Protein AF-A0A9P8P2U7-F1 (afdb_monomer)

Mean predicted aligned error: 19.71 Å

Organism: NCBI:txid1378263

Foldseek 3Di:
DDDDDDDDDDDDYDYDDDDDDDDDDDDDDDDDDDDDDDDDDDDDDDDDDDDDDDDDDDDDDDPDDDDDDDDVVVVPDPDPPDDDPDDDDDDDDDDDDPPPPDPDDDLQRVLLVVLLVVLLVLLVVLLVPDDPVFFDDPVVLVCVQVVDPVSVVLLVCVVVVHQPDPPNLSSLCNLSVLSRTDQFDFDPDDLVLQQVLCVLLVHDCPLLVRLCVSLCVSVVHSYAQLLLSLLCSQNVHSSSSSSLRSLVVVDDLQLLLQLLLVLLCVVPVVLQVVCCVPPVDSSVVLSDLSRDSVNNSVADSVLSVLVSSCCSRRNPLQCSNQSSCSSVVHHGDSGRDSCSVVSSVVVVVVVDDPDPPVVNVVVVVVVVVVVVVVVVVVVVVVVVVVVVVVVVVVVVVVVVVVVVVVVVVVVVVVVVVVVVVVVVVVVVVVVVVVVVVVVVVVVVVVVVVVVVVVVVVVVVVVVVVVVPD

Structure (mmCIF, N/CA/C/O backbone):
data_AF-A0A9P8P2U7-F1
#
_entry.id   AF-A0A9P8P2U7-F1
#
loop_
_atom_site.group_PDB
_atom_site.id
_atom_site.type_symbol
_atom_site.label_atom_id
_atom_site.label_alt_id
_atom_site.label_comp_id
_atom_site.label_asym_id
_atom_site.label_entity_id
_atom_site.label_seq_id
_atom_site.pdbx_PDB_ins_code
_atom_site.Cartn_x
_atom_site.Cartn_y
_atom_site.Cartn_z
_atom_site.occupancy
_atom_site.B_iso_or_equiv
_atom_site.auth_seq_id
_atom_site.auth_comp_id
_atom_site.auth_asym_id
_atom_site.auth_atom_id
_atom_site.pdbx_PDB_model_num
ATOM 1 N N . MET A 1 1 ? 24.825 -12.321 87.965 1.00 38.94 1 MET A N 1
ATOM 2 C CA . MET A 1 1 ? 24.874 -11.026 87.257 1.00 38.94 1 MET A CA 1
ATOM 3 C C . MET A 1 1 ? 23.427 -10.614 87.037 1.00 38.94 1 MET A C 1
ATOM 5 O O . MET A 1 1 ? 22.780 -11.171 86.167 1.00 38.94 1 MET A O 1
ATOM 9 N N . SER A 1 2 ? 22.811 -10.108 88.105 1.00 35.25 2 SER A N 1
ATOM 10 C CA . SER A 1 2 ? 22.530 -8.676 88.345 1.00 35.25 2 SER A CA 1
ATOM 11 C C . SER A 1 2 ? 21.235 -8.283 87.611 1.00 35.25 2 SER A C 1
ATOM 13 O O . SER A 1 2 ? 21.272 -8.138 86.397 1.00 35.25 2 SER A O 1
ATOM 15 N N . THR A 1 3 ? 20.043 -8.426 88.218 1.00 29.06 3 THR A N 1
ATOM 16 C CA . THR A 1 3 ? 19.365 -7.486 89.164 1.00 29.06 3 THR A CA 1
ATOM 17 C C . THR A 1 3 ? 19.240 -6.096 88.540 1.00 29.06 3 THR A C 1
ATOM 19 O O . THR A 1 3 ? 20.254 -5.549 88.122 1.00 29.06 3 THR A O 1
ATOM 22 N N . THR A 1 4 ? 18.053 -5.528 88.323 1.00 35.38 4 THR A N 1
ATOM 23 C CA . THR A 1 4 ? 17.124 -4.885 89.293 1.00 35.38 4 THR A CA 1
ATOM 24 C C . THR A 1 4 ? 16.101 -4.102 88.435 1.00 35.38 4 THR A C 1
ATOM 26 O O . THR A 1 4 ? 16.460 -3.728 87.323 1.00 35.38 4 THR A O 1
ATOM 29 N N . ASP A 1 5 ? 14.904 -3.661 88.809 1.00 32.28 5 ASP A N 1
ATOM 30 C CA . ASP A 1 5 ? 13.955 -3.866 89.904 1.00 32.28 5 ASP A CA 1
ATOM 31 C C . ASP A 1 5 ? 12.760 -2.917 89.627 1.00 32.28 5 ASP A C 1
ATOM 33 O O . ASP A 1 5 ? 12.909 -1.907 88.939 1.00 32.28 5 ASP A O 1
ATOM 37 N N . ASN A 1 6 ? 11.630 -3.215 90.274 1.00 33.66 6 ASN A N 1
ATOM 38 C CA . ASN A 1 6 ? 10.662 -2.270 90.854 1.00 33.66 6 ASN A CA 1
ATOM 39 C C . ASN A 1 6 ? 9.624 -1.528 89.973 1.00 33.66 6 ASN A C 1
ATOM 41 O O . ASN A 1 6 ? 9.834 -0.436 89.452 1.00 33.66 6 ASN A O 1
ATOM 45 N N . GLN A 1 7 ? 8.404 -2.089 90.003 1.00 32.88 7 GLN A N 1
ATOM 46 C CA . GLN A 1 7 ? 7.134 -1.384 90.307 1.00 32.88 7 GLN A CA 1
ATOM 47 C C . GLN A 1 7 ? 7.195 -0.701 91.717 1.00 32.88 7 GLN A C 1
ATOM 49 O O . GLN A 1 7 ? 8.205 -0.925 92.384 1.00 32.88 7 GLN A O 1
ATOM 54 N N . PRO A 1 8 ? 6.177 0.013 92.287 1.00 46.62 8 PRO A N 1
ATOM 55 C CA . PRO A 1 8 ? 4.744 0.115 91.926 1.00 46.62 8 PRO A CA 1
ATOM 56 C C . PRO A 1 8 ? 4.045 1.486 92.201 1.00 46.62 8 PRO A C 1
ATOM 58 O O . PRO A 1 8 ? 4.673 2.445 92.632 1.00 46.62 8 PRO A O 1
ATOM 61 N N . ALA A 1 9 ? 2.706 1.466 92.047 1.00 30.11 9 ALA A N 1
ATOM 62 C CA . ALA A 1 9 ? 1.683 2.156 92.861 1.00 30.11 9 ALA A CA 1
ATOM 63 C C . ALA A 1 9 ? 1.527 3.685 92.720 1.00 30.11 9 ALA A C 1
ATOM 65 O O . ALA A 1 9 ? 2.479 4.399 92.455 1.00 30.11 9 ALA A O 1
ATOM 66 N N . ASP A 1 10 ? 0.395 4.329 92.997 1.00 31.27 10 ASP A N 1
ATOM 67 C CA . ASP A 1 10 ? -1.049 4.065 93.115 1.00 31.27 10 ASP A CA 1
ATOM 68 C C . ASP A 1 10 ? -1.630 5.438 93.566 1.00 31.27 10 ASP A C 1
ATOM 70 O O . ASP A 1 10 ? -0.882 6.315 94.003 1.00 31.27 10 ASP A O 1
ATOM 74 N N . LEU A 1 11 ? -2.956 5.582 93.554 1.00 30.92 11 LEU A N 1
ATOM 75 C CA . LEU A 1 11 ? -3.751 6.474 94.415 1.00 30.92 11 LEU A CA 1
ATOM 76 C C . LEU A 1 11 ? -3.972 7.968 94.056 1.00 30.92 11 LEU A C 1
ATOM 78 O O . LEU A 1 11 ? -3.136 8.840 94.258 1.00 30.92 11 LEU A O 1
ATOM 82 N N . SER A 1 12 ? -5.275 8.234 93.849 1.00 31.44 12 SER A N 1
ATOM 83 C CA . SER A 1 12 ? -6.123 9.145 94.657 1.00 31.44 12 SER A CA 1
ATOM 84 C C . SER A 1 12 ? -6.434 10.553 94.128 1.00 31.44 12 SER A C 1
ATOM 86 O O . SER A 1 12 ? -5.565 11.407 94.061 1.00 31.44 12 SER A O 1
ATOM 88 N N . ARG A 1 13 ? -7.732 10.798 93.838 1.00 33.06 13 ARG A N 1
ATOM 89 C CA . ARG A 1 13 ? -8.687 11.656 94.612 1.00 33.06 13 ARG A CA 1
ATOM 90 C C . ARG A 1 13 ? -8.674 13.110 94.087 1.00 33.06 13 ARG A C 1
ATOM 92 O O . ARG A 1 13 ? -7.644 13.559 93.627 1.00 33.06 13 ARG A O 1
ATOM 99 N N . GLN A 1 14 ? -9.712 13.948 94.100 1.00 29.67 14 GLN A N 1
ATOM 100 C CA . GLN A 1 14 ? -11.121 13.955 94.522 1.00 29.67 14 GLN A CA 1
ATOM 101 C C . GLN A 1 14 ? -11.702 15.328 94.080 1.00 29.67 14 GLN A C 1
ATOM 103 O O . GLN A 1 14 ? -10.939 16.287 94.072 1.00 29.67 14 GLN A O 1
ATOM 108 N N . ASN A 1 15 ? -13.033 15.408 93.884 1.00 29.61 15 ASN A N 1
ATOM 109 C CA . ASN A 1 15 ? -13.948 16.509 94.293 1.00 29.61 15 ASN A CA 1
ATOM 110 C C . ASN A 1 15 ? -13.783 17.920 93.646 1.00 29.61 15 ASN A C 1
ATOM 112 O O . ASN A 1 15 ? -12.682 18.330 93.327 1.00 29.61 15 ASN A O 1
ATOM 116 N N . THR A 1 16 ? -14.787 18.787 93.433 1.00 31.75 16 THR A N 1
ATOM 117 C CA . THR A 1 16 ? -16.220 18.907 93.803 1.00 31.75 16 THR A CA 1
ATOM 118 C C . THR A 1 16 ? -16.769 20.221 93.205 1.00 31.75 16 THR A C 1
ATOM 120 O O . THR A 1 16 ? -15.994 21.162 93.078 1.00 31.75 16 THR A O 1
ATOM 123 N N . SER A 1 17 ? -18.100 20.282 93.009 1.00 31.80 17 SER A N 1
ATOM 124 C CA . SER A 1 17 ? -19.000 21.432 93.302 1.00 31.80 17 SER A CA 1
ATOM 125 C C . SER A 1 17 ? -18.872 22.730 92.486 1.00 31.80 17 SER A C 1
ATOM 127 O O . SER A 1 17 ? -17.823 23.354 92.454 1.00 31.80 17 SER A O 1
ATOM 129 N N . ASP A 1 18 ? -19.914 23.176 91.770 1.00 33.97 18 ASP A N 1
ATOM 130 C CA . ASP A 1 18 ? -21.042 24.046 92.214 1.00 33.97 18 ASP A CA 1
ATOM 131 C C . ASP A 1 18 ? -20.995 25.277 91.260 1.00 33.97 18 ASP A C 1
ATOM 133 O O . ASP A 1 18 ? -19.912 25.629 90.813 1.00 33.97 18 ASP A O 1
ATOM 137 N N . GLN A 1 19 ? -22.023 26.006 90.815 1.00 34.03 19 GLN A N 1
ATOM 138 C CA . GLN A 1 19 ? -23.395 26.257 91.248 1.00 34.03 19 GLN A CA 1
ATOM 139 C C . GLN A 1 19 ? -24.091 27.143 90.170 1.00 34.03 19 GLN A C 1
ATOM 141 O O . GLN A 1 19 ? -23.419 27.968 89.559 1.00 34.03 19 GLN A O 1
ATOM 146 N N . LEU A 1 20 ? -25.430 27.024 90.066 1.00 35.50 20 LEU A N 1
ATOM 147 C CA . LEU A 1 20 ? -26.451 28.087 89.852 1.00 35.50 20 LEU A CA 1
ATOM 148 C C . LEU A 1 20 ? -26.448 28.929 88.545 1.00 35.50 20 LEU A C 1
ATOM 150 O O . LEU A 1 20 ? -25.408 29.265 88.013 1.00 35.50 20 LEU A O 1
ATOM 154 N N . ALA A 1 21 ? -27.543 29.492 88.021 1.00 29.84 21 ALA A N 1
ATOM 155 C CA . ALA A 1 21 ? -29.002 29.303 88.020 1.00 29.84 21 ALA A CA 1
ATOM 156 C C . ALA A 1 21 ? -29.610 30.542 87.294 1.00 29.84 21 ALA A C 1
ATOM 158 O O . ALA A 1 21 ? -28.960 31.583 87.251 1.00 29.84 21 ALA A O 1
ATOM 159 N N . LEU A 1 22 ? -30.882 30.445 86.861 1.00 31.84 22 LEU A N 1
ATOM 160 C CA . LEU A 1 22 ? -31.808 31.538 86.452 1.00 31.84 22 LEU A CA 1
ATOM 161 C C . LEU A 1 22 ? -31.523 32.210 85.080 1.00 31.84 22 LEU A C 1
ATOM 163 O O . LEU A 1 22 ? -30.376 32.420 84.726 1.00 31.84 22 LEU A O 1
ATOM 167 N N . LEU A 1 23 ? -32.478 32.619 84.233 1.00 32.09 23 LEU A N 1
ATOM 168 C CA . LEU A 1 23 ? -33.938 32.797 84.286 1.00 32.09 23 LEU A CA 1
ATOM 169 C C . LEU A 1 23 ? -34.440 32.981 82.831 1.00 32.09 23 LEU A C 1
ATOM 171 O O . LEU A 1 23 ? -33.803 33.674 82.043 1.00 32.09 23 LEU A O 1
ATOM 175 N N . ASP A 1 24 ? -35.595 32.401 82.515 1.00 36.88 24 ASP A N 1
ATOM 176 C CA . ASP A 1 24 ? -36.443 32.678 81.336 1.00 36.88 24 ASP A CA 1
ATOM 177 C C . ASP A 1 24 ? -37.057 34.106 81.426 1.00 36.88 24 ASP A C 1
ATOM 179 O O . ASP A 1 24 ? -37.163 34.624 82.546 1.00 36.88 24 ASP A O 1
ATOM 183 N N . PRO A 1 25 ? -37.524 34.760 80.328 1.00 45.28 25 PRO A N 1
ATOM 184 C CA . PRO A 1 25 ? -38.918 34.515 79.930 1.00 45.28 25 PRO A CA 1
ATOM 185 C C . PRO A 1 25 ? -39.313 34.664 78.437 1.00 45.28 25 PRO A C 1
ATOM 187 O O . PRO A 1 25 ? -38.658 35.271 77.595 1.00 45.28 25 PRO A O 1
ATOM 190 N N . TYR A 1 26 ? -40.500 34.105 78.199 1.00 33.59 26 TYR A N 1
ATOM 191 C CA . TYR A 1 26 ? -41.365 33.964 77.023 1.00 33.59 26 TYR A CA 1
ATOM 192 C C . TYR A 1 26 ? -41.791 35.228 76.214 1.00 33.59 26 TYR A C 1
ATOM 194 O O . TYR A 1 26 ? -42.267 36.204 76.784 1.00 33.59 26 TYR A O 1
ATOM 202 N N . THR A 1 27 ? -41.906 35.025 74.881 1.00 33.19 27 THR A N 1
ATOM 203 C CA . THR A 1 27 ? -42.985 35.437 73.915 1.00 33.19 27 THR A CA 1
ATOM 204 C C . THR A 1 27 ? -43.222 36.913 73.528 1.00 33.19 27 THR A C 1
ATOM 206 O O . THR A 1 27 ? -42.796 37.813 74.235 1.00 33.19 27 THR A O 1
ATOM 209 N N . PRO A 1 28 ? -44.097 37.191 72.527 1.00 45.28 28 PRO A N 1
ATOM 210 C CA . PRO A 1 28 ? -44.131 36.811 71.100 1.00 45.28 28 PRO A CA 1
ATOM 211 C C . PRO A 1 28 ? -44.169 38.102 70.224 1.00 45.28 28 PRO A C 1
ATOM 213 O O . PRO A 1 28 ? -44.010 39.177 70.780 1.00 45.28 28 PRO A O 1
ATOM 216 N N . VAL A 1 29 ? -44.384 38.025 68.893 1.00 32.41 29 VAL A N 1
ATOM 217 C CA . VAL A 1 29 ? -45.025 39.040 67.988 1.00 32.41 29 VAL A CA 1
ATOM 218 C C . VAL A 1 29 ? -44.510 38.868 66.540 1.00 32.41 29 VAL A C 1
ATOM 220 O O . VAL A 1 29 ? -43.316 38.937 66.277 1.00 32.41 29 VAL A O 1
ATOM 223 N N . SER A 1 30 ? -45.414 38.655 65.575 1.00 39.66 30 SER A N 1
ATOM 224 C CA . SER A 1 30 ? -45.185 38.903 64.129 1.00 39.66 30 SER A CA 1
ATOM 225 C C . SER A 1 30 ? -45.608 40.345 63.814 1.00 39.66 30 SER A C 1
ATOM 227 O O . SER A 1 30 ? -46.595 40.765 64.424 1.00 39.66 30 SER A O 1
ATOM 229 N N . PRO A 1 31 ? -44.960 41.131 62.918 1.00 44.09 31 PRO A N 1
ATOM 230 C CA . PRO A 1 31 ? -45.153 41.084 61.438 1.00 44.09 31 PRO A CA 1
ATOM 231 C C . PRO A 1 31 ? -43.883 41.632 60.679 1.00 44.09 31 PRO A C 1
ATOM 233 O O . PRO A 1 31 ? -42.846 41.663 61.335 1.00 44.09 31 PRO A O 1
ATOM 236 N N . PRO A 1 32 ? -43.828 42.088 59.389 1.00 39.59 32 PRO A N 1
ATOM 237 C CA . PRO A 1 32 ? -44.832 42.260 58.322 1.00 39.59 32 PRO A CA 1
ATOM 238 C C . PRO A 1 32 ? -44.433 41.712 56.917 1.00 39.59 32 PRO A C 1
ATOM 240 O O . PRO A 1 32 ? -43.317 41.265 56.671 1.00 39.59 32 PRO A O 1
ATOM 243 N N . LEU A 1 33 ? -45.368 41.771 55.959 1.00 36.91 33 LEU A N 1
ATOM 244 C CA . LEU A 1 33 ? -45.125 41.520 54.526 1.00 36.91 33 LEU A CA 1
ATOM 245 C C . LEU A 1 33 ? -44.481 42.747 53.835 1.00 36.91 33 LEU A C 1
ATOM 247 O O . LEU A 1 33 ? -44.940 43.861 54.094 1.00 36.91 33 LEU A O 1
ATOM 251 N N . PRO A 1 34 ? -43.525 42.580 52.894 1.00 46.28 34 PRO A N 1
ATOM 252 C CA . PRO A 1 34 ? -43.028 43.673 52.056 1.00 46.28 34 PRO A CA 1
ATOM 253 C C . PRO A 1 34 ? -43.866 43.911 50.771 1.00 46.28 34 PRO A C 1
ATOM 255 O O . PRO A 1 34 ? -44.662 43.056 50.371 1.00 46.28 34 PRO A O 1
ATOM 258 N N . PRO A 1 35 ? -43.702 45.080 50.118 1.00 35.94 35 PRO A N 1
ATOM 259 C CA . PRO A 1 35 ? -44.722 45.749 49.303 1.00 35.94 35 PRO A CA 1
ATOM 260 C C . PRO A 1 35 ? -44.763 45.350 47.816 1.00 35.94 35 PRO A C 1
ATOM 262 O O . PRO A 1 35 ? -43.782 44.908 47.222 1.00 35.94 35 PRO A O 1
ATOM 265 N N . ARG A 1 36 ? -45.921 45.593 47.179 1.00 33.44 36 ARG A N 1
ATOM 266 C CA . ARG A 1 36 ? -46.089 45.606 45.714 1.00 33.44 36 ARG A CA 1
ATOM 267 C C . ARG A 1 36 ? -45.434 46.860 45.125 1.00 33.44 36 ARG A C 1
ATOM 269 O O . ARG A 1 36 ? -45.901 47.958 45.412 1.00 33.44 36 ARG A O 1
ATOM 276 N N . HIS A 1 37 ? -44.486 46.690 44.202 1.00 31.91 37 HIS A N 1
ATOM 277 C CA . HIS A 1 37 ? -44.131 47.732 43.234 1.00 31.91 37 HIS A CA 1
ATOM 278 C C . HIS A 1 37 ? -44.551 47.359 41.810 1.00 31.91 37 HIS A C 1
ATOM 280 O O . HIS A 1 37 ? -44.389 46.231 41.344 1.00 31.91 37 HIS A O 1
ATOM 286 N N . ARG A 1 38 ? -45.160 48.363 41.174 1.00 29.56 38 ARG A N 1
ATOM 287 C CA . ARG A 1 38 ? -45.660 48.446 39.803 1.00 29.56 38 ARG A CA 1
ATOM 288 C C . ARG A 1 38 ? -44.512 48.742 38.827 1.00 29.56 38 ARG A C 1
ATOM 290 O O . ARG A 1 38 ? -43.615 49.512 39.142 1.00 29.56 38 ARG A O 1
ATOM 297 N N . ALA A 1 39 ? -44.664 48.143 37.650 1.00 32.38 39 ALA A N 1
ATOM 298 C CA . ALA A 1 39 ? -44.115 48.399 36.317 1.00 32.38 39 ALA A CA 1
ATOM 299 C C . ALA A 1 39 ? -43.409 49.735 35.995 1.00 32.38 39 ALA A C 1
ATOM 301 O O . ALA A 1 39 ? -43.934 50.804 36.292 1.00 32.38 39 ALA A O 1
ATOM 302 N N . GLN A 1 40 ? -42.350 49.619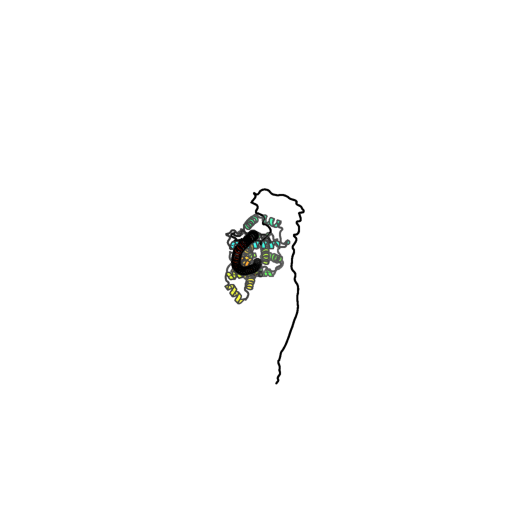 35.182 1.00 27.28 40 GLN A N 1
ATOM 303 C CA . GLN A 1 40 ? -41.936 50.532 34.100 1.00 27.28 40 GLN A CA 1
ATOM 304 C C . GLN A 1 40 ? -41.410 49.638 32.948 1.00 27.28 40 GLN A C 1
ATOM 306 O O . GLN A 1 40 ? -40.604 48.750 33.208 1.00 27.28 40 GLN A O 1
ATOM 311 N N . SER A 1 41 ? -42.148 49.552 31.825 1.00 27.14 41 SER A N 1
ATOM 312 C CA . SER A 1 41 ? -41.870 50.188 30.508 1.00 27.14 41 SER A CA 1
ATOM 313 C C . SER A 1 41 ? -40.663 49.548 29.793 1.00 27.14 41 SER A C 1
ATOM 315 O O . SER A 1 41 ? -39.622 49.394 30.409 1.00 27.14 41 SER A O 1
ATOM 317 N N . THR A 1 42 ? -40.685 49.104 28.534 1.00 28.41 42 THR A N 1
ATOM 318 C CA . THR A 1 42 ? -41.334 49.620 27.314 1.00 28.41 42 THR A CA 1
ATOM 319 C C . THR A 1 42 ? -41.173 48.568 26.199 1.00 28.41 42 THR A C 1
ATOM 321 O O . THR A 1 42 ? -40.135 47.912 26.127 1.00 28.41 42 THR A O 1
ATOM 324 N N . GLU A 1 43 ? -42.181 48.427 25.332 1.00 29.91 43 GLU A N 1
ATOM 325 C CA . GLU A 1 43 ? -42.090 47.755 24.017 1.00 29.91 43 GLU A CA 1
ATOM 326 C C . GLU A 1 43 ? -41.138 48.524 23.057 1.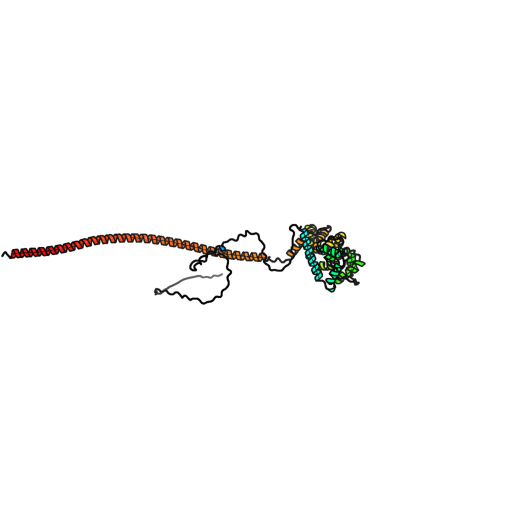00 29.91 43 GLU A C 1
ATOM 328 O O . GLU A 1 43 ? -40.771 49.663 23.362 1.00 29.91 43 GLU A O 1
ATOM 333 N N . PRO A 1 44 ? -40.727 47.944 21.906 1.00 30.70 44 PRO A N 1
ATOM 334 C CA . PRO A 1 44 ? -41.589 47.971 20.713 1.00 30.70 44 PRO A CA 1
ATOM 335 C C . PRO A 1 44 ? -41.763 46.609 20.009 1.00 30.70 44 PRO A C 1
ATOM 337 O O . PRO A 1 44 ? -40.817 45.855 19.794 1.00 30.70 44 PRO A O 1
ATOM 340 N N . GLN A 1 45 ? -43.009 46.359 19.599 1.00 27.41 45 GLN A N 1
ATOM 341 C CA . GLN A 1 45 ? -43.462 45.359 18.617 1.00 27.41 45 GLN A CA 1
ATOM 342 C C . GLN A 1 45 ? -42.873 45.662 17.218 1.00 27.41 45 GLN A C 1
ATOM 344 O O . GLN A 1 45 ? -42.511 46.806 16.957 1.00 27.41 45 GLN A O 1
ATOM 349 N N . LYS A 1 46 ? -42.736 44.744 16.247 1.00 29.34 46 LYS A N 1
ATOM 350 C CA . LYS A 1 46 ? -43.721 43.927 15.476 1.00 29.34 46 LYS A CA 1
ATOM 351 C C . LYS A 1 46 ? -42.895 43.148 14.392 1.00 29.34 46 LYS A C 1
ATOM 353 O O . LYS A 1 46 ? -41.725 43.500 14.247 1.00 29.34 46 LYS A O 1
ATOM 358 N N . PRO A 1 47 ? -43.417 42.221 13.547 1.00 31.19 47 PRO A N 1
ATOM 359 C CA . PRO A 1 47 ? -44.796 41.755 13.390 1.00 31.19 47 PRO A CA 1
ATOM 360 C C . PRO A 1 47 ? -44.990 40.219 13.337 1.00 31.19 47 PRO A C 1
ATOM 362 O O . PRO A 1 47 ? -44.072 39.427 13.148 1.00 31.19 47 PRO A O 1
ATOM 365 N N . THR A 1 48 ? -46.250 39.828 13.507 1.00 32.12 48 THR A N 1
ATOM 366 C CA . THR A 1 48 ? -46.838 38.484 13.418 1.00 32.12 48 THR A CA 1
ATOM 367 C C . THR A 1 48 ? -46.947 37.953 11.980 1.00 32.12 48 THR A C 1
ATOM 369 O O . THR A 1 48 ? -47.214 38.739 11.073 1.00 32.12 48 THR A O 1
ATOM 372 N N . PRO A 1 49 ? -46.899 36.621 11.780 1.00 34.59 49 PRO A N 1
ATOM 373 C CA . PRO A 1 49 ? -47.594 35.938 10.695 1.00 34.59 49 PRO A CA 1
ATOM 374 C C . PRO A 1 49 ? -48.890 35.294 11.224 1.00 34.59 49 PRO A C 1
ATOM 376 O O . PRO A 1 49 ? -48.851 34.388 12.062 1.00 34.59 49 PRO A O 1
ATOM 379 N N . GLU A 1 50 ? -50.034 35.787 10.751 1.00 31.84 50 GLU A N 1
ATOM 380 C CA . GLU A 1 50 ? -51.344 35.146 10.907 1.00 31.84 50 GLU A CA 1
ATOM 381 C C . GLU A 1 50 ? -51.466 33.967 9.928 1.00 31.84 50 GLU A C 1
ATOM 383 O O . GLU A 1 50 ? -51.160 34.121 8.751 1.00 31.84 50 GLU A O 1
ATOM 388 N N . ASP A 1 51 ? -51.830 32.796 10.466 1.00 37.78 51 ASP A N 1
ATOM 389 C CA . ASP A 1 51 ? -52.682 31.738 9.880 1.00 37.78 51 ASP A CA 1
ATOM 390 C C . ASP A 1 51 ? -52.283 30.349 10.397 1.00 37.78 51 ASP A C 1
ATOM 392 O O . ASP A 1 51 ? -51.673 29.537 9.700 1.00 37.78 51 ASP A O 1
ATOM 396 N N . ARG A 1 52 ? -52.663 30.047 11.649 1.00 38.31 52 ARG A N 1
ATOM 397 C CA . ARG A 1 52 ? -52.872 28.667 12.126 1.00 38.31 52 ARG A CA 1
ATOM 398 C C . ARG A 1 52 ? -54.047 28.626 13.116 1.00 38.31 52 ARG A C 1
ATOM 400 O O . ARG A 1 52 ? -54.111 29.485 13.995 1.00 38.31 52 ARG A O 1
ATOM 407 N N . PRO A 1 53 ? -54.966 27.650 13.009 1.00 36.22 53 PRO A N 1
ATOM 408 C CA . PRO A 1 53 ? -56.134 27.553 13.880 1.00 36.22 53 PRO A CA 1
ATOM 409 C C . PRO A 1 53 ? -55.738 27.269 15.338 1.00 36.22 53 PRO A C 1
ATOM 411 O O . PRO A 1 53 ? -54.815 26.502 15.619 1.00 36.22 53 PRO A O 1
ATOM 414 N N . ALA A 1 54 ? -56.445 27.915 16.267 1.00 37.28 54 ALA A N 1
ATOM 415 C CA . ALA A 1 54 ? -56.164 27.912 17.698 1.00 37.28 54 ALA A CA 1
ATOM 416 C C . ALA A 1 54 ? -56.436 26.545 18.356 1.00 37.28 54 ALA A C 1
ATOM 418 O O . ALA A 1 54 ? -57.567 26.063 18.374 1.00 37.28 54 ALA A O 1
ATOM 419 N N . LEU A 1 55 ? -55.406 25.953 18.967 1.00 41.94 55 LEU A N 1
ATOM 420 C CA . LEU A 1 55 ? -55.555 24.875 19.952 1.00 41.94 55 LEU A CA 1
ATOM 421 C C . LEU A 1 55 ? -55.880 25.471 21.339 1.00 41.94 55 LEU A C 1
ATOM 423 O O . LEU A 1 55 ? -55.405 26.566 21.659 1.00 41.94 55 LEU A O 1
ATOM 427 N N . PRO A 1 56 ? -56.673 24.780 22.182 1.00 38.59 56 PRO A N 1
ATOM 428 C CA . PRO A 1 56 ? -57.150 25.321 23.453 1.00 38.59 56 PRO A CA 1
ATOM 429 C C . PRO A 1 56 ? -55.983 25.600 24.410 1.00 38.59 56 PRO A C 1
ATOM 431 O O . PRO A 1 56 ? -55.153 24.730 24.680 1.00 38.59 56 PRO A O 1
ATOM 434 N N . GLN A 1 57 ? -55.921 26.827 24.939 1.00 36.22 57 GLN A N 1
ATOM 435 C CA . GLN A 1 57 ? -54.896 27.233 25.900 1.00 36.22 57 GLN A CA 1
ATOM 436 C C . GLN A 1 57 ? -54.975 26.371 27.168 1.00 36.22 57 GLN A C 1
ATOM 438 O O . GLN A 1 57 ? -55.980 26.376 27.880 1.00 36.22 57 GLN A O 1
ATOM 443 N N . ARG A 1 58 ? -53.887 25.656 27.483 1.00 39.81 58 ARG A N 1
ATOM 444 C CA . ARG A 1 58 ? -53.717 24.997 28.786 1.00 39.81 58 ARG A CA 1
ATOM 445 C C . ARG A 1 58 ? -53.657 26.050 29.907 1.00 39.81 58 ARG A C 1
ATOM 447 O O . ARG A 1 58 ? -53.018 27.090 29.720 1.00 39.81 58 ARG A O 1
ATOM 454 N N . PRO A 1 59 ? -54.243 25.784 31.090 1.00 36.94 59 PRO A N 1
ATOM 455 C CA . PRO A 1 59 ? -54.150 26.693 32.226 1.00 36.94 59 PRO A CA 1
ATOM 456 C C . PRO A 1 59 ? -52.688 26.863 32.648 1.00 36.94 59 PRO A C 1
ATOM 458 O O . PRO A 1 59 ? -51.944 25.884 32.746 1.00 36.94 59 PRO A O 1
ATOM 461 N N . ARG A 1 60 ? -52.265 28.100 32.927 1.00 40.41 60 ARG A N 1
ATOM 462 C CA . ARG A 1 60 ? -50.924 28.364 33.469 1.00 40.41 60 ARG A CA 1
ATOM 463 C C . ARG A 1 60 ? -50.812 27.749 34.875 1.00 40.41 60 ARG A C 1
ATOM 465 O O . ARG A 1 60 ? -51.684 28.014 35.703 1.00 40.41 60 ARG A O 1
ATOM 472 N N . PRO A 1 61 ? -49.755 26.980 35.187 1.00 40.62 61 PRO A N 1
ATOM 473 C CA . PRO A 1 61 ? -49.605 26.378 36.504 1.00 40.62 61 PRO A CA 1
ATOM 474 C C . PRO A 1 61 ? -49.267 27.449 37.552 1.00 40.62 61 PRO A C 1
ATOM 476 O O . PRO A 1 61 ? -48.371 28.278 37.367 1.00 40.62 61 PRO A O 1
ATOM 479 N N . ALA A 1 62 ? -50.005 27.435 38.662 1.00 42.31 62 ALA A N 1
ATOM 480 C CA . ALA A 1 62 ? -49.793 28.316 39.801 1.00 42.31 62 ALA A CA 1
ATOM 481 C C . ALA A 1 62 ? -48.448 28.004 40.488 1.00 42.31 62 ALA A C 1
ATOM 483 O O . ALA A 1 62 ? -48.184 26.877 40.893 1.00 42.31 62 ALA A O 1
ATOM 484 N N . LYS A 1 63 ? -47.597 29.025 40.645 1.00 46.81 63 LYS A N 1
ATOM 485 C CA . LYS A 1 63 ? -46.232 28.960 41.213 1.00 46.81 63 LYS A CA 1
ATOM 486 C C . LYS A 1 63 ? -46.168 28.820 42.747 1.00 46.81 63 LYS A C 1
ATOM 488 O O . LYS A 1 63 ? -45.256 29.359 43.369 1.00 46.81 63 LYS A O 1
ATOM 493 N N . LYS A 1 64 ? -47.113 28.148 43.401 1.00 50.31 64 LYS A N 1
ATOM 494 C CA . LYS A 1 64 ? -47.045 27.958 44.858 1.00 50.31 64 LYS A CA 1
ATOM 495 C C . LYS A 1 64 ? -47.399 26.520 45.214 1.00 50.31 64 LYS A C 1
ATOM 497 O O . LYS A 1 64 ? -48.542 26.125 45.038 1.00 50.31 64 LYS A O 1
ATOM 502 N N . TYR A 1 65 ? -46.398 25.826 45.759 1.00 35.88 65 TYR A N 1
ATOM 503 C CA . TYR A 1 65 ? -46.379 24.465 46.312 1.00 35.88 65 TYR A CA 1
ATOM 504 C C . TYR A 1 65 ? -46.019 23.314 45.357 1.00 35.88 65 TYR A C 1
ATOM 506 O O . TYR A 1 65 ? -46.664 23.090 44.340 1.00 35.88 65 TYR A O 1
ATOM 514 N N . GLY A 1 66 ? -45.016 22.534 45.784 1.00 38.59 66 GLY A N 1
ATOM 515 C CA . GLY A 1 66 ? -44.746 21.169 45.325 1.00 38.59 66 GLY A CA 1
ATOM 516 C C . GLY A 1 66 ? -43.558 21.034 44.374 1.00 38.59 66 GLY A C 1
ATOM 517 O O . GLY A 1 66 ? -43.454 21.767 43.399 1.00 38.59 66 GLY A O 1
ATOM 518 N N . MET A 1 67 ? -42.666 20.090 44.682 1.00 39.78 67 MET A N 1
ATOM 519 C CA . MET A 1 67 ? -41.499 19.675 43.891 1.00 39.78 67 MET A CA 1
ATOM 520 C C . MET A 1 67 ? -41.751 19.688 42.375 1.00 39.78 67 MET A C 1
ATOM 522 O O . MET A 1 67 ? -42.811 19.261 41.911 1.00 39.78 67 MET A O 1
ATOM 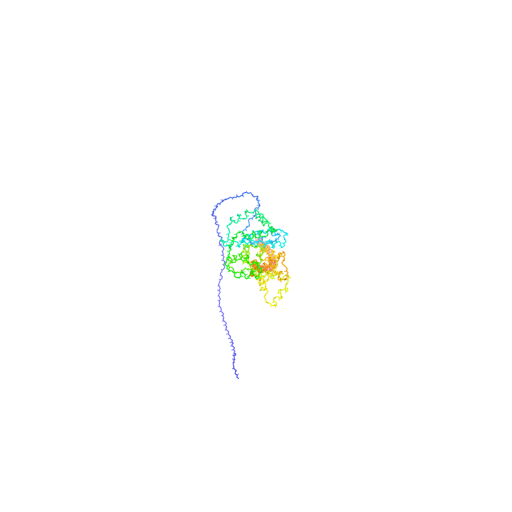526 N N . LYS A 1 68 ? -40.746 20.123 41.600 1.00 45.06 68 LYS A N 1
ATOM 527 C CA . LYS A 1 68 ? -40.745 19.987 40.137 1.00 45.06 68 LYS A CA 1
ATOM 528 C C . LYS A 1 68 ? -40.978 18.512 39.796 1.00 45.06 68 LYS A C 1
ATOM 530 O O . LYS A 1 68 ? -40.133 17.676 40.102 1.00 45.06 68 LYS A O 1
ATOM 535 N N . ARG A 1 69 ? -42.131 18.187 39.209 1.00 45.59 69 ARG A N 1
ATOM 536 C CA . ARG A 1 69 ? -42.360 16.858 38.638 1.00 45.59 69 ARG A CA 1
ATOM 537 C C . ARG A 1 69 ? -41.415 16.708 37.449 1.00 45.59 69 ARG A C 1
ATOM 539 O O . ARG A 1 69 ? -41.403 17.594 36.595 1.00 45.59 69 ARG A O 1
ATOM 546 N N . ALA A 1 70 ? -40.637 15.627 37.430 1.00 45.22 70 ALA A N 1
ATOM 547 C CA . ALA A 1 70 ? -39.928 15.200 36.230 1.00 45.22 70 ALA A CA 1
ATOM 548 C C . ALA A 1 70 ? -40.946 15.094 35.087 1.00 45.22 70 ALA A C 1
ATOM 550 O O . ALA A 1 70 ? -42.081 14.643 35.292 1.00 45.22 70 ALA A O 1
ATOM 551 N N . SER A 1 71 ? -40.575 15.621 33.930 1.00 40.12 71 SER A N 1
ATOM 552 C CA . SER A 1 71 ? -41.432 15.604 32.754 1.00 40.12 71 SER A CA 1
ATOM 553 C C . SER A 1 71 ? -41.490 14.182 32.198 1.00 40.12 71 SER A C 1
ATOM 555 O O . SER A 1 71 ? -40.576 13.392 32.403 1.00 40.12 71 SER A O 1
ATOM 557 N N . VAL A 1 72 ? -42.579 13.823 31.516 1.00 39.75 72 VAL A N 1
ATOM 558 C CA . VAL A 1 72 ? -42.732 12.491 30.891 1.00 39.75 72 VAL A CA 1
ATOM 559 C C . VAL A 1 72 ? -41.624 12.227 29.854 1.00 39.75 72 VAL A C 1
ATOM 561 O O . VAL A 1 72 ? -41.253 11.081 29.630 1.00 39.75 72 VAL A O 1
ATOM 564 N N . GLU A 1 73 ? -41.017 13.292 29.329 1.00 44.34 73 GLU A N 1
ATOM 565 C CA . GLU A 1 73 ? -39.849 13.276 28.440 1.00 44.34 73 GLU A CA 1
ATOM 566 C C . GLU A 1 73 ? -38.585 12.697 29.115 1.00 44.34 73 GLU A C 1
ATOM 568 O O . GLU A 1 73 ? -37.715 12.176 28.426 1.00 44.34 73 GLU A O 1
ATOM 573 N N . ASP A 1 74 ? -38.506 12.682 30.454 1.00 44.81 74 ASP A N 1
ATOM 574 C CA . ASP A 1 74 ? -37.383 12.094 31.205 1.00 44.81 74 ASP A CA 1
ATOM 575 C C . ASP A 1 74 ? -37.442 10.546 31.276 1.00 44.81 74 ASP A C 1
ATOM 577 O O . ASP A 1 74 ? -36.520 9.912 31.795 1.00 44.81 74 ASP A O 1
ATOM 581 N N . PHE A 1 75 ? -38.519 9.925 30.771 1.00 36.81 75 PHE A N 1
ATOM 582 C CA . PHE A 1 75 ? -38.742 8.470 30.780 1.00 36.81 75 PHE A CA 1
ATOM 583 C C . PHE A 1 75 ? -39.047 7.865 29.400 1.00 36.81 75 PHE A C 1
ATOM 585 O O . PHE A 1 75 ? -39.283 6.657 29.308 1.00 36.81 75 PHE A O 1
ATOM 592 N N . GLU A 1 76 ? -39.007 8.647 28.319 1.00 36.53 76 GLU A N 1
ATOM 593 C CA . GLU A 1 76 ? -39.090 8.080 26.973 1.00 36.53 76 GLU A CA 1
ATOM 594 C C . GLU A 1 76 ? -37.754 7.422 26.610 1.00 36.53 76 GLU A C 1
ATOM 596 O O . GLU A 1 76 ? -36.787 8.046 26.179 1.00 36.53 76 GLU A O 1
ATOM 601 N N . VAL A 1 77 ? -37.702 6.105 26.814 1.00 39.66 77 VAL A N 1
ATOM 602 C CA . VAL A 1 77 ? -36.681 5.233 26.239 1.00 39.66 77 VAL A CA 1
ATOM 603 C C . VAL A 1 77 ? -36.751 5.393 24.721 1.00 39.66 77 VAL A C 1
ATOM 605 O O . VAL A 1 77 ? -37.639 4.844 24.071 1.00 39.66 77 VAL A O 1
ATOM 608 N N . HIS A 1 78 ? -35.808 6.136 24.142 1.00 35.03 78 HIS A N 1
ATOM 609 C CA . HIS A 1 78 ? -35.557 6.106 22.706 1.00 35.03 78 HIS A CA 1
ATOM 610 C C . HIS A 1 78 ? -35.102 4.694 22.310 1.00 35.03 78 HIS A C 1
ATOM 612 O O . HIS A 1 78 ? -33.913 4.385 22.291 1.00 35.03 78 HIS A O 1
ATOM 618 N N . THR A 1 79 ? -36.047 3.815 21.985 1.00 39.88 79 THR A N 1
ATOM 619 C CA . THR A 1 79 ? -35.787 2.658 21.125 1.00 39.88 79 THR A CA 1
ATOM 620 C C . THR A 1 79 ? -35.502 3.166 19.712 1.00 39.88 79 THR A C 1
ATOM 622 O O . THR A 1 79 ? -36.396 3.772 19.115 1.00 39.88 79 THR A O 1
ATOM 625 N N . PRO A 1 80 ? -34.320 2.916 19.122 1.00 39.88 80 PRO A N 1
ATOM 626 C CA . PRO A 1 80 ? -34.107 3.194 17.715 1.00 39.88 80 PRO A CA 1
ATOM 627 C C . PRO A 1 80 ? -34.640 2.005 16.905 1.00 39.88 80 PRO A C 1
ATOM 629 O O . PRO A 1 80 ? -33.894 1.098 16.548 1.00 39.88 80 PRO A O 1
ATOM 632 N N . LEU A 1 81 ? -35.942 1.996 16.601 1.00 42.78 81 LEU A N 1
ATOM 633 C CA . LEU A 1 81 ? -36.424 1.307 15.402 1.00 42.78 81 LEU A CA 1
ATOM 634 C C . LEU A 1 81 ? -36.304 2.297 14.241 1.00 42.78 81 LEU A C 1
ATOM 636 O O . LEU A 1 81 ? -37.198 3.094 13.972 1.00 42.78 81 LEU A O 1
ATOM 640 N N . GLY A 1 82 ? -35.142 2.286 13.599 1.00 30.28 82 GLY A N 1
ATOM 641 C CA . GLY A 1 82 ? -34.840 3.143 12.464 1.00 30.28 82 GLY A CA 1
ATOM 642 C C . GLY A 1 82 ? -33.410 2.910 12.014 1.00 30.28 82 GLY A C 1
ATOM 643 O O . GLY A 1 82 ? -32.471 3.420 12.615 1.00 30.28 82 GLY A O 1
ATOM 644 N N . SER A 1 83 ? -33.255 2.096 10.976 1.00 33.25 83 SER A N 1
ATOM 645 C CA . SER A 1 83 ? -32.018 1.912 10.216 1.00 33.25 83 SER A CA 1
ATOM 646 C C . SER A 1 83 ? -31.328 3.257 9.929 1.00 33.25 83 SER A C 1
ATOM 648 O O . SER A 1 83 ? -32.014 4.219 9.572 1.00 33.25 83 SER A O 1
ATOM 650 N N . PRO A 1 84 ? -29.993 3.356 10.066 1.00 34.06 84 PRO A N 1
ATOM 651 C CA . PRO A 1 84 ? -29.307 4.636 10.005 1.00 34.06 84 PRO A CA 1
ATOM 652 C C . PRO A 1 84 ? -29.288 5.163 8.569 1.00 34.06 84 PRO A C 1
ATOM 654 O O . PRO A 1 84 ? -28.504 4.724 7.729 1.00 34.06 84 PRO A O 1
ATOM 657 N N . ILE A 1 85 ? -30.133 6.156 8.297 1.00 34.94 85 ILE A N 1
ATOM 658 C CA . ILE A 1 85 ? -29.888 7.117 7.225 1.00 34.94 85 ILE A CA 1
ATOM 659 C C . ILE A 1 85 ? -28.797 8.050 7.747 1.00 34.94 85 ILE A C 1
ATOM 661 O O . ILE A 1 85 ? -29.021 8.860 8.645 1.00 34.94 85 ILE A O 1
ATOM 665 N N . ALA A 1 86 ? -27.594 7.890 7.201 1.00 30.67 86 ALA A N 1
ATOM 666 C CA . ALA A 1 86 ? -26.441 8.724 7.491 1.00 30.67 86 ALA A CA 1
ATOM 667 C C . ALA A 1 86 ? -26.722 10.183 7.093 1.00 30.67 86 ALA A C 1
ATOM 669 O O . ALA A 1 86 ? -26.620 10.560 5.924 1.00 30.67 86 ALA A O 1
ATOM 670 N N . GLN A 1 87 ? -27.055 11.024 8.072 1.00 32.84 87 GLN A N 1
ATOM 671 C CA . GLN A 1 87 ? -26.952 12.467 7.912 1.00 32.84 87 GLN A CA 1
ATOM 672 C C . GLN A 1 87 ? -25.496 12.884 8.115 1.00 32.84 87 GLN A C 1
ATOM 674 O O . GLN A 1 87 ? -24.917 12.768 9.192 1.00 32.84 87 GLN A O 1
ATOM 679 N N . ARG A 1 88 ? -24.913 13.348 7.009 1.00 38.53 88 ARG A N 1
ATOM 680 C CA . ARG A 1 88 ? -23.613 14.005 6.912 1.00 38.53 88 ARG A CA 1
ATOM 681 C C . ARG A 1 88 ? -23.544 15.186 7.882 1.00 38.53 88 ARG A C 1
ATOM 683 O O . ARG A 1 88 ? -24.253 16.170 7.694 1.00 38.53 88 ARG A O 1
ATOM 690 N N . THR A 1 89 ? -22.612 15.142 8.827 1.00 30.22 89 THR A N 1
ATOM 691 C CA . THR A 1 89 ? -22.061 16.350 9.450 1.00 30.22 89 THR A CA 1
ATOM 692 C C . THR A 1 89 ? -20.611 16.493 9.020 1.00 30.22 89 THR A C 1
ATOM 694 O O . THR A 1 89 ? -19.753 15.671 9.335 1.00 30.22 89 THR A O 1
ATOM 697 N N . SER A 1 90 ? -20.379 17.529 8.223 1.00 37.41 90 SER A N 1
ATOM 698 C CA . SER A 1 90 ? -19.100 17.954 7.680 1.00 37.41 90 SER A CA 1
ATOM 699 C C . SER A 1 90 ? -18.184 18.517 8.762 1.00 37.41 90 SER A C 1
ATOM 701 O O . SER A 1 90 ? -18.570 19.476 9.422 1.00 37.41 90 SER A O 1
ATOM 703 N N . SER A 1 91 ? -16.956 18.005 8.837 1.00 30.95 91 SER A N 1
ATOM 704 C CA . SER A 1 91 ? -15.724 18.810 8.896 1.00 30.95 91 SER A CA 1
ATOM 705 C C . SER A 1 91 ? -14.526 17.888 9.127 1.00 30.95 91 SER A C 1
ATOM 707 O O . SER A 1 91 ? -14.264 17.511 10.262 1.00 30.95 91 SER A O 1
ATOM 709 N N . HIS A 1 92 ? -13.844 17.492 8.048 1.00 31.55 92 HIS A N 1
ATOM 710 C CA . HIS A 1 92 ? -12.381 17.502 7.902 1.00 31.55 92 HIS A CA 1
ATOM 711 C C . HIS A 1 92 ? -11.996 16.890 6.541 1.00 31.55 92 HIS A C 1
ATOM 713 O O . HIS A 1 92 ? -12.128 15.697 6.312 1.00 31.55 92 HIS A O 1
ATOM 719 N N . VAL A 1 93 ? -11.554 17.780 5.648 1.00 31.31 93 VAL A N 1
ATOM 720 C CA . VAL A 1 93 ? -10.627 17.587 4.518 1.00 31.31 93 VAL A CA 1
ATOM 721 C C . VAL A 1 93 ? -10.869 16.390 3.583 1.00 31.31 93 VAL A C 1
ATOM 723 O O . VAL A 1 93 ? -10.402 15.273 3.769 1.00 31.31 93 VAL A O 1
ATOM 726 N N . SER A 1 94 ? -11.529 16.735 2.486 1.00 37.62 94 SER A N 1
ATOM 727 C CA . SER A 1 94 ? -11.633 16.085 1.186 1.00 37.62 94 SER A CA 1
ATOM 728 C C . SER A 1 94 ? -10.395 15.296 0.720 1.00 37.62 94 SER A C 1
ATOM 730 O O . SER A 1 94 ? -9.359 15.872 0.390 1.00 37.62 94 SER A O 1
ATOM 732 N N . ARG A 1 95 ? -10.572 13.990 0.500 1.00 32.75 95 ARG A N 1
ATOM 733 C CA . ARG A 1 95 ? -10.040 13.313 -0.690 1.00 32.75 95 ARG A CA 1
ATOM 734 C C . ARG A 1 95 ? -11.194 12.593 -1.369 1.00 32.75 95 ARG A C 1
ATOM 736 O O . ARG A 1 95 ? -11.626 11.521 -0.969 1.00 32.75 95 ARG A O 1
ATOM 743 N N . SER A 1 96 ? -11.752 13.281 -2.347 1.00 37.00 96 SER A N 1
ATOM 744 C CA . SER A 1 96 ? -12.742 12.777 -3.277 1.00 37.00 96 SER A CA 1
ATOM 745 C C . SER A 1 96 ? -12.070 11.854 -4.292 1.00 37.00 96 SER A C 1
ATOM 747 O O . SER A 1 96 ? -11.378 12.336 -5.184 1.00 37.00 96 SER A O 1
ATOM 749 N N . THR A 1 97 ? -12.342 10.559 -4.185 1.00 36.81 97 THR A N 1
ATOM 750 C CA . THR A 1 97 ? -12.589 9.701 -5.348 1.00 36.81 97 THR A CA 1
ATOM 751 C C . THR A 1 97 ? -13.933 9.043 -5.079 1.00 36.81 97 THR A C 1
ATOM 753 O O . THR A 1 97 ? -14.097 8.262 -4.143 1.00 36.81 97 THR A O 1
ATOM 756 N N . SER A 1 98 ? -14.950 9.478 -5.814 1.00 36.72 98 SER A N 1
ATOM 757 C CA . SER A 1 98 ? -16.264 8.856 -5.809 1.00 36.72 98 SER A CA 1
ATOM 758 C C . SER A 1 98 ? -16.134 7.472 -6.432 1.00 36.72 98 SER A C 1
ATOM 760 O O . SER A 1 98 ? -16.226 7.330 -7.645 1.00 36.72 98 SER A O 1
ATOM 762 N N . LEU A 1 99 ? -15.913 6.471 -5.589 1.00 42.44 99 LEU A N 1
ATOM 763 C CA . LEU A 1 99 ? -16.123 5.069 -5.911 1.00 42.44 99 LEU A CA 1
ATOM 764 C C . LEU A 1 99 ? -17.611 4.881 -6.246 1.00 42.44 99 LEU A C 1
ATOM 766 O O . LEU A 1 99 ? -18.436 4.632 -5.366 1.00 42.44 99 LEU A O 1
ATOM 770 N N . SER A 1 100 ? -17.981 5.033 -7.517 1.00 39.88 100 SER A N 1
ATOM 771 C CA . SER A 1 100 ? -19.216 4.456 -8.047 1.00 39.88 100 SER A CA 1
ATOM 772 C C . SER A 1 100 ? -18.984 2.960 -8.234 1.00 39.88 100 SER A C 1
ATOM 774 O O . SER A 1 100 ? -18.914 2.467 -9.353 1.00 39.88 100 SER A O 1
ATOM 776 N N . VAL A 1 101 ? -18.808 2.249 -7.120 1.00 43.78 101 VAL A N 1
ATOM 777 C CA . VAL A 1 101 ? -18.701 0.791 -7.108 1.00 43.78 101 VAL A CA 1
ATOM 778 C C . VAL A 1 101 ? -20.045 0.259 -7.583 1.00 43.78 101 VAL A C 1
ATOM 780 O O . VAL A 1 101 ? -21.053 0.331 -6.871 1.00 43.78 101 VAL A O 1
ATOM 783 N N . SER A 1 102 ? -20.073 -0.232 -8.820 1.00 44.84 102 SER A N 1
ATOM 784 C CA . SER A 1 102 ? -21.113 -1.147 -9.265 1.00 44.84 102 SER A CA 1
ATOM 785 C C . SER A 1 102 ? -21.126 -2.306 -8.266 1.00 44.84 102 SER A C 1
ATOM 787 O O . SER A 1 102 ? -20.084 -2.840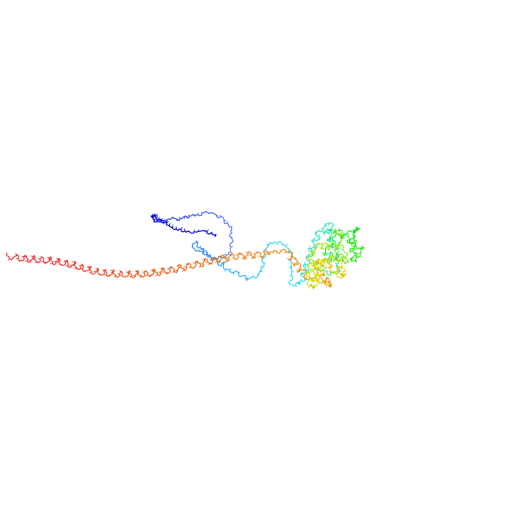 -7.890 1.00 44.84 102 SER A O 1
ATOM 789 N N . LYS A 1 103 ? -22.305 -2.680 -7.766 1.00 53.44 103 LYS A N 1
ATOM 790 C CA . LYS A 1 103 ? -22.468 -3.678 -6.690 1.00 53.44 103 LYS A CA 1
ATOM 791 C C . LYS A 1 103 ? -22.022 -5.108 -7.068 1.00 53.44 103 LYS A C 1
ATOM 793 O O . LYS A 1 103 ? -22.288 -6.033 -6.309 1.00 53.44 103 LYS A O 1
ATOM 798 N N . GLU A 1 104 ? -21.354 -5.283 -8.206 1.00 56.44 104 GLU A N 1
ATOM 799 C CA . GLU A 1 104 ? -20.995 -6.566 -8.818 1.00 56.44 104 GLU A CA 1
ATOM 800 C C . GLU A 1 104 ? -19.509 -6.676 -9.202 1.00 56.44 104 GLU A C 1
ATOM 802 O O . GLU A 1 104 ? -19.102 -7.729 -9.686 1.00 56.44 104 GLU A O 1
ATOM 807 N N . ALA A 1 105 ? -18.686 -5.643 -8.980 1.00 64.44 105 ALA A N 1
ATOM 808 C CA . ALA A 1 105 ? -17.270 -5.696 -9.345 1.00 64.44 105 ALA A CA 1
ATOM 809 C C . ALA A 1 105 ? -16.515 -6.769 -8.541 1.00 64.44 105 ALA A C 1
ATOM 811 O O . ALA A 1 105 ? -16.639 -6.860 -7.312 1.00 64.44 105 ALA A O 1
ATOM 812 N N . SER A 1 106 ? -15.716 -7.584 -9.231 1.00 80.00 106 SER A N 1
ATOM 813 C CA . SER A 1 106 ? -14.896 -8.606 -8.578 1.00 80.00 106 SER A CA 1
ATOM 814 C C . SER A 1 106 ? -13.808 -7.960 -7.703 1.00 80.00 106 SER A C 1
ATOM 816 O O . SER A 1 106 ? -13.335 -6.855 -7.968 1.00 80.00 106 SER A O 1
ATOM 818 N N . LEU A 1 107 ? -13.349 -8.647 -6.647 1.00 75.31 107 LEU A N 1
ATOM 819 C CA . LEU A 1 107 ? -12.249 -8.141 -5.799 1.00 75.31 107 LEU A CA 1
ATOM 820 C C . LEU A 1 107 ? -10.966 -7.857 -6.599 1.00 75.31 107 LEU A C 1
ATOM 822 O O . LEU A 1 107 ? -10.154 -7.021 -6.203 1.00 75.31 107 LEU A O 1
ATOM 826 N N . GLN A 1 108 ? -10.779 -8.567 -7.711 1.00 79.94 108 GLN A N 1
ATOM 827 C CA . GLN A 1 108 ? -9.662 -8.372 -8.622 1.00 79.94 108 GLN A CA 1
ATOM 828 C C . GLN A 1 108 ? -9.801 -7.058 -9.396 1.00 79.94 108 GLN A C 1
ATOM 830 O O . GLN A 1 108 ? -8.839 -6.299 -9.440 1.00 79.94 108 GLN A O 1
ATOM 835 N N . GLU A 1 109 ? -10.989 -6.738 -9.913 1.00 81.88 109 GLU A N 1
ATOM 836 C CA . GLU A 1 109 ? -11.265 -5.449 -10.566 1.00 81.88 109 GLU A CA 1
ATOM 837 C C . GLU A 1 109 ? -11.043 -4.270 -9.621 1.00 81.88 109 GLU A C 1
ATOM 839 O O . GLU A 1 109 ? -10.339 -3.331 -9.977 1.00 81.88 109 GLU A O 1
ATOM 844 N N . ILE A 1 110 ? -11.549 -4.357 -8.387 1.00 80.69 110 ILE A N 1
ATOM 845 C CA . ILE A 1 110 ? -11.376 -3.302 -7.376 1.00 80.69 110 ILE A CA 1
ATOM 846 C C . ILE A 1 110 ? -9.886 -3.068 -7.074 1.00 80.69 110 ILE A C 1
ATOM 848 O O . ILE A 1 110 ? -9.445 -1.931 -6.902 1.00 80.69 110 ILE A O 1
ATOM 852 N N . ASN A 1 111 ? -9.088 -4.139 -7.009 1.00 83.62 111 ASN A N 1
ATOM 853 C CA . ASN A 1 111 ? -7.646 -4.028 -6.800 1.00 83.62 111 ASN A CA 1
ATOM 854 C C . ASN A 1 111 ? -6.960 -3.359 -8.003 1.00 83.62 111 ASN A C 1
ATOM 856 O O . ASN A 1 111 ? -6.181 -2.423 -7.822 1.00 83.62 111 ASN A O 1
ATOM 860 N N . LEU A 1 112 ? -7.282 -3.792 -9.222 1.00 86.12 112 LEU A N 1
ATOM 861 C CA . LEU A 1 112 ? -6.719 -3.203 -10.436 1.00 86.12 112 LEU A CA 1
ATOM 862 C C . LEU A 1 112 ? -7.068 -1.714 -10.558 1.00 86.12 112 LEU A C 1
ATOM 864 O O . LEU A 1 112 ? -6.178 -0.918 -10.843 1.00 86.12 112 LEU A O 1
ATOM 868 N N . GLU A 1 113 ? -8.314 -1.328 -10.277 1.00 87.25 113 GLU A N 1
ATOM 869 C CA . GLU A 1 113 ? -8.758 0.072 -10.272 1.00 87.25 113 GLU A CA 1
ATOM 870 C C . GLU A 1 113 ? -7.983 0.901 -9.238 1.00 87.25 113 GLU A C 1
ATOM 872 O O . GLU A 1 113 ? -7.442 1.958 -9.559 1.00 87.25 113 GLU A O 1
ATOM 877 N N . PHE A 1 114 ? -7.812 0.378 -8.019 1.00 86.75 114 PHE A N 1
ATOM 878 C CA . PHE A 1 114 ? -7.006 1.039 -6.992 1.00 86.75 114 PHE A CA 1
ATOM 879 C C . PHE A 1 114 ? -5.544 1.241 -7.425 1.00 86.75 114 PHE A C 1
ATOM 881 O O . PHE A 1 114 ? -4.959 2.302 -7.182 1.00 86.75 114 PHE A O 1
ATOM 888 N N . LEU A 1 115 ? -4.932 0.231 -8.052 1.00 89.19 115 LEU A N 1
ATOM 889 C CA . LEU A 1 115 ? -3.559 0.325 -8.546 1.00 89.19 115 LEU A CA 1
ATOM 890 C C . LEU A 1 115 ? -3.439 1.331 -9.699 1.00 89.19 115 LEU A C 1
ATOM 892 O O . LEU A 1 115 ? -2.494 2.122 -9.696 1.00 89.19 115 LEU A O 1
ATOM 896 N N . LEU A 1 116 ? -4.403 1.359 -10.627 1.00 91.31 116 LEU A N 1
ATOM 897 C CA . LEU A 1 116 ? -4.470 2.342 -11.718 1.00 91.31 116 LEU A CA 1
ATOM 898 C C . LEU A 1 116 ? -4.580 3.774 -11.181 1.00 91.31 116 LEU A C 1
ATOM 900 O O . LEU A 1 116 ? -3.830 4.660 -11.603 1.00 91.31 116 LEU A O 1
ATOM 904 N N . ASP A 1 117 ? -5.465 4.008 -10.213 1.00 89.56 117 ASP A N 1
ATOM 905 C CA . ASP A 1 117 ? -5.645 5.317 -9.582 1.00 89.56 117 ASP A CA 1
ATOM 906 C C . ASP A 1 117 ? -4.379 5.764 -8.846 1.00 89.56 117 ASP A C 1
ATOM 908 O O . ASP A 1 117 ? -3.895 6.892 -9.015 1.00 89.56 117 ASP A O 1
ATOM 912 N N . SER A 1 118 ? -3.800 4.861 -8.048 1.00 89.38 118 SER A N 1
ATOM 913 C CA . SER A 1 118 ? -2.546 5.095 -7.332 1.00 89.38 118 SER A CA 1
ATOM 914 C C . SER A 1 118 ? -1.420 5.462 -8.300 1.00 89.38 118 SER A C 1
ATOM 916 O O . SER A 1 118 ? -0.719 6.460 -8.094 1.00 89.38 118 SER A O 1
ATOM 918 N N . GLN A 1 119 ? -1.284 4.710 -9.393 1.00 91.81 119 GLN A N 1
ATOM 919 C CA . GLN A 1 119 ? -0.257 4.933 -10.401 1.00 91.81 119 GLN A CA 1
ATOM 920 C C . GLN A 1 119 ? -0.475 6.244 -11.161 1.00 91.81 119 GLN A C 1
ATOM 922 O O . GLN A 1 119 ? 0.467 7.017 -11.330 1.00 91.81 119 GLN A O 1
ATOM 927 N N . THR A 1 120 ? -1.715 6.573 -11.524 1.00 91.50 120 THR A N 1
ATOM 928 C CA . THR A 1 120 ? -2.064 7.854 -12.155 1.00 91.50 120 THR A CA 1
ATOM 929 C C . THR A 1 120 ? -1.653 9.038 -11.281 1.00 91.50 120 THR A C 1
ATOM 931 O O . THR A 1 120 ? -1.126 10.044 -11.768 1.00 91.50 120 THR A O 1
ATOM 934 N N . VAL A 1 121 ? -1.863 8.929 -9.968 1.00 91.88 121 VAL A N 1
ATOM 935 C CA . VAL A 1 121 ? -1.444 9.951 -9.006 1.00 91.88 121 VAL A CA 1
ATOM 936 C C . VAL A 1 121 ? 0.081 10.023 -8.894 1.00 91.88 121 VAL A C 1
ATOM 938 O O . VAL A 1 121 ? 0.618 11.131 -8.826 1.00 91.88 121 VAL A O 1
ATOM 941 N N . ARG A 1 122 ? 0.789 8.885 -8.894 1.00 91.56 122 ARG A N 1
ATOM 942 C CA . ARG A 1 122 ? 2.263 8.849 -8.888 1.00 91.56 122 ARG A CA 1
ATOM 943 C C . ARG A 1 122 ? 2.837 9.505 -10.139 1.00 91.56 122 ARG A C 1
ATOM 945 O O . ARG A 1 122 ? 3.626 10.429 -9.997 1.00 91.56 122 ARG A O 1
ATOM 952 N N . ILE A 1 123 ? 2.361 9.135 -11.329 1.00 93.44 123 ILE A N 1
ATOM 953 C CA . ILE A 1 123 ? 2.790 9.722 -12.609 1.00 93.44 123 ILE A CA 1
ATOM 954 C C . ILE A 1 123 ? 2.611 11.242 -12.595 1.00 93.44 123 ILE A C 1
ATOM 956 O O . ILE A 1 123 ? 3.553 11.971 -12.901 1.00 93.44 123 ILE A O 1
ATOM 960 N N . LYS A 1 124 ? 1.435 11.739 -12.181 1.00 91.94 124 LYS A N 1
ATOM 961 C CA . LYS A 1 124 ? 1.187 13.187 -12.063 1.00 91.94 124 LYS A CA 1
ATOM 962 C C . LYS A 1 124 ? 2.202 13.861 -11.137 1.00 91.94 124 LYS A C 1
ATOM 964 O O . LYS A 1 124 ? 2.846 14.815 -11.550 1.00 91.94 124 LYS A O 1
ATOM 969 N N . ARG A 1 125 ? 2.419 13.322 -9.931 1.00 91.94 125 ARG A N 1
ATOM 970 C CA . ARG A 1 125 ? 3.408 13.865 -8.980 1.00 91.94 125 ARG A CA 1
ATOM 971 C C . ARG A 1 125 ? 4.831 13.832 -9.528 1.00 91.94 125 ARG A C 1
ATOM 973 O O . ARG A 1 125 ? 5.573 14.788 -9.325 1.00 91.94 125 ARG A O 1
ATOM 980 N N . THR A 1 126 ? 5.221 12.747 -10.197 1.00 92.44 126 THR A N 1
ATOM 981 C CA . THR A 1 126 ? 6.532 12.627 -10.839 1.00 92.44 126 THR A CA 1
ATOM 982 C C . THR A 1 126 ? 6.711 13.725 -11.872 1.00 92.44 126 THR A C 1
ATOM 984 O O . THR A 1 126 ? 7.695 14.452 -11.791 1.00 92.44 126 THR A O 1
ATOM 987 N N . LEU A 1 127 ? 5.745 13.904 -12.775 1.00 90.94 127 LEU A N 1
ATOM 988 C CA . LEU A 1 127 ? 5.786 14.965 -13.777 1.00 90.94 127 LEU A CA 1
ATOM 989 C C . LEU A 1 127 ? 5.844 16.340 -13.115 1.00 90.94 127 LEU A C 1
ATOM 991 O O . LEU A 1 127 ? 6.730 17.116 -13.446 1.00 90.94 127 LEU A O 1
ATOM 995 N N . ASP A 1 128 ? 4.999 16.623 -12.127 1.00 89.69 128 ASP A N 1
ATOM 996 C CA . ASP A 1 128 ? 5.000 17.910 -11.425 1.00 89.69 128 ASP A CA 1
ATOM 997 C C . ASP A 1 128 ? 6.364 18.210 -10.782 1.00 89.69 128 ASP A C 1
ATOM 999 O O . ASP A 1 128 ? 6.848 19.336 -10.878 1.00 89.69 128 ASP A O 1
ATOM 1003 N N . SER A 1 129 ? 7.038 17.193 -10.234 1.00 90.56 129 SER A N 1
ATOM 1004 C CA . SER A 1 129 ? 8.355 17.322 -9.592 1.00 90.56 129 SER A CA 1
ATOM 1005 C C . SER A 1 129 ? 9.545 17.514 -10.543 1.00 90.56 129 SER A C 1
ATOM 1007 O O . SER A 1 129 ? 10.641 17.830 -10.078 1.00 90.56 129 SER A O 1
ATOM 1009 N N . LEU A 1 130 ? 9.375 17.311 -11.856 1.00 90.50 130 LEU A N 1
ATOM 1010 C CA . LEU A 1 130 ? 10.480 17.457 -12.808 1.00 90.50 130 LEU A CA 1
ATOM 1011 C C . LEU A 1 130 ? 10.897 18.938 -12.981 1.00 90.50 130 LEU A C 1
ATOM 1013 O O . LEU A 1 130 ? 10.033 19.818 -12.971 1.00 90.50 130 LEU A O 1
ATOM 1017 N N . PRO A 1 131 ? 12.192 19.229 -13.207 1.00 88.81 131 PRO A N 1
ATOM 1018 C CA . PRO A 1 131 ? 12.655 20.559 -13.603 1.00 88.81 131 PRO A CA 1
ATOM 1019 C C . PRO A 1 131 ? 12.044 21.011 -14.935 1.00 88.81 131 PRO A C 1
ATOM 1021 O O . PRO A 1 131 ? 11.906 20.203 -15.857 1.00 88.81 131 PRO A O 1
ATOM 1024 N N . ASP A 1 132 ? 11.767 22.309 -15.076 1.00 86.38 132 ASP A N 1
ATOM 1025 C CA . ASP A 1 132 ? 11.165 22.883 -16.292 1.00 86.38 132 ASP A CA 1
ATOM 1026 C C . ASP A 1 132 ? 12.035 22.681 -17.542 1.00 86.38 132 ASP A C 1
ATOM 1028 O O . ASP A 1 132 ? 11.527 22.519 -18.648 1.00 86.38 132 ASP A O 1
ATOM 1032 N N . GLU A 1 133 ? 13.355 22.585 -17.373 1.00 86.56 133 GLU A N 1
ATOM 1033 C CA . GLU A 1 133 ? 14.310 22.295 -18.450 1.00 86.56 133 GLU A CA 1
ATOM 1034 C C . GLU A 1 133 ? 14.082 20.936 -19.123 1.00 86.56 133 GLU A C 1
ATOM 1036 O O . GLU A 1 133 ? 14.478 20.746 -20.275 1.00 86.56 133 GLU A O 1
ATOM 1041 N N . LEU A 1 134 ? 13.473 19.988 -18.405 1.00 85.88 134 LEU A N 1
ATOM 1042 C CA . LEU A 1 134 ? 13.159 18.645 -18.890 1.00 85.88 134 LEU A CA 1
ATOM 1043 C C . LEU A 1 134 ? 11.714 18.522 -19.378 1.00 85.88 134 LEU A C 1
ATOM 1045 O O . LEU A 1 134 ? 11.376 17.497 -19.968 1.00 85.88 134 LEU A O 1
ATOM 1049 N N . LYS A 1 135 ? 10.881 19.547 -19.171 1.00 88.88 135 LYS A N 1
ATOM 1050 C CA . LYS A 1 135 ? 9.473 19.566 -19.569 1.00 88.88 135 LYS A CA 1
ATOM 1051 C C . LYS A 1 135 ? 9.278 20.309 -20.887 1.00 88.88 135 LYS A C 1
ATOM 1053 O O . LYS A 1 135 ? 9.944 21.302 -21.186 1.00 88.88 135 LYS A O 1
ATOM 1058 N N . LEU A 1 136 ? 8.345 19.829 -21.694 1.00 87.12 136 LEU A N 1
ATOM 1059 C CA . LEU A 1 136 ? 7.718 20.639 -22.732 1.00 87.12 136 LEU A CA 1
ATOM 1060 C C . LEU A 1 136 ? 6.630 21.513 -22.113 1.00 87.12 136 LEU A C 1
ATOM 1062 O O . LEU A 1 136 ? 6.062 21.168 -21.073 1.00 87.12 136 LEU A O 1
ATOM 1066 N N . SER A 1 137 ? 6.334 22.641 -22.757 1.00 85.75 137 SER A N 1
ATOM 1067 C CA . SER A 1 137 ? 5.160 23.421 -22.367 1.00 85.75 137 SER A CA 1
ATOM 1068 C C . SER A 1 137 ? 3.881 22.615 -22.626 1.00 85.75 137 SER A C 1
ATOM 1070 O O . SER A 1 137 ? 3.842 21.732 -23.489 1.00 85.75 137 SER A O 1
ATOM 1072 N N . GLN A 1 138 ? 2.818 22.912 -21.877 1.00 84.50 138 GLN A N 1
ATOM 1073 C CA . GLN A 1 138 ? 1.540 22.212 -22.034 1.00 84.50 138 GLN A CA 1
ATOM 1074 C C . GLN A 1 138 ? 0.989 22.355 -23.463 1.00 84.50 138 GLN A C 1
ATOM 1076 O O . GLN A 1 138 ? 0.440 21.398 -24.009 1.00 84.50 138 GLN A O 1
ATOM 1081 N N . ASP A 1 139 ? 1.193 23.518 -24.083 1.00 86.12 139 ASP A N 1
ATOM 1082 C CA . ASP A 1 139 ? 0.746 23.806 -25.445 1.00 86.12 139 ASP A CA 1
ATOM 1083 C C . ASP A 1 139 ? 1.538 23.000 -26.484 1.00 86.12 139 ASP A C 1
ATOM 1085 O O . ASP A 1 139 ? 0.947 22.409 -27.389 1.00 86.12 139 ASP A O 1
ATOM 1089 N N . GLU A 1 140 ? 2.862 22.885 -26.331 1.00 85.06 140 GLU A N 1
ATOM 1090 C CA . GLU A 1 140 ? 3.708 22.042 -27.192 1.00 85.06 140 GLU A CA 1
ATOM 1091 C C . GLU A 1 140 ? 3.346 20.558 -27.073 1.00 85.06 140 GLU A C 1
ATOM 1093 O O . GLU A 1 140 ? 3.272 19.849 -28.078 1.00 85.06 140 GLU A O 1
ATOM 1098 N N . TYR A 1 141 ? 3.081 20.088 -25.854 1.00 86.56 141 TYR A N 1
ATOM 1099 C CA . TYR A 1 141 ? 2.655 18.716 -25.599 1.00 86.56 141 TYR A CA 1
ATOM 1100 C C . TYR A 1 141 ? 1.311 18.400 -26.267 1.00 86.56 141 TYR A C 1
ATOM 1102 O O . TYR A 1 141 ? 1.193 17.403 -26.984 1.00 86.56 141 TYR A O 1
ATOM 1110 N N . LEU A 1 142 ? 0.307 19.262 -26.077 1.00 86.06 142 LEU A N 1
ATOM 1111 C CA . LEU A 1 142 ? -1.012 19.083 -26.687 1.00 86.06 142 LEU A CA 1
ATOM 1112 C C . LEU A 1 142 ? -0.943 19.173 -28.212 1.00 86.06 142 LEU A C 1
ATOM 1114 O O . LEU A 1 142 ? -1.593 18.386 -28.895 1.00 86.06 142 LEU A O 1
ATOM 1118 N N . THR A 1 143 ? -0.116 20.071 -28.749 1.00 86.81 143 THR A N 1
ATOM 1119 C CA . THR A 1 143 ? 0.114 20.178 -30.196 1.00 86.81 143 THR A CA 1
ATOM 1120 C C . THR A 1 143 ? 0.768 18.909 -30.742 1.00 86.81 143 THR A C 1
ATOM 1122 O O . THR A 1 143 ? 0.335 18.390 -31.766 1.00 86.81 143 THR A O 1
ATOM 1125 N N . SER A 1 144 ? 1.764 18.360 -30.040 1.00 83.62 144 SER A N 1
ATOM 1126 C CA . SER A 1 144 ? 2.440 17.114 -30.419 1.00 83.62 144 SER A CA 1
ATOM 1127 C C . SER A 1 144 ? 1.470 15.930 -30.477 1.00 83.62 144 SER A C 1
ATOM 1129 O O . SER A 1 144 ? 1.447 15.202 -31.470 1.00 83.62 144 SER A O 1
ATOM 1131 N N . ILE A 1 145 ? 0.613 15.773 -29.464 1.00 86.50 145 ILE A N 1
ATOM 1132 C CA . ILE A 1 145 ? -0.362 14.672 -29.411 1.00 86.50 145 ILE A CA 1
ATOM 1133 C C . ILE A 1 145 ? -1.473 14.850 -30.444 1.00 86.50 145 ILE A C 1
ATOM 1135 O O . ILE A 1 145 ? -1.815 13.899 -31.139 1.00 86.50 145 ILE A O 1
ATOM 1139 N N . ASN A 1 146 ? -2.008 16.061 -30.588 1.00 87.19 146 ASN A N 1
ATOM 1140 C CA . ASN A 1 146 ? -3.113 16.326 -31.510 1.00 87.19 146 ASN A CA 1
ATOM 1141 C C . ASN A 1 146 ? -2.662 16.421 -32.978 1.00 87.19 146 ASN A C 1
ATOM 1143 O O . ASN A 1 146 ? -3.500 16.535 -33.865 1.00 87.19 146 ASN A O 1
ATOM 1147 N N . SER A 1 147 ? -1.353 16.386 -33.253 1.00 83.81 147 SER A N 1
ATOM 1148 C CA . SER A 1 147 ? -0.819 16.405 -34.621 1.00 83.81 147 SER A CA 1
ATOM 1149 C C . SER A 1 147 ? -0.941 15.068 -35.360 1.00 83.81 147 SER A C 1
ATOM 1151 O O . SER A 1 147 ? -0.674 15.015 -36.560 1.00 83.81 147 SER A O 1
ATOM 1153 N N . LYS A 1 148 ? -1.307 13.982 -34.664 1.00 86.06 148 LYS A N 1
ATOM 1154 C CA . LYS A 1 148 ? -1.381 12.626 -35.221 1.00 86.06 148 LYS A CA 1
ATOM 1155 C C . LYS A 1 148 ? -2.712 11.968 -34.865 1.00 86.06 148 LYS A C 1
ATOM 1157 O O . LYS A 1 148 ? -2.968 11.717 -33.692 1.00 86.06 148 LYS A O 1
ATOM 1162 N N . ASP A 1 149 ? -3.489 11.582 -35.873 1.00 84.75 149 ASP A N 1
ATOM 1163 C CA . ASP A 1 149 ? -4.803 10.947 -35.678 1.00 84.75 149 ASP A CA 1
ATOM 1164 C C . ASP A 1 149 ? -4.727 9.662 -34.833 1.00 84.75 149 ASP A C 1
ATOM 1166 O O . ASP A 1 149 ? -5.516 9.487 -33.907 1.00 84.75 149 ASP A O 1
ATOM 1170 N N . HIS A 1 150 ? -3.699 8.829 -35.053 1.00 86.94 150 HIS A N 1
ATOM 1171 C CA . HIS A 1 150 ? -3.432 7.616 -34.254 1.00 86.94 150 HIS A CA 1
ATOM 1172 C C . HIS A 1 150 ? -3.293 7.907 -32.753 1.00 86.94 150 HIS A C 1
ATOM 1174 O O . HIS A 1 150 ? -3.757 7.145 -31.915 1.00 86.94 150 HIS A O 1
ATOM 1180 N N . TRP A 1 151 ? -2.685 9.039 -32.387 1.00 88.19 151 TRP A N 1
ATOM 1181 C CA . TRP A 1 151 ? -2.506 9.418 -30.982 1.00 88.19 151 TRP A CA 1
ATOM 1182 C C . TRP A 1 151 ? -3.803 9.906 -30.341 1.00 88.19 151 TRP A C 1
ATOM 1184 O O . TRP A 1 151 ? -3.993 9.725 -29.139 1.00 88.19 151 TRP A O 1
ATOM 1194 N N . ILE A 1 152 ? -4.695 10.512 -31.126 1.00 86.31 152 ILE A N 1
ATOM 1195 C CA . ILE A 1 152 ? -6.014 10.953 -30.665 1.00 86.31 152 ILE A CA 1
ATOM 1196 C C . ILE A 1 152 ? -6.900 9.734 -30.395 1.00 86.31 152 ILE A C 1
ATOM 1198 O O . ILE A 1 152 ? -7.506 9.650 -29.326 1.00 86.31 152 ILE A O 1
ATOM 1202 N N . GLU A 1 153 ? -6.928 8.777 -31.325 1.00 87.56 153 GLU A N 1
ATOM 1203 C CA . GLU A 1 153 ? -7.662 7.518 -31.175 1.00 87.56 153 GLU A CA 1
ATOM 1204 C C . GLU A 1 153 ? -7.162 6.743 -29.953 1.00 87.56 153 GLU A C 1
ATOM 1206 O O . GLU A 1 153 ? -7.932 6.467 -29.033 1.00 87.56 153 GLU A O 1
ATOM 1211 N N . LEU A 1 154 ? -5.853 6.515 -29.864 1.00 88.94 154 LEU A N 1
ATOM 1212 C CA . LEU A 1 154 ? -5.251 5.744 -28.780 1.00 88.94 154 LEU A CA 1
ATOM 1213 C C . LEU A 1 154 ? -5.410 6.433 -27.414 1.00 88.94 154 LEU A C 1
ATOM 1215 O O . LEU A 1 154 ? -5.615 5.781 -26.392 1.00 88.94 154 LEU A O 1
ATOM 1219 N N . ARG A 1 155 ? -5.405 7.771 -27.381 1.00 88.88 155 ARG A N 1
ATOM 1220 C CA . ARG A 1 155 ? -5.753 8.531 -26.176 1.00 88.88 155 ARG A CA 1
ATOM 1221 C C . ARG A 1 155 ? -7.214 8.327 -25.777 1.00 88.88 155 ARG A C 1
ATOM 1223 O O . ARG A 1 155 ? -7.481 8.177 -24.588 1.00 88.88 155 ARG A O 1
ATOM 1230 N N . SER A 1 156 ? -8.140 8.326 -26.734 1.00 86.94 156 SER A N 1
ATOM 1231 C CA . SER A 1 156 ? -9.559 8.083 -26.451 1.00 86.94 156 SER A CA 1
ATOM 1232 C C . SER A 1 156 ? -9.809 6.662 -25.930 1.00 86.94 156 SER A C 1
ATOM 1234 O O . SER A 1 156 ? -10.592 6.488 -24.998 1.00 86.94 156 SER A O 1
ATOM 1236 N N . GLU A 1 157 ? -9.077 5.664 -26.439 1.00 89.31 157 GLU A N 1
ATOM 1237 C CA . GLU A 1 157 ? -9.107 4.286 -25.933 1.00 89.31 157 GLU A CA 1
ATOM 1238 C C . GLU A 1 157 ? -8.601 4.202 -24.488 1.00 89.31 157 GLU A C 1
ATOM 1240 O O . GLU A 1 157 ? -9.258 3.604 -23.637 1.00 89.31 157 GLU A O 1
ATOM 1245 N N . ILE A 1 158 ? -7.478 4.865 -24.189 1.00 88.88 158 ILE A N 1
ATOM 1246 C CA . ILE A 1 158 ? -6.914 4.938 -22.835 1.00 88.88 158 ILE A CA 1
ATOM 1247 C C . ILE A 1 158 ? -7.877 5.639 -21.869 1.00 88.88 158 ILE A C 1
ATOM 1249 O O . ILE A 1 158 ? -8.057 5.177 -20.744 1.00 88.88 158 ILE A O 1
ATOM 1253 N N . GLU A 1 159 ? -8.504 6.743 -22.288 1.00 85.94 159 GLU A N 1
ATOM 1254 C CA . GLU A 1 159 ? -9.506 7.460 -21.486 1.00 85.94 159 GLU A CA 1
ATOM 1255 C C . GLU A 1 159 ? -10.765 6.605 -21.248 1.00 85.94 159 GLU A C 1
ATOM 1257 O O . GLU A 1 159 ? -11.396 6.727 -20.199 1.00 85.94 159 GLU A O 1
ATOM 1262 N N . ALA A 1 160 ? -11.088 5.689 -22.167 1.00 85.31 160 ALA A N 1
ATOM 1263 C CA . ALA A 1 160 ? -12.135 4.682 -22.005 1.00 85.31 160 ALA A CA 1
ATOM 1264 C C . ALA A 1 160 ? -11.696 3.446 -21.186 1.00 85.31 160 ALA A C 1
ATOM 1266 O O . ALA A 1 160 ? -12.503 2.541 -20.975 1.00 85.31 160 ALA A O 1
ATOM 1267 N N . GLY A 1 161 ? -10.442 3.390 -20.719 1.00 83.44 161 GLY A N 1
ATOM 1268 C CA . GLY A 1 161 ? -9.895 2.276 -19.936 1.00 83.44 161 GLY A CA 1
ATOM 1269 C C . GLY A 1 161 ? -9.471 1.058 -20.765 1.00 83.44 161 GLY A C 1
ATOM 1270 O O . GLY A 1 161 ? -9.235 -0.011 -20.203 1.00 83.44 161 GLY A O 1
ATOM 1271 N N . ASN A 1 162 ? -9.367 1.193 -22.090 1.00 86.88 162 ASN A N 1
ATOM 1272 C CA . ASN A 1 162 ? -8.880 0.137 -22.970 1.00 86.88 162 ASN A CA 1
ATOM 1273 C C . ASN A 1 162 ? -7.372 0.290 -23.216 1.00 86.88 162 ASN A C 1
ATOM 1275 O O . ASN A 1 162 ? -6.921 1.235 -23.858 1.00 86.88 162 ASN A O 1
ATOM 1279 N N . TYR A 1 163 ? -6.594 -0.681 -22.734 1.00 86.56 163 TYR A N 1
ATOM 1280 C CA . TYR A 1 163 ? -5.134 -0.723 -22.894 1.00 86.56 163 TYR A CA 1
ATOM 1281 C C . TYR A 1 163 ? -4.661 -1.838 -23.840 1.00 86.56 163 TYR A C 1
ATOM 1283 O O . TYR A 1 163 ? -3.461 -2.089 -23.948 1.00 86.56 163 TYR A O 1
ATOM 1291 N N . SER A 1 164 ? -5.580 -2.544 -24.509 1.00 83.12 164 SER A N 1
ATOM 1292 C CA . SER A 1 164 ? -5.291 -3.736 -25.324 1.00 83.12 164 SER A CA 1
ATOM 1293 C C . SER A 1 164 ? -4.875 -3.426 -26.772 1.00 83.12 164 SER A C 1
ATOM 1295 O O . SER A 1 164 ? -5.067 -4.254 -27.662 1.00 83.12 164 SER A O 1
ATOM 1297 N N . ASN A 1 165 ? -4.297 -2.250 -27.024 1.00 86.44 165 ASN A N 1
ATOM 1298 C CA . ASN A 1 165 ? -3.863 -1.843 -28.360 1.00 86.44 165 ASN A CA 1
ATOM 1299 C C . ASN A 1 165 ? -2.590 -2.612 -28.798 1.00 86.44 165 ASN A C 1
ATOM 1301 O O . ASN A 1 165 ? -1.703 -2.850 -27.968 1.00 86.44 165 ASN A O 1
ATOM 1305 N N . PRO A 1 166 ? -2.459 -3.007 -30.083 1.00 84.00 166 PRO A N 1
ATOM 1306 C CA . PRO A 1 166 ? -1.248 -3.653 -30.596 1.00 84.00 166 PRO A CA 1
ATOM 1307 C C . PRO A 1 166 ? 0.007 -2.770 -30.503 1.00 84.00 166 PRO A C 1
ATOM 1309 O O . PRO A 1 166 ? 1.104 -3.298 -30.309 1.00 84.00 166 PRO A O 1
ATOM 1312 N N . ASP A 1 167 ? -0.128 -1.444 -30.598 1.00 87.31 167 ASP A N 1
ATOM 1313 C CA . ASP A 1 167 ? 0.976 -0.494 -30.433 1.00 87.31 167 ASP A CA 1
ATOM 1314 C C . ASP A 1 167 ? 1.206 -0.167 -28.950 1.00 87.31 167 ASP A C 1
ATOM 1316 O O . ASP A 1 167 ? 0.917 0.922 -28.446 1.00 87.31 167 ASP A O 1
ATOM 1320 N N . LYS A 1 168 ? 1.738 -1.156 -28.224 1.00 87.12 168 LYS A N 1
ATOM 1321 C CA . LYS A 1 168 ? 1.994 -1.049 -26.781 1.00 87.12 168 LYS A CA 1
ATOM 1322 C C . LYS A 1 168 ? 2.929 0.106 -26.424 1.00 87.12 168 LYS A C 1
ATOM 1324 O O . LYS A 1 168 ? 2.786 0.689 -25.354 1.00 87.12 168 LYS A O 1
ATOM 1329 N N . VAL A 1 169 ? 3.877 0.448 -27.298 1.00 89.50 169 VAL A N 1
ATOM 1330 C CA . VAL A 1 169 ? 4.830 1.533 -27.033 1.00 89.50 169 VAL A CA 1
ATOM 1331 C C . VAL A 1 169 ? 4.097 2.871 -27.007 1.00 89.50 169 VAL A C 1
ATOM 1333 O O . VAL A 1 169 ? 4.241 3.593 -26.024 1.00 89.50 169 VAL A O 1
ATOM 1336 N N . ALA A 1 170 ? 3.244 3.165 -27.996 1.00 90.00 170 ALA A N 1
ATOM 1337 C CA . ALA A 1 170 ? 2.432 4.384 -27.988 1.00 90.00 170 ALA A CA 1
ATOM 1338 C C . ALA A 1 170 ? 1.482 4.450 -26.777 1.00 90.00 170 ALA A C 1
ATOM 1340 O O . ALA A 1 170 ? 1.335 5.514 -26.169 1.00 90.00 170 ALA A O 1
ATOM 1341 N N . VAL A 1 171 ? 0.907 3.309 -26.362 1.00 91.75 171 VAL A N 1
ATOM 1342 C CA . VAL A 1 171 ? 0.122 3.220 -25.114 1.00 91.75 171 VAL A CA 1
ATOM 1343 C C . VAL A 1 171 ? 0.965 3.641 -23.916 1.00 91.75 171 VAL A C 1
ATOM 1345 O O . VAL A 1 171 ? 0.543 4.492 -23.135 1.00 91.75 171 VAL A O 1
ATOM 1348 N N . TYR A 1 172 ? 2.172 3.095 -23.770 1.00 93.81 172 TYR A N 1
ATOM 1349 C CA . TYR A 1 172 ? 3.043 3.422 -22.642 1.00 93.81 172 TYR A CA 1
ATOM 1350 C C . TYR A 1 172 ? 3.492 4.882 -22.654 1.00 93.81 172 TYR A C 1
ATOM 1352 O O . TYR A 1 172 ? 3.542 5.514 -21.596 1.00 93.81 172 TYR A O 1
ATOM 1360 N N . GLU A 1 173 ? 3.776 5.440 -23.831 1.00 92.00 173 GLU A N 1
ATOM 1361 C CA . GLU A 1 173 ? 4.121 6.853 -23.982 1.00 92.00 173 GLU A CA 1
ATOM 1362 C C . GLU A 1 173 ? 2.971 7.765 -23.539 1.00 92.00 173 GLU A C 1
ATOM 1364 O O . GLU A 1 173 ? 3.204 8.721 -22.795 1.00 92.00 173 GLU A O 1
ATOM 1369 N N . LEU A 1 174 ? 1.728 7.451 -23.916 1.00 91.31 174 LEU A N 1
ATOM 1370 C CA . LEU A 1 174 ? 0.553 8.219 -23.502 1.00 91.31 174 LEU A CA 1
ATOM 1371 C C . LEU A 1 174 ? 0.216 8.059 -22.018 1.00 91.31 174 LEU A C 1
ATOM 1373 O O . LEU A 1 174 ? -0.042 9.062 -21.349 1.00 91.31 174 LEU A O 1
ATOM 1377 N N . VAL A 1 175 ? 0.264 6.836 -21.480 1.00 92.19 175 VAL A N 1
ATOM 1378 C CA . VAL A 1 175 ? -0.034 6.568 -20.061 1.00 92.19 175 VAL A CA 1
ATOM 1379 C C . VAL A 1 175 ? 0.969 7.271 -19.148 1.00 92.19 175 VAL A C 1
ATOM 1381 O O . VAL A 1 175 ? 0.576 7.980 -18.220 1.00 92.19 175 VAL A O 1
ATOM 1384 N N . LEU A 1 176 ? 2.269 7.134 -19.430 1.00 92.56 176 LEU A N 1
ATOM 1385 C CA . LEU A 1 176 ? 3.322 7.804 -18.659 1.00 92.56 176 LEU A CA 1
ATOM 1386 C C . LEU A 1 176 ? 3.433 9.298 -18.978 1.00 92.56 176 LEU A C 1
ATOM 1388 O O . LEU A 1 176 ? 4.127 10.024 -18.266 1.00 92.56 176 LEU A O 1
ATOM 1392 N N . LYS A 1 177 ? 2.773 9.758 -20.048 1.00 91.06 177 LYS A N 1
ATOM 1393 C CA . LYS A 1 177 ? 2.937 11.091 -20.639 1.00 91.06 177 LYS A CA 1
ATOM 1394 C C . LYS A 1 177 ? 4.402 11.394 -20.960 1.00 91.06 177 LYS A C 1
ATOM 1396 O O . LYS A 1 177 ? 4.873 12.518 -20.781 1.00 91.06 177 LYS A O 1
ATOM 1401 N N . SER A 1 178 ? 5.124 10.394 -21.466 1.00 89.44 178 SER A N 1
ATOM 1402 C CA . SER A 1 178 ? 6.524 10.536 -21.873 1.00 89.44 178 SER A CA 1
ATOM 1403 C C . SER A 1 178 ? 6.762 11.641 -22.913 1.00 89.44 178 SER A C 1
ATOM 1405 O O . SER A 1 178 ? 7.815 12.274 -22.820 1.00 89.44 178 SER A O 1
ATOM 1407 N N . PRO A 1 179 ? 5.814 11.993 -23.816 1.00 89.12 179 PRO A N 1
ATOM 1408 C CA . PRO A 1 179 ? 5.998 13.128 -24.713 1.00 89.12 179 PRO A CA 1
ATOM 1409 C C . PRO A 1 179 ? 6.076 14.479 -23.998 1.00 89.12 179 PRO A C 1
ATOM 1411 O O . PRO A 1 179 ? 6.538 15.431 -24.610 1.00 89.12 179 PRO A O 1
ATOM 1414 N N . MET A 1 180 ? 5.664 14.600 -22.726 1.00 88.25 180 MET A N 1
ATOM 1415 C CA . MET A 1 180 ? 5.906 15.819 -21.936 1.00 88.25 180 MET A CA 1
ATOM 1416 C C . MET A 1 180 ? 7.387 16.002 -21.587 1.00 88.25 180 MET A C 1
ATOM 1418 O O . MET A 1 180 ? 7.790 17.102 -21.214 1.00 88.25 180 MET A O 1
ATOM 1422 N N . VAL A 1 181 ? 8.198 14.944 -21.682 1.00 89.94 181 VAL A N 1
ATOM 1423 C CA . VAL A 1 181 ? 9.627 14.972 -21.372 1.00 89.94 181 VAL A CA 1
ATOM 1424 C C . VAL A 1 181 ? 10.416 15.295 -22.638 1.00 89.94 181 VAL A C 1
ATOM 1426 O O . VAL A 1 181 ? 10.276 14.639 -23.673 1.00 89.94 181 VAL A O 1
ATOM 1429 N N . ARG A 1 182 ? 11.289 16.304 -22.562 1.00 88.50 182 ARG A N 1
ATOM 1430 C CA . ARG A 1 182 ? 12.169 16.675 -23.676 1.00 88.50 182 ARG A CA 1
ATOM 1431 C C . ARG A 1 182 ? 13.074 15.510 -24.062 1.00 88.50 182 ARG A C 1
ATOM 1433 O O . ARG A 1 182 ? 13.594 14.796 -23.206 1.00 88.50 182 ARG A O 1
ATOM 1440 N N . LYS A 1 183 ? 13.312 15.349 -25.367 1.00 87.44 183 LYS A N 1
ATOM 1441 C CA . LYS A 1 183 ? 14.264 14.353 -25.872 1.00 87.44 183 LYS A CA 1
ATOM 1442 C C . LYS A 1 183 ? 15.656 14.637 -25.316 1.00 87.44 183 LYS A C 1
ATOM 1444 O O . LYS A 1 183 ? 16.115 15.779 -25.333 1.00 87.44 183 LYS A O 1
ATOM 1449 N N . PHE A 1 184 ? 16.326 13.594 -24.840 1.00 86.62 184 PHE A N 1
ATOM 1450 C CA . PHE A 1 184 ? 17.684 13.729 -24.340 1.00 86.62 184 PHE A CA 1
ATOM 1451 C C . PHE A 1 184 ? 18.660 13.840 -25.507 1.00 86.62 184 PHE A C 1
ATOM 1453 O O . PHE A 1 184 ? 18.589 13.071 -26.465 1.00 86.62 184 PHE A O 1
ATOM 1460 N N . ALA A 1 185 ? 19.565 14.812 -25.427 1.00 80.06 185 ALA A N 1
ATOM 1461 C CA . ALA A 1 185 ? 20.694 14.873 -26.339 1.00 80.06 185 ALA A CA 1
ATOM 1462 C C . ALA A 1 185 ? 21.626 13.678 -26.068 1.00 80.06 185 ALA A C 1
ATOM 1464 O O . ALA A 1 185 ? 21.787 13.302 -24.901 1.00 80.06 185 ALA A O 1
ATOM 1465 N N . PRO A 1 186 ? 22.250 13.092 -27.103 1.00 75.69 186 PRO A N 1
ATOM 1466 C CA . PRO A 1 186 ? 23.246 12.050 -26.906 1.00 75.69 186 PRO A CA 1
ATOM 1467 C C . PRO A 1 186 ? 24.403 12.602 -26.066 1.00 75.69 186 PRO A C 1
ATOM 1469 O O . PRO A 1 186 ? 24.903 13.702 -26.311 1.00 75.69 186 PRO A O 1
ATOM 1472 N N . VAL A 1 187 ? 24.810 11.843 -25.053 1.00 73.88 187 VAL A N 1
ATOM 1473 C CA . VAL A 1 187 ? 25.901 12.201 -24.144 1.00 73.88 187 VAL A CA 1
ATOM 1474 C C . VAL A 1 187 ? 27.079 11.281 -24.440 1.00 73.88 187 VAL A C 1
ATOM 1476 O O . VAL A 1 187 ? 26.975 10.073 -24.264 1.00 73.88 187 VAL A O 1
ATOM 1479 N N . SER A 1 188 ? 28.208 11.858 -24.857 1.00 59.72 188 SER A N 1
ATOM 1480 C CA . SER A 1 188 ? 29.452 11.114 -25.131 1.00 59.72 188 SER A CA 1
ATOM 1481 C C . SER A 1 188 ? 30.354 10.937 -23.906 1.00 59.72 188 SER A C 1
ATOM 1483 O O . SER A 1 188 ? 31.477 10.455 -24.038 1.00 59.72 188 SER A O 1
ATOM 1485 N N . ALA A 1 189 ? 29.916 11.356 -22.715 1.00 75.12 189 ALA A N 1
ATOM 1486 C CA . ALA A 1 189 ? 30.704 11.163 -21.503 1.00 75.12 189 ALA A CA 1
ATOM 1487 C C . ALA A 1 189 ? 30.829 9.657 -21.189 1.00 75.12 189 ALA A C 1
ATOM 1489 O O . ALA A 1 189 ? 29.819 8.948 -21.229 1.00 75.12 189 ALA A O 1
ATOM 1490 N N . PRO A 1 190 ? 32.039 9.151 -20.885 1.00 79.38 190 PRO A N 1
ATOM 1491 C CA . PRO A 1 190 ? 32.233 7.752 -20.531 1.00 79.38 190 PRO A CA 1
ATOM 1492 C C . PRO A 1 190 ? 31.625 7.452 -19.152 1.00 79.38 190 PRO A C 1
ATOM 1494 O O . PRO A 1 190 ? 31.949 8.104 -18.162 1.00 79.38 190 PRO A O 1
ATOM 1497 N N . ASN A 1 191 ? 30.769 6.437 -19.093 1.00 87.25 191 ASN A N 1
ATOM 1498 C CA . ASN A 1 191 ? 30.171 5.865 -17.898 1.00 87.25 191 ASN A CA 1
ATOM 1499 C C . ASN A 1 191 ? 30.548 4.373 -17.852 1.00 87.25 191 ASN A C 1
ATOM 1501 O O . ASN A 1 191 ? 29.816 3.528 -18.376 1.00 87.25 191 ASN A O 1
ATOM 1505 N N . PRO A 1 192 ? 31.705 4.037 -17.255 1.00 87.81 192 PRO A N 1
ATOM 1506 C CA . PRO A 1 192 ? 32.215 2.670 -17.252 1.00 87.81 192 PRO A CA 1
ATOM 1507 C C . PRO A 1 192 ? 31.338 1.711 -16.438 1.00 87.81 192 PRO A C 1
ATOM 1509 O O . PRO A 1 192 ? 31.362 0.510 -16.697 1.00 87.81 192 PRO A O 1
ATOM 1512 N N . GLU A 1 193 ? 30.570 2.208 -15.463 1.00 90.12 193 GLU A N 1
ATOM 1513 C CA . GLU A 1 193 ? 29.670 1.372 -14.664 1.00 90.12 193 GLU A CA 1
ATOM 1514 C C . GLU A 1 193 ? 28.447 0.935 -15.470 1.00 90.12 193 GLU A C 1
ATOM 1516 O O . GLU A 1 193 ? 28.107 -0.247 -15.472 1.00 90.12 193 GLU A O 1
ATOM 1521 N N . LEU A 1 194 ? 27.841 1.858 -16.224 1.00 90.12 194 LEU A N 1
ATOM 1522 C CA . LEU A 1 194 ? 26.749 1.525 -17.136 1.00 90.12 194 LEU A CA 1
ATOM 1523 C C . LEU A 1 194 ? 27.212 0.553 -18.225 1.00 90.12 194 LEU A C 1
ATOM 1525 O O . LEU A 1 194 ? 26.499 -0.401 -18.519 1.00 90.12 194 LEU A O 1
ATOM 1529 N N . SER A 1 195 ? 28.406 0.750 -18.795 1.00 88.44 195 SER A N 1
ATOM 1530 C CA . SER A 1 195 ? 28.965 -0.198 -19.766 1.00 88.44 195 SER A CA 1
ATOM 1531 C C . SER A 1 195 ? 29.067 -1.601 -19.170 1.00 88.44 195 SER A C 1
ATOM 1533 O O . SER A 1 195 ? 28.515 -2.527 -19.752 1.00 88.44 195 SER A O 1
ATOM 1535 N N . LYS A 1 196 ? 29.662 -1.744 -17.974 1.00 91.12 196 LYS A N 1
ATOM 1536 C CA . LYS A 1 196 ? 29.765 -3.030 -17.257 1.00 91.12 196 LYS A CA 1
ATOM 1537 C C . LYS A 1 196 ? 28.402 -3.682 -17.015 1.00 91.12 196 LYS A C 1
ATOM 1539 O O . LYS A 1 196 ? 28.256 -4.882 -17.229 1.00 91.12 196 LYS A O 1
ATOM 1544 N N . GLN A 1 197 ? 27.411 -2.892 -16.605 1.00 91.62 197 GLN A N 1
ATOM 1545 C CA . GLN A 1 197 ? 26.046 -3.363 -16.372 1.00 91.62 197 GLN A CA 1
ATOM 1546 C C . GLN A 1 197 ? 25.354 -3.834 -17.666 1.00 91.62 197 GLN A C 1
ATOM 1548 O O . GLN A 1 197 ? 24.591 -4.799 -17.661 1.00 91.62 197 GLN A O 1
ATOM 1553 N N . LEU A 1 198 ? 25.604 -3.171 -18.798 1.00 90.50 198 LEU A N 1
ATOM 1554 C CA . LEU A 1 198 ? 25.057 -3.601 -20.087 1.00 90.50 198 LEU A CA 1
ATOM 1555 C C . LEU A 1 198 ? 25.674 -4.925 -20.550 1.00 90.50 198 LEU A C 1
ATOM 1557 O O . LEU A 1 198 ? 24.948 -5.764 -21.087 1.00 90.50 198 LEU A O 1
ATOM 1561 N N . GLU A 1 199 ? 26.974 -5.143 -20.315 1.00 88.94 199 GLU A N 1
ATOM 1562 C CA . GLU A 1 199 ? 27.604 -6.439 -20.614 1.00 88.94 199 GLU A CA 1
ATOM 1563 C C . GLU A 1 199 ? 27.074 -7.539 -19.695 1.00 88.94 199 GLU A C 1
ATOM 1565 O O . GLU A 1 199 ? 26.710 -8.606 -20.185 1.00 88.94 199 GLU A O 1
ATOM 1570 N N . SER A 1 200 ? 26.958 -7.286 -18.387 1.00 88.44 200 SER A N 1
ATOM 1571 C CA . SER A 1 200 ? 26.464 -8.292 -17.439 1.00 88.44 200 SER A CA 1
ATOM 1572 C C . SER A 1 200 ? 25.009 -8.695 -17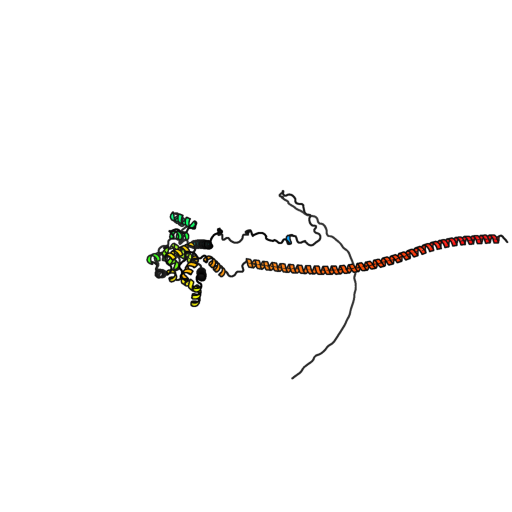.701 1.00 88.44 200 SER A C 1
ATOM 1574 O O . SER A 1 200 ? 24.641 -9.854 -17.504 1.00 88.44 200 SER A O 1
ATOM 1576 N N . LEU A 1 201 ? 24.184 -7.771 -18.204 1.00 87.00 201 LEU A N 1
ATOM 1577 C CA . LEU A 1 201 ? 22.788 -8.023 -18.569 1.00 87.00 201 LEU A CA 1
ATOM 1578 C C . LEU A 1 201 ? 22.593 -8.540 -20.007 1.00 87.00 201 LEU A C 1
ATOM 1580 O O . LEU A 1 201 ? 21.443 -8.761 -20.411 1.00 87.00 201 LEU A O 1
ATOM 1584 N N . ASN A 1 202 ? 23.681 -8.772 -20.755 1.00 85.25 202 ASN A N 1
ATOM 1585 C CA . ASN A 1 202 ? 23.692 -9.205 -22.159 1.00 85.25 202 ASN A CA 1
ATOM 1586 C C . ASN A 1 202 ? 22.887 -8.281 -23.098 1.00 85.25 202 ASN A C 1
ATOM 1588 O O . ASN A 1 202 ? 22.141 -8.749 -23.961 1.00 85.25 202 ASN A O 1
ATOM 1592 N N . VAL A 1 203 ? 23.010 -6.962 -22.930 1.00 84.88 203 VAL A N 1
ATOM 1593 C CA . VAL A 1 203 ? 22.326 -5.957 -23.761 1.00 84.88 203 VAL A CA 1
ATOM 1594 C C . VAL A 1 203 ? 23.264 -5.440 -24.857 1.00 84.88 203 VAL A C 1
ATOM 1596 O O . VAL A 1 203 ? 24.455 -5.250 -24.625 1.00 84.88 203 VAL A O 1
ATOM 1599 N N . GLN A 1 204 ? 22.734 -5.188 -26.063 1.00 81.75 204 GLN A N 1
ATOM 1600 C CA . GLN A 1 204 ? 23.504 -4.605 -27.173 1.00 81.75 204 GLN A CA 1
ATOM 1601 C C . GLN A 1 204 ? 24.072 -3.233 -26.780 1.00 81.75 204 GLN A C 1
ATOM 1603 O O . GLN A 1 204 ? 23.328 -2.261 -26.658 1.00 81.75 204 GLN A O 1
ATOM 1608 N N . GLN A 1 205 ? 25.389 -3.165 -26.577 1.00 74.31 205 GLN A N 1
ATOM 1609 C CA . GLN A 1 205 ? 26.041 -2.025 -25.933 1.00 74.31 205 GLN A CA 1
ATOM 1610 C C . GLN A 1 205 ? 25.990 -0.740 -26.761 1.00 74.31 205 GLN A C 1
ATOM 1612 O O . GLN A 1 205 ? 25.705 0.311 -26.203 1.00 74.31 205 GLN A O 1
ATOM 1617 N N . GLU A 1 206 ? 26.241 -0.800 -28.071 1.00 75.50 206 GLU A N 1
ATOM 1618 C CA . GLU A 1 206 ? 26.454 0.409 -28.885 1.00 75.50 206 GLU A CA 1
ATOM 1619 C C . GLU A 1 206 ? 25.231 1.337 -28.909 1.00 75.50 206 GLU A C 1
ATOM 1621 O O . GLU A 1 206 ? 25.348 2.534 -28.642 1.00 75.50 206 GLU A O 1
ATOM 1626 N N . THR A 1 207 ? 24.040 0.790 -29.162 1.00 82.62 207 THR A N 1
ATOM 1627 C CA . THR A 1 207 ? 22.801 1.578 -29.204 1.00 82.62 207 THR A CA 1
ATOM 1628 C C . THR A 1 207 ? 22.286 1.880 -27.800 1.00 82.62 207 THR A C 1
ATOM 1630 O O . THR A 1 207 ? 22.000 3.037 -27.489 1.00 82.62 207 THR A O 1
ATOM 1633 N N . ALA A 1 208 ? 22.240 0.873 -26.918 1.00 85.94 208 ALA A N 1
ATOM 1634 C CA . ALA A 1 208 ? 21.687 1.028 -25.574 1.00 85.94 208 ALA A CA 1
ATOM 1635 C C . ALA A 1 208 ? 22.488 2.017 -24.722 1.00 85.94 208 ALA A C 1
ATOM 1637 O O . ALA A 1 208 ? 21.905 2.812 -23.991 1.00 85.94 208 ALA A O 1
ATOM 1638 N N . TYR A 1 209 ? 23.818 2.016 -24.839 1.00 87.81 209 TYR A N 1
ATOM 1639 C CA . TYR A 1 209 ? 24.664 2.952 -24.108 1.00 87.81 209 TYR A CA 1
ATOM 1640 C C . TYR A 1 209 ? 24.382 4.399 -24.522 1.00 87.81 209 TYR A C 1
ATOM 1642 O O . TYR A 1 209 ? 24.196 5.258 -23.663 1.00 87.81 209 TYR A O 1
ATOM 1650 N N . SER A 1 210 ? 24.296 4.665 -25.830 1.00 87.50 210 SER A N 1
ATOM 1651 C CA . SER A 1 210 ? 24.062 6.018 -26.351 1.00 87.50 210 SER A CA 1
ATOM 1652 C C . SER A 1 210 ? 22.726 6.621 -25.894 1.00 87.50 210 SER A C 1
ATOM 1654 O O . SER A 1 210 ? 22.628 7.834 -25.704 1.00 87.50 210 SER A O 1
ATOM 1656 N N . GLU A 1 211 ? 21.720 5.773 -25.661 1.00 89.50 211 GLU A N 1
ATOM 1657 C CA . GLU A 1 211 ? 20.376 6.176 -25.243 1.00 89.50 211 GLU A CA 1
ATOM 1658 C C . GLU A 1 211 ? 20.205 6.213 -23.717 1.00 89.50 211 GLU A C 1
ATOM 1660 O O . GLU A 1 211 ? 19.503 7.087 -23.203 1.00 89.50 211 GLU A O 1
ATOM 1665 N N . LEU A 1 212 ? 20.865 5.316 -22.973 1.00 91.62 212 LEU A N 1
ATOM 1666 C CA . LEU A 1 212 ? 20.762 5.232 -21.511 1.00 91.62 212 LEU A CA 1
ATOM 1667 C C . LEU A 1 212 ? 21.771 6.120 -20.770 1.00 91.62 212 LEU A C 1
ATOM 1669 O O . LEU A 1 212 ? 21.469 6.586 -19.671 1.00 91.62 212 LEU A O 1
ATOM 1673 N N . ALA A 1 213 ? 22.937 6.421 -21.347 1.00 90.44 213 ALA A N 1
ATOM 1674 C CA . ALA A 1 213 ? 23.908 7.325 -20.723 1.00 90.44 213 ALA A CA 1
ATOM 1675 C C . ALA A 1 213 ? 23.331 8.733 -20.444 1.00 90.44 213 ALA A C 1
ATOM 1677 O O . ALA A 1 213 ? 23.532 9.244 -19.336 1.00 90.44 213 ALA A O 1
ATOM 1678 N N . PRO A 1 214 ? 22.544 9.351 -21.353 1.00 90.25 214 PRO A N 1
ATOM 1679 C CA . PRO A 1 214 ? 21.821 10.587 -21.056 1.00 90.25 214 PRO A CA 1
ATOM 1680 C C . PRO A 1 214 ? 20.809 10.445 -19.913 1.00 90.25 214 PRO A C 1
ATOM 1682 O O . PRO A 1 214 ? 20.679 11.364 -19.106 1.00 90.25 214 PRO A O 1
ATOM 1685 N N . VAL A 1 215 ? 20.116 9.302 -19.817 1.00 90.88 215 VAL A N 1
ATOM 1686 C CA . VAL A 1 215 ? 19.146 9.019 -18.743 1.00 90.88 215 VAL A CA 1
ATOM 1687 C C . VAL A 1 215 ? 19.853 9.008 -17.389 1.00 90.88 215 VAL A C 1
ATOM 1689 O O . VAL A 1 215 ? 19.455 9.746 -16.489 1.00 90.88 215 VAL A O 1
ATOM 1692 N N . CYS A 1 216 ? 20.950 8.256 -17.269 1.00 90.69 216 CYS A N 1
ATOM 1693 C CA . CYS A 1 216 ? 21.799 8.236 -16.076 1.00 90.69 216 CYS A CA 1
ATOM 1694 C C . CYS A 1 216 ? 22.311 9.638 -15.715 1.00 90.69 216 CYS A C 1
ATOM 1696 O O . CYS A 1 216 ? 22.218 10.059 -14.562 1.00 90.69 216 CYS A O 1
ATOM 1698 N N . GLY A 1 217 ? 22.765 10.403 -16.714 1.00 88.38 217 GLY A N 1
ATOM 1699 C CA . GLY A 1 217 ? 23.225 11.779 -16.529 1.00 88.38 217 GLY A CA 1
ATOM 1700 C C . GLY A 1 217 ? 22.140 12.717 -15.989 1.00 88.38 217 GLY A C 1
ATOM 1701 O O . GLY A 1 217 ? 22.409 13.505 -15.086 1.00 88.38 217 GLY A O 1
ATOM 1702 N N . LYS A 1 218 ? 20.900 12.618 -16.488 1.00 90.00 218 LYS A N 1
ATOM 1703 C CA . LYS A 1 218 ? 19.765 13.428 -16.002 1.00 90.00 218 LYS A CA 1
ATOM 1704 C C . LYS A 1 218 ? 19.240 12.990 -14.637 1.00 90.00 218 LYS A C 1
ATOM 1706 O O . LYS A 1 218 ? 18.679 13.812 -13.918 1.00 90.00 218 LYS A O 1
ATOM 1711 N N . LEU A 1 219 ? 19.423 11.724 -14.278 1.00 89.44 219 LEU A N 1
ATOM 1712 C CA . LEU A 1 219 ? 19.102 11.192 -12.953 1.00 89.44 219 LEU A CA 1
ATOM 1713 C C . LEU A 1 219 ? 20.227 11.414 -11.929 1.00 89.44 219 LEU A C 1
ATOM 1715 O O . LEU A 1 219 ? 19.987 11.228 -10.742 1.00 89.44 219 LEU A O 1
ATOM 1719 N N . ALA A 1 220 ? 21.419 11.829 -12.374 1.00 89.50 220 ALA A N 1
ATOM 1720 C CA . ALA A 1 220 ? 22.635 11.919 -11.564 1.00 89.50 220 ALA A CA 1
ATOM 1721 C C . ALA A 1 220 ? 23.027 10.581 -10.900 1.00 89.50 220 ALA A C 1
ATOM 1723 O O . ALA A 1 220 ? 23.503 10.551 -9.765 1.00 89.50 220 ALA A O 1
ATOM 1724 N N . VAL A 1 221 ? 22.847 9.470 -11.623 1.00 90.19 221 VAL A N 1
ATOM 1725 C CA . VAL A 1 221 ? 23.211 8.111 -11.185 1.00 90.19 221 VAL A CA 1
ATOM 1726 C C . VAL A 1 221 ? 24.235 7.492 -12.131 1.00 90.19 221 VAL A C 1
ATOM 1728 O O . VAL A 1 221 ? 24.298 7.843 -13.307 1.00 90.19 221 VAL A O 1
ATOM 1731 N N . GLN A 1 222 ? 25.045 6.563 -11.623 1.00 88.94 222 GLN A N 1
ATOM 1732 C CA . GLN A 1 222 ? 26.047 5.857 -12.431 1.00 88.94 222 GLN A CA 1
ATOM 1733 C C . GLN A 1 222 ? 25.464 4.596 -13.088 1.00 88.94 222 GLN A C 1
ATOM 1735 O O . GLN A 1 222 ? 25.781 4.296 -14.237 1.00 88.94 222 GLN A O 1
ATOM 1740 N N . THR A 1 223 ? 24.535 3.923 -12.408 1.00 91.19 223 THR A N 1
ATOM 1741 C CA . THR A 1 223 ? 23.839 2.716 -12.875 1.00 91.19 223 THR A CA 1
ATOM 1742 C C . THR A 1 223 ? 22.328 2.853 -12.710 1.00 91.19 223 THR A C 1
ATOM 1744 O O . THR A 1 223 ? 21.841 3.692 -11.947 1.00 91.19 223 THR A O 1
ATOM 1747 N N . LEU A 1 224 ? 21.575 2.028 -13.439 1.00 92.19 224 LEU A N 1
ATOM 1748 C CA . LEU A 1 224 ? 20.125 1.915 -13.288 1.00 92.19 224 LEU A CA 1
ATOM 1749 C C . LEU A 1 224 ? 19.778 0.620 -12.542 1.00 92.19 224 LEU A C 1
ATOM 1751 O O . LEU A 1 224 ? 20.546 -0.342 -12.584 1.00 92.19 224 LEU A O 1
ATOM 1755 N N . PRO A 1 225 ? 18.608 0.538 -11.887 1.00 92.62 225 PRO A N 1
ATOM 1756 C CA . PRO A 1 225 ? 18.081 -0.735 -11.414 1.00 92.62 225 PRO A CA 1
ATOM 1757 C C . PRO A 1 225 ? 18.091 -1.784 -12.546 1.00 92.62 225 PRO A C 1
ATOM 1759 O O . PRO A 1 225 ? 17.588 -1.482 -13.635 1.00 92.62 225 PRO A O 1
ATOM 1762 N N . PRO A 1 226 ? 18.603 -3.012 -12.321 1.00 93.00 226 PRO A N 1
ATOM 1763 C CA . PRO A 1 226 ? 18.738 -4.023 -13.375 1.00 93.00 226 PRO A CA 1
ATOM 1764 C C . PRO A 1 226 ? 17.433 -4.326 -14.121 1.00 93.00 226 PRO A C 1
ATOM 1766 O O . PRO A 1 226 ? 17.436 -4.504 -15.339 1.00 93.00 226 PRO A O 1
ATOM 1769 N N . LEU A 1 227 ? 16.300 -4.302 -13.409 1.00 93.75 227 LEU A N 1
ATOM 1770 C CA . LEU A 1 227 ? 14.968 -4.419 -14.001 1.00 93.75 227 LEU A CA 1
ATOM 1771 C C . LEU A 1 227 ? 14.730 -3.364 -15.091 1.00 93.75 227 LEU A C 1
ATOM 1773 O O . LEU A 1 227 ? 14.263 -3.706 -16.169 1.00 93.75 227 LEU A O 1
ATOM 1777 N N . LEU A 1 228 ? 15.067 -2.095 -14.850 1.00 94.25 228 LEU A N 1
ATOM 1778 C CA . LEU A 1 228 ? 14.808 -1.013 -15.807 1.00 94.25 228 LEU A CA 1
ATOM 1779 C C . LEU A 1 228 ? 15.646 -1.151 -17.075 1.00 94.25 228 LEU A C 1
ATOM 1781 O O . LEU A 1 228 ? 15.143 -0.904 -18.169 1.00 94.25 228 LEU A O 1
ATOM 1785 N N . VAL A 1 229 ? 16.894 -1.604 -16.938 1.00 93.38 229 VAL A N 1
ATOM 1786 C CA . VAL A 1 229 ? 17.759 -1.906 -18.086 1.00 93.38 229 VAL A CA 1
ATOM 1787 C C . VAL A 1 229 ? 17.167 -3.050 -18.914 1.00 93.38 229 VAL 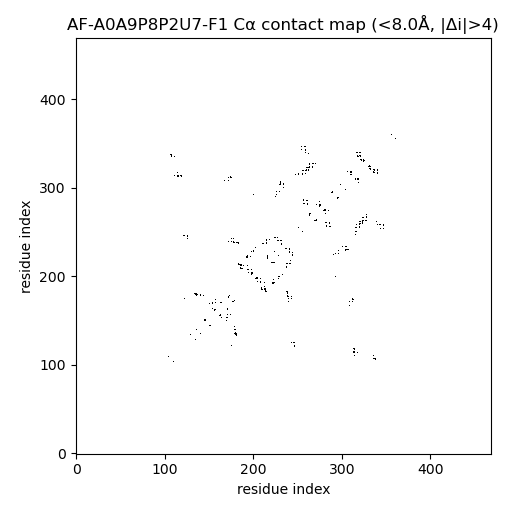A C 1
ATOM 1789 O O . VAL A 1 229 ? 17.139 -2.983 -20.141 1.00 93.38 229 VAL A O 1
ATOM 1792 N N . ARG A 1 230 ? 16.620 -4.079 -18.254 1.00 93.06 230 ARG A N 1
ATOM 1793 C CA . ARG A 1 230 ? 15.942 -5.197 -18.927 1.00 93.06 230 ARG A CA 1
ATOM 1794 C C . ARG A 1 230 ? 14.647 -4.761 -19.608 1.00 93.06 230 ARG A C 1
ATOM 1796 O O . ARG A 1 230 ? 14.436 -5.125 -20.761 1.00 93.06 230 ARG A O 1
ATOM 1803 N N . LEU A 1 231 ? 13.820 -3.942 -18.960 1.00 93.31 231 LEU A N 1
ATOM 1804 C CA . LEU A 1 231 ? 12.593 -3.401 -19.557 1.00 93.31 231 LEU A CA 1
ATOM 1805 C C . LEU A 1 231 ? 12.893 -2.519 -20.781 1.00 93.31 231 LEU A C 1
ATOM 1807 O O . LEU A 1 231 ? 12.185 -2.610 -21.784 1.00 93.31 231 LEU A O 1
ATOM 1811 N N . TYR A 1 232 ? 13.982 -1.742 -20.750 1.00 93.12 232 TYR A N 1
ATOM 1812 C CA . TYR A 1 232 ? 14.422 -0.935 -21.892 1.00 93.12 232 TYR A CA 1
ATOM 1813 C C . TYR A 1 232 ? 14.668 -1.769 -23.157 1.00 93.12 232 TYR A C 1
ATOM 1815 O O . TYR A 1 232 ? 14.356 -1.310 -24.255 1.00 93.12 232 TYR A O 1
ATOM 1823 N N . THR A 1 233 ? 15.128 -3.018 -23.029 1.00 90.56 233 THR A N 1
ATOM 1824 C CA . THR A 1 233 ? 15.333 -3.893 -24.198 1.00 90.56 233 THR A CA 1
ATOM 1825 C C . THR A 1 233 ? 14.047 -4.169 -24.988 1.00 90.56 233 THR A C 1
ATOM 1827 O O . THR A 1 233 ? 14.130 -4.456 -26.185 1.00 90.56 233 THR A O 1
ATOM 1830 N N . VAL A 1 234 ? 12.878 -4.028 -24.345 1.00 89.50 234 VAL A N 1
ATOM 1831 C CA . VAL A 1 234 ? 11.549 -4.227 -24.943 1.00 89.50 234 VAL A CA 1
ATOM 1832 C C . VAL A 1 234 ? 11.036 -2.945 -25.601 1.00 89.50 234 VAL A C 1
ATOM 1834 O O . VAL A 1 234 ? 10.642 -2.976 -26.761 1.00 89.50 234 VAL A O 1
ATOM 1837 N N . HIS A 1 235 ? 11.054 -1.811 -24.892 1.00 88.81 235 HIS A N 1
ATOM 1838 C CA . HIS A 1 235 ? 10.403 -0.582 -25.372 1.00 88.81 235 HIS A CA 1
ATOM 1839 C C . HIS A 1 235 ? 11.333 0.416 -26.075 1.00 88.81 235 HIS A C 1
ATOM 1841 O O . HIS A 1 235 ? 10.838 1.302 -26.765 1.00 88.81 235 HIS A O 1
ATOM 1847 N N . ARG A 1 236 ? 12.657 0.320 -25.872 1.00 89.75 236 ARG A N 1
ATOM 1848 C CA . ARG A 1 236 ? 13.699 1.140 -26.526 1.00 89.75 236 ARG A CA 1
ATOM 1849 C C . ARG A 1 236 ? 13.408 2.650 -26.567 1.00 89.75 236 ARG A C 1
ATOM 1851 O O . ARG A 1 236 ? 13.622 3.311 -27.576 1.00 89.75 236 ARG A O 1
ATOM 1858 N N . SER A 1 237 ? 12.883 3.197 -25.471 1.00 91.00 237 SER A N 1
ATOM 1859 C CA . SER A 1 237 ? 12.511 4.617 -25.363 1.00 91.00 237 SER A CA 1
ATOM 1860 C C . SER A 1 237 ? 13.145 5.229 -24.113 1.00 91.00 237 SER A C 1
ATOM 1862 O O . SER A 1 237 ? 12.714 4.914 -23.000 1.00 91.00 237 SER A O 1
ATOM 1864 N N . PRO A 1 238 ? 14.159 6.101 -24.241 1.00 91.81 238 PRO A N 1
ATOM 1865 C CA . PRO A 1 238 ? 14.876 6.626 -23.083 1.00 91.81 238 PRO A CA 1
ATOM 1866 C C . PRO A 1 238 ? 13.988 7.500 -22.181 1.00 91.81 238 PRO A C 1
ATOM 1868 O O . PRO A 1 238 ? 14.197 7.537 -20.970 1.00 91.81 238 PRO A O 1
ATOM 1871 N N . GLN A 1 239 ? 12.954 8.152 -22.726 1.00 92.44 239 GLN A N 1
ATOM 1872 C CA . GLN A 1 239 ? 11.974 8.923 -21.951 1.00 92.44 239 GLN A CA 1
ATOM 1873 C C . GLN A 1 239 ? 11.133 8.018 -21.047 1.00 92.44 239 GLN A C 1
ATOM 1875 O O . GLN A 1 239 ? 10.922 8.349 -19.880 1.00 92.44 239 GLN A O 1
ATOM 1880 N N . ILE A 1 240 ? 10.684 6.866 -21.563 1.00 94.12 240 ILE A N 1
ATOM 1881 C CA . ILE A 1 240 ? 9.978 5.862 -20.757 1.00 94.12 240 ILE A CA 1
ATOM 1882 C C . ILE A 1 240 ? 10.906 5.358 -19.648 1.00 94.12 240 ILE A C 1
ATOM 1884 O O . ILE A 1 240 ? 10.510 5.370 -18.486 1.00 94.12 240 ILE A O 1
ATOM 1888 N N . THR A 1 241 ? 12.155 4.991 -19.964 1.00 95.12 241 THR A N 1
ATOM 1889 C CA . THR A 1 241 ? 13.111 4.509 -18.948 1.00 95.12 241 THR A CA 1
ATOM 1890 C C . THR A 1 241 ? 13.370 5.559 -17.871 1.00 95.12 241 THR A C 1
ATOM 1892 O O . THR A 1 241 ? 13.394 5.225 -16.689 1.00 95.12 241 THR A O 1
ATOM 1895 N N . PHE A 1 242 ? 13.514 6.830 -18.251 1.00 95.00 242 PHE A N 1
ATOM 1896 C CA . PHE A 1 242 ? 13.692 7.935 -17.311 1.00 95.00 242 PHE A CA 1
ATOM 1897 C C . PHE A 1 242 ? 12.501 8.089 -16.355 1.00 95.00 242 PHE A C 1
ATOM 1899 O O . PHE A 1 242 ? 12.692 8.194 -15.143 1.00 95.00 242 PHE A O 1
ATOM 1906 N N . LEU A 1 243 ? 11.270 8.064 -16.876 1.00 95.31 243 LEU A N 1
ATOM 1907 C CA . LEU A 1 243 ? 10.068 8.163 -16.044 1.00 95.31 243 LEU A CA 1
ATOM 1908 C C . LEU A 1 243 ? 9.895 6.942 -15.142 1.00 95.31 243 LEU A C 1
ATOM 1910 O O . LEU A 1 243 ? 9.593 7.100 -13.960 1.00 95.31 243 LEU A O 1
ATOM 1914 N N . LEU A 1 244 ? 10.147 5.737 -15.658 1.00 96.00 244 LEU A N 1
ATOM 1915 C CA . LEU A 1 244 ? 10.130 4.515 -14.856 1.00 96.00 244 LEU A CA 1
ATOM 1916 C C . LEU A 1 244 ? 11.185 4.550 -13.746 1.00 96.00 244 LEU A C 1
ATOM 1918 O O . LEU A 1 244 ? 10.891 4.135 -12.629 1.00 96.00 244 LEU A O 1
ATOM 1922 N N . ALA A 1 245 ? 12.373 5.101 -14.003 1.00 94.94 245 ALA A N 1
ATOM 1923 C CA . ALA A 1 245 ? 13.399 5.291 -12.981 1.00 94.94 245 ALA A CA 1
ATOM 1924 C C . ALA A 1 245 ? 12.956 6.274 -11.892 1.00 94.94 245 ALA A C 1
ATOM 1926 O O . ALA A 1 245 ? 13.100 5.976 -10.707 1.00 94.94 245 ALA A O 1
ATOM 1927 N N . LYS A 1 246 ? 12.325 7.394 -12.264 1.00 94.31 246 LYS A N 1
ATOM 1928 C CA . LYS A 1 246 ? 11.748 8.328 -11.286 1.00 94.31 246 LYS A CA 1
ATOM 1929 C C . LYS A 1 246 ? 10.601 7.728 -10.477 1.00 94.31 246 LYS A C 1
ATOM 1931 O O . LYS A 1 246 ? 10.497 7.990 -9.283 1.00 94.31 246 LYS A O 1
ATOM 1936 N N . LEU A 1 247 ? 9.755 6.908 -11.093 1.00 94.31 247 LEU A N 1
ATOM 1937 C CA . LEU A 1 247 ? 8.700 6.179 -10.385 1.00 94.31 247 LEU A CA 1
ATOM 1938 C C . LEU A 1 247 ? 9.284 5.108 -9.450 1.00 94.31 247 LEU A C 1
ATOM 1940 O O . LEU A 1 247 ? 8.775 4.906 -8.346 1.00 94.31 247 LEU A O 1
ATOM 1944 N N . TYR A 1 248 ? 10.379 4.462 -9.854 1.00 93.12 248 TYR A N 1
ATOM 1945 C CA . TYR A 1 248 ? 11.095 3.496 -9.027 1.00 93.12 248 TYR A CA 1
ATOM 1946 C C . TYR A 1 248 ? 11.729 4.164 -7.797 1.00 93.12 248 TYR A C 1
ATOM 1948 O O . TYR A 1 248 ? 11.563 3.658 -6.693 1.00 93.12 248 TYR A O 1
ATOM 1956 N N . GLU A 1 249 ? 12.358 5.338 -7.946 1.00 90.44 249 GLU A N 1
ATOM 1957 C CA . GLU A 1 249 ? 12.889 6.139 -6.822 1.00 90.44 249 GLU A CA 1
ATOM 1958 C C . GLU A 1 249 ? 11.812 6.473 -5.773 1.00 90.44 249 GLU A C 1
ATOM 1960 O O . GLU A 1 249 ? 12.096 6.530 -4.578 1.00 90.44 249 GLU A O 1
ATOM 1965 N N . GLN A 1 250 ? 10.566 6.684 -6.208 1.00 88.94 250 GLN A N 1
ATOM 1966 C CA . GLN A 1 250 ? 9.431 6.972 -5.324 1.00 88.94 250 GLN A CA 1
ATOM 1967 C C . GLN A 1 250 ? 8.811 5.716 -4.695 1.00 88.94 250 GLN A C 1
ATOM 1969 O O . GLN A 1 250 ? 7.954 5.826 -3.814 1.00 88.94 250 GLN A O 1
ATOM 1974 N N . THR A 1 251 ? 9.201 4.525 -5.150 1.00 88.12 251 THR A N 1
ATOM 1975 C CA . THR A 1 251 ? 8.650 3.265 -4.654 1.00 88.12 251 THR A CA 1
ATOM 1976 C C . THR A 1 251 ? 9.270 2.928 -3.302 1.00 88.12 251 THR A C 1
ATOM 1978 O O . THR A 1 251 ? 10.488 2.920 -3.127 1.00 88.12 251 THR A O 1
ATOM 1981 N N . ASN A 1 252 ? 8.427 2.621 -2.315 1.00 88.81 252 ASN A N 1
ATOM 1982 C CA . ASN A 1 252 ? 8.904 2.217 -1.001 1.00 88.81 252 ASN A CA 1
ATOM 1983 C C . ASN A 1 252 ? 9.422 0.773 -1.060 1.00 88.81 252 ASN A C 1
ATOM 1985 O O . ASN A 1 252 ? 8.650 -0.178 -0.953 1.00 88.81 252 ASN A O 1
ATOM 1989 N N . LEU A 1 253 ? 10.741 0.605 -1.195 1.00 87.44 253 LEU A N 1
ATOM 1990 C CA . LEU A 1 253 ? 11.363 -0.719 -1.297 1.00 87.44 253 LEU A CA 1
ATOM 1991 C C . LEU A 1 253 ? 11.037 -1.621 -0.096 1.00 87.44 253 LEU A C 1
ATOM 1993 O O . LEU A 1 253 ? 10.842 -2.818 -0.274 1.00 87.44 253 LEU A O 1
ATOM 1997 N N . ARG A 1 254 ? 10.914 -1.062 1.117 1.00 89.69 254 ARG A N 1
ATOM 1998 C CA . ARG A 1 254 ? 10.532 -1.848 2.305 1.00 89.69 254 ARG A CA 1
ATOM 1999 C C . ARG A 1 254 ? 9.128 -2.420 2.163 1.00 89.69 254 ARG A C 1
ATOM 2001 O O . ARG A 1 254 ? 8.904 -3.573 2.516 1.00 89.69 254 ARG A O 1
ATOM 2008 N N . GLN A 1 255 ? 8.208 -1.618 1.631 1.00 91.12 255 GLN A N 1
ATOM 2009 C CA . GLN A 1 255 ? 6.848 -2.053 1.342 1.00 91.12 255 GLN A CA 1
ATOM 2010 C C . GLN A 1 255 ? 6.848 -3.124 0.253 1.00 91.12 255 GLN A C 1
ATOM 2012 O O . GLN A 1 255 ? 6.253 -4.172 0.456 1.00 91.12 255 GLN A O 1
ATOM 2017 N N . LEU A 1 256 ? 7.563 -2.915 -0.856 1.00 91.12 256 LEU A N 1
ATOM 2018 C CA . LEU A 1 256 ? 7.647 -3.902 -1.936 1.00 91.12 256 LEU A CA 1
ATOM 2019 C C . LEU A 1 256 ? 8.196 -5.247 -1.438 1.00 91.12 256 LEU A C 1
ATOM 2021 O O . LEU A 1 256 ? 7.600 -6.288 -1.700 1.00 91.12 256 LEU A O 1
ATOM 2025 N N . VAL A 1 257 ? 9.287 -5.231 -0.667 1.00 92.38 257 VAL A N 1
ATOM 2026 C CA . VAL A 1 257 ? 9.864 -6.445 -0.070 1.00 92.38 257 VAL A CA 1
ATOM 2027 C C . VAL A 1 257 ? 8.871 -7.114 0.882 1.00 92.38 257 VAL A C 1
ATOM 2029 O O . VAL A 1 257 ? 8.701 -8.328 0.822 1.00 92.38 257 VAL A O 1
ATOM 2032 N N . PHE A 1 258 ? 8.166 -6.344 1.717 1.00 92.88 258 PHE A N 1
ATOM 2033 C CA . PHE A 1 258 ? 7.114 -6.878 2.585 1.00 92.88 258 PHE A CA 1
ATOM 2034 C C . PHE A 1 258 ? 5.989 -7.552 1.787 1.00 92.88 258 PHE A C 1
ATOM 2036 O O . PHE A 1 258 ? 5.594 -8.671 2.112 1.00 92.88 258 PHE A O 1
ATOM 2043 N N . LEU A 1 259 ? 5.503 -6.907 0.721 1.00 93.38 259 LEU A N 1
ATOM 2044 C CA . LEU A 1 259 ? 4.469 -7.460 -0.154 1.00 93.38 259 LEU A CA 1
ATOM 2045 C C . LEU A 1 259 ? 4.922 -8.786 -0.770 1.00 93.38 259 LEU A C 1
ATOM 2047 O O . LEU A 1 259 ? 4.180 -9.764 -0.727 1.00 93.38 259 LEU A O 1
ATOM 2051 N N . VAL A 1 260 ? 6.149 -8.836 -1.298 1.00 93.38 260 VAL A N 1
ATOM 2052 C CA . VAL A 1 260 ? 6.731 -10.060 -1.866 1.00 93.38 260 VAL A CA 1
ATOM 2053 C C . VAL A 1 260 ? 6.800 -11.158 -0.808 1.00 93.38 260 VAL A C 1
ATOM 2055 O O . VAL A 1 260 ? 6.341 -12.265 -1.068 1.00 93.38 260 VAL A O 1
ATOM 2058 N N . LEU A 1 261 ? 7.300 -10.862 0.395 1.00 93.00 261 LEU A N 1
ATOM 2059 C CA . LEU A 1 261 ? 7.392 -11.837 1.486 1.00 93.00 261 LEU A CA 1
ATOM 2060 C C . LEU A 1 261 ? 6.028 -12.430 1.848 1.00 93.00 261 LEU A C 1
ATOM 2062 O O . LEU A 1 261 ? 5.902 -13.652 1.904 1.00 93.00 261 LEU A O 1
ATOM 2066 N N . ARG A 1 262 ? 5.003 -11.589 2.046 1.00 92.69 262 ARG A N 1
ATOM 2067 C CA . ARG A 1 262 ? 3.647 -12.065 2.366 1.00 92.69 262 ARG A CA 1
ATOM 2068 C C . ARG A 1 262 ? 3.055 -12.888 1.228 1.00 92.69 262 ARG A C 1
ATOM 2070 O O . ARG A 1 262 ? 2.380 -13.880 1.478 1.00 92.69 262 ARG A O 1
ATOM 2077 N N . ILE A 1 263 ? 3.326 -12.532 -0.027 1.00 92.56 263 ILE A N 1
ATOM 2078 C CA . ILE A 1 263 ? 2.849 -13.328 -1.159 1.00 92.56 263 ILE A CA 1
ATOM 2079 C C . ILE A 1 263 ? 3.583 -14.675 -1.228 1.00 92.56 263 ILE A C 1
ATOM 2081 O O . ILE A 1 263 ? 2.907 -15.696 -1.350 1.00 92.56 263 ILE A O 1
ATOM 2085 N N . VAL A 1 264 ? 4.914 -14.712 -1.077 1.00 92.19 264 VAL A N 1
ATOM 2086 C CA . VAL A 1 264 ? 5.682 -15.971 -1.032 1.00 92.19 264 VAL A CA 1
ATOM 2087 C C . VAL A 1 264 ? 5.189 -16.862 0.104 1.00 92.19 264 VAL A C 1
ATOM 2089 O O . VAL A 1 264 ? 4.958 -18.04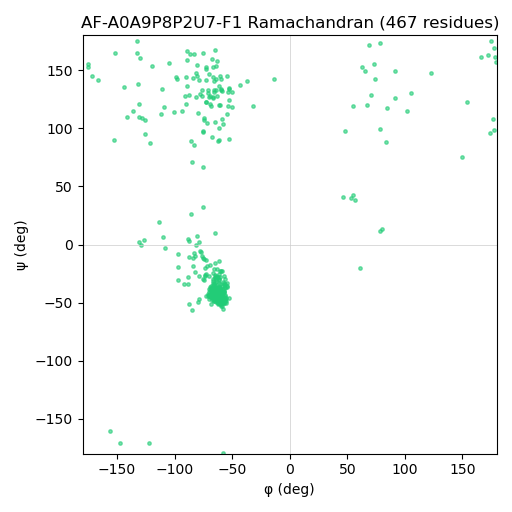3 -0.125 1.00 92.19 264 VAL A O 1
ATOM 2092 N N . GLU A 1 265 ? 4.950 -16.310 1.297 1.00 90.44 265 GLU A N 1
ATOM 2093 C CA . GLU A 1 265 ? 4.393 -17.049 2.439 1.00 90.44 265 GLU A CA 1
ATOM 2094 C C . GLU A 1 265 ? 3.080 -17.750 2.073 1.00 90.44 265 GLU A C 1
ATOM 2096 O O . GLU A 1 265 ? 2.825 -18.875 2.498 1.00 90.44 265 GLU A O 1
ATOM 2101 N N . THR A 1 266 ? 2.263 -17.115 1.232 1.00 89.94 266 THR A N 1
ATOM 2102 C CA . THR A 1 266 ? 1.008 -17.714 0.785 1.00 89.94 266 THR A CA 1
ATOM 2103 C C . THR A 1 266 ? 1.116 -18.703 -0.370 1.00 89.94 266 THR A C 1
ATOM 2105 O O . THR A 1 266 ? 0.206 -19.515 -0.526 1.00 89.94 266 THR A O 1
ATOM 2108 N N . ILE A 1 267 ? 2.167 -18.617 -1.188 1.00 88.69 267 ILE A N 1
ATOM 2109 C CA . ILE A 1 267 ? 2.411 -19.540 -2.303 1.00 88.69 267 ILE A CA 1
ATOM 2110 C C . ILE A 1 267 ? 3.145 -20.778 -1.785 1.00 88.69 267 ILE A C 1
ATOM 2112 O O . ILE A 1 267 ? 2.664 -21.896 -1.943 1.00 88.69 267 ILE A O 1
ATOM 2116 N N . ASP A 1 268 ? 4.301 -20.569 -1.155 1.00 88.25 268 ASP A N 1
ATOM 2117 C CA . ASP A 1 268 ? 5.141 -21.611 -0.579 1.00 88.25 268 ASP A CA 1
ATOM 2118 C C . ASP A 1 268 ? 5.969 -21.064 0.598 1.00 88.25 268 ASP A C 1
ATOM 2120 O O . ASP A 1 268 ? 7.121 -20.634 0.461 1.00 88.25 268 ASP A O 1
ATOM 2124 N N . ALA A 1 269 ? 5.395 -21.142 1.801 1.00 88.81 269 ALA A N 1
ATOM 2125 C CA . ALA A 1 269 ? 6.076 -20.769 3.038 1.00 88.81 269 ALA A CA 1
ATOM 2126 C C . ALA A 1 269 ? 7.365 -21.577 3.299 1.00 88.81 269 ALA A C 1
ATOM 2128 O O . ALA A 1 269 ? 8.243 -21.111 4.032 1.00 88.81 269 ALA A O 1
ATOM 2129 N N . SER A 1 270 ? 7.516 -22.774 2.714 1.00 88.88 270 SER A N 1
ATOM 2130 C CA . SER A 1 270 ? 8.686 -23.626 2.956 1.00 88.88 270 SER A CA 1
ATOM 2131 C C . SER A 1 270 ? 9.977 -23.009 2.414 1.00 88.88 270 SER A C 1
ATOM 2133 O O . SER A 1 270 ? 11.040 -23.209 3.008 1.00 88.88 270 SER A O 1
ATOM 2135 N N . VAL A 1 271 ? 9.881 -22.206 1.347 1.00 85.75 271 VAL A N 1
ATOM 2136 C CA . VAL A 1 271 ? 11.003 -21.442 0.786 1.00 85.75 271 VAL A CA 1
ATOM 2137 C C . VAL A 1 271 ? 11.550 -20.479 1.836 1.00 85.75 271 VAL A C 1
ATOM 2139 O O . VAL A 1 271 ? 12.740 -20.520 2.142 1.00 85.75 271 VAL A O 1
ATOM 2142 N N . LEU A 1 272 ? 10.682 -19.675 2.457 1.00 86.25 272 LEU A N 1
ATOM 2143 C CA . LEU A 1 272 ? 11.085 -18.688 3.465 1.00 86.25 272 LEU A CA 1
ATOM 2144 C C . LEU A 1 272 ? 11.664 -19.356 4.716 1.00 86.25 272 LEU A C 1
ATOM 2146 O O . LEU A 1 272 ? 12.675 -18.898 5.242 1.00 86.25 272 LEU A O 1
ATOM 2150 N N . VAL A 1 273 ? 11.068 -20.465 5.169 1.00 87.00 273 VAL A N 1
ATOM 2151 C CA . VAL A 1 273 ? 11.555 -21.214 6.340 1.00 87.00 273 VAL A CA 1
ATOM 2152 C C . VAL A 1 273 ? 12.936 -21.821 6.085 1.00 87.00 273 VAL A C 1
ATOM 2154 O O . VAL A 1 273 ? 13.786 -21.786 6.974 1.00 87.00 273 VAL A O 1
ATOM 2157 N N . ARG A 1 274 ? 13.182 -22.370 4.887 1.00 86.75 274 ARG A N 1
ATOM 2158 C CA . ARG A 1 274 ? 14.494 -22.922 4.515 1.00 86.75 274 ARG A CA 1
ATOM 2159 C C . ARG A 1 274 ? 15.558 -21.827 4.498 1.00 86.75 274 ARG A C 1
ATOM 2161 O O . ARG A 1 274 ? 16.590 -21.983 5.140 1.00 86.75 274 ARG A O 1
ATOM 2168 N N . TRP A 1 275 ? 15.258 -20.700 3.855 1.00 84.06 275 TRP A N 1
ATOM 2169 C CA . TRP A 1 275 ? 16.155 -19.545 3.804 1.00 84.06 275 TRP A CA 1
ATOM 2170 C C . TRP A 1 275 ? 16.461 -18.974 5.185 1.00 84.06 275 TRP A C 1
ATOM 2172 O O . TRP A 1 275 ? 17.621 -18.718 5.502 1.00 84.06 275 TRP A O 1
ATOM 2182 N N . TRP A 1 276 ? 15.440 -18.824 6.030 1.00 87.62 276 TRP A N 1
ATOM 2183 C CA . TRP A 1 276 ? 15.612 -18.323 7.389 1.00 87.62 276 TRP A CA 1
ATOM 2184 C C . TRP A 1 276 ? 16.546 -19.207 8.224 1.00 87.62 276 TRP A C 1
ATOM 2186 O O . TRP A 1 276 ? 17.397 -18.685 8.938 1.00 87.62 276 TRP A O 1
ATOM 2196 N N . ARG A 1 277 ? 16.439 -20.537 8.098 1.00 87.25 277 ARG A N 1
ATOM 2197 C CA . ARG A 1 277 ? 17.310 -21.483 8.818 1.00 87.25 277 ARG A CA 1
ATOM 2198 C C . ARG A 1 277 ? 18.783 -21.373 8.434 1.00 87.25 277 ARG A C 1
ATOM 2200 O O . ARG A 1 277 ? 19.632 -21.720 9.245 1.00 87.25 277 ARG A O 1
ATOM 2207 N N . GLU A 1 278 ? 19.073 -20.945 7.211 1.00 83.62 278 GLU A N 1
ATOM 2208 C CA . GLU A 1 278 ? 20.438 -20.876 6.684 1.00 83.62 278 GLU A CA 1
ATOM 2209 C C . GLU A 1 278 ? 21.060 -19.474 6.806 1.00 83.62 278 GLU A C 1
ATOM 2211 O O . GLU A 1 278 ? 22.273 -19.365 6.949 1.00 83.62 278 GLU A O 1
ATOM 2216 N N . HIS A 1 279 ? 20.251 -18.408 6.745 1.00 80.19 279 HIS A N 1
ATOM 2217 C CA . HIS A 1 279 ? 20.738 -17.029 6.576 1.00 80.19 279 HIS A CA 1
ATOM 2218 C C . HIS A 1 279 ? 20.143 -16.015 7.570 1.00 80.19 279 HIS A C 1
ATOM 2220 O O . HIS A 1 279 ? 20.433 -14.827 7.456 1.00 80.19 279 HIS A O 1
ATOM 2226 N N . GLU A 1 280 ? 19.296 -16.453 8.511 1.00 78.62 280 GLU A N 1
ATOM 2227 C CA . GLU A 1 280 ? 18.667 -15.674 9.600 1.00 78.62 280 GLU A CA 1
ATOM 2228 C C . GLU A 1 280 ? 17.750 -14.496 9.188 1.00 78.62 280 GLU A C 1
ATOM 2230 O O . GLU A 1 280 ? 16.875 -14.110 9.966 1.00 78.62 280 GLU A O 1
ATOM 2235 N N . SER A 1 281 ? 17.858 -13.958 7.964 1.00 84.81 281 SER A N 1
ATOM 2236 C CA . SER A 1 281 ? 17.070 -12.820 7.466 1.00 84.81 281 SER A CA 1
ATOM 2237 C C . SER A 1 281 ? 16.453 -13.078 6.090 1.00 84.81 281 SER A C 1
ATOM 2239 O O . SER A 1 281 ? 17.116 -13.074 5.053 1.00 84.81 281 SER A O 1
ATOM 2241 N N . VAL A 1 282 ? 15.129 -13.236 6.070 1.00 85.69 282 VAL A N 1
ATOM 2242 C CA . VAL A 1 282 ? 14.357 -13.443 4.832 1.00 85.69 282 VAL A CA 1
ATOM 2243 C C . VAL A 1 282 ? 14.129 -12.127 4.076 1.00 85.69 282 VAL A C 1
ATOM 2245 O O . VAL A 1 282 ? 14.019 -12.111 2.852 1.00 85.69 282 VAL A O 1
ATOM 2248 N N . TYR A 1 283 ? 14.116 -11.004 4.799 1.00 87.50 283 TYR A N 1
ATOM 2249 C CA . TYR A 1 283 ? 14.028 -9.670 4.206 1.00 87.50 283 TYR A CA 1
ATOM 2250 C C . TYR A 1 283 ? 15.238 -9.372 3.316 1.00 87.50 283 TYR A C 1
ATOM 2252 O O . TYR A 1 283 ? 15.078 -8.928 2.179 1.00 87.50 283 TYR A O 1
ATOM 2260 N N . GLU A 1 284 ? 16.447 -9.644 3.814 1.00 86.06 284 GLU A N 1
ATOM 2261 C CA . GLU A 1 284 ? 17.676 -9.407 3.053 1.00 86.06 284 GLU A CA 1
ATOM 2262 C C . GLU A 1 284 ? 17.755 -10.273 1.802 1.00 86.06 284 GLU A C 1
ATOM 2264 O O . GLU A 1 284 ? 18.232 -9.800 0.773 1.00 86.06 284 GLU A O 1
ATOM 2269 N N . TYR A 1 285 ? 17.254 -11.508 1.871 1.00 86.38 285 TYR A N 1
ATOM 2270 C CA . TYR A 1 285 ? 17.174 -12.391 0.714 1.00 86.38 285 TYR A CA 1
ATOM 2271 C C . TYR A 1 285 ? 16.352 -11.759 -0.418 1.00 86.38 285 TYR A C 1
ATOM 2273 O O . TYR A 1 285 ? 16.866 -11.560 -1.518 1.00 86.38 285 TYR A O 1
ATOM 2281 N N . VAL A 1 286 ? 15.108 -11.356 -0.139 1.00 87.69 286 VAL A N 1
ATOM 2282 C CA . VAL A 1 286 ? 14.228 -10.759 -1.157 1.00 87.69 286 VAL A CA 1
ATOM 2283 C C . VAL A 1 286 ? 14.780 -9.428 -1.667 1.00 87.69 286 VAL A C 1
ATOM 2285 O O . VAL A 1 286 ? 14.791 -9.191 -2.874 1.00 87.69 286 VAL A O 1
ATOM 2288 N N . ALA A 1 287 ? 15.282 -8.569 -0.776 1.00 88.62 287 ALA A N 1
ATOM 2289 C CA . ALA A 1 287 ? 15.879 -7.295 -1.172 1.00 88.62 287 ALA A CA 1
ATOM 2290 C C . ALA A 1 287 ? 17.093 -7.490 -2.101 1.00 88.62 287 ALA A C 1
ATOM 2292 O O . ALA A 1 287 ? 17.257 -6.747 -3.071 1.00 88.62 287 ALA A O 1
ATOM 2293 N N . ARG A 1 288 ? 17.919 -8.510 -1.833 1.00 88.38 288 ARG A N 1
ATOM 2294 C CA . ARG A 1 288 ? 19.084 -8.857 -2.652 1.00 88.38 288 ARG A CA 1
ATOM 2295 C C . ARG A 1 288 ? 18.682 -9.404 -4.016 1.00 88.38 288 ARG A C 1
ATOM 2297 O O . ARG A 1 288 ? 19.265 -8.985 -5.009 1.00 88.38 288 ARG A O 1
ATOM 2304 N N . GLU A 1 289 ? 17.695 -10.294 -4.082 1.00 88.50 289 GLU A N 1
ATOM 2305 C CA . GLU A 1 289 ? 17.214 -10.855 -5.352 1.00 88.50 289 GLU A CA 1
ATOM 2306 C C . GLU A 1 289 ? 16.584 -9.776 -6.244 1.00 88.50 289 GLU A C 1
ATOM 2308 O O . GLU A 1 289 ? 16.932 -9.677 -7.417 1.00 88.50 289 GLU A O 1
ATOM 2313 N N . VAL A 1 290 ? 15.755 -8.882 -5.689 1.00 87.25 290 VAL A N 1
ATOM 2314 C CA . VAL A 1 290 ? 15.176 -7.752 -6.446 1.00 87.25 290 VAL A CA 1
ATOM 2315 C C . VAL A 1 290 ? 16.265 -6.821 -7.001 1.00 87.25 290 VAL A C 1
ATOM 2317 O O . VAL A 1 290 ? 16.115 -6.284 -8.099 1.00 87.25 290 VAL A O 1
ATOM 2320 N N . GLY A 1 291 ? 17.374 -6.647 -6.278 1.00 86.06 291 GLY A N 1
ATOM 2321 C CA . GLY A 1 291 ? 18.535 -5.877 -6.735 1.00 86.06 291 GLY A CA 1
ATOM 2322 C C . GLY A 1 291 ? 19.511 -6.645 -7.637 1.00 86.06 291 GLY A C 1
ATOM 2323 O O . GLY A 1 291 ? 20.447 -6.041 -8.154 1.00 86.06 291 GLY A O 1
ATOM 2324 N N . SER A 1 292 ? 19.328 -7.953 -7.826 1.00 89.81 292 SER A N 1
ATOM 2325 C CA . SER A 1 292 ? 20.298 -8.824 -8.492 1.00 89.81 292 SER A CA 1
ATOM 2326 C C . SER A 1 292 ? 20.108 -8.847 -10.006 1.00 89.81 292 SER A C 1
ATOM 2328 O O . SER A 1 292 ? 19.038 -9.166 -10.521 1.00 89.81 292 SER A O 1
ATOM 2330 N N . GLU A 1 293 ? 21.185 -8.606 -10.749 1.00 89.88 293 GLU A N 1
ATOM 2331 C CA . GLU A 1 293 ? 21.207 -8.763 -12.209 1.00 89.88 293 GLU A CA 1
ATOM 2332 C C . GLU A 1 293 ? 20.896 -10.208 -12.623 1.00 89.88 293 GLU A C 1
ATOM 2334 O O . GLU A 1 293 ? 20.107 -10.449 -13.537 1.00 89.88 293 GLU A O 1
ATOM 2339 N N . GLN A 1 294 ? 21.442 -11.179 -11.884 1.00 90.31 294 GLN A N 1
ATOM 2340 C CA . GLN A 1 294 ? 21.251 -12.610 -12.135 1.00 90.31 294 GLN A CA 1
ATOM 2341 C C . GLN A 1 294 ? 19.797 -13.055 -11.969 1.00 90.31 294 GLN A C 1
ATOM 2343 O O . GLN A 1 294 ? 19.368 -14.002 -12.628 1.00 90.31 294 GLN A O 1
ATOM 2348 N N . PHE A 1 295 ? 19.032 -12.386 -11.105 1.00 91.31 295 PHE A N 1
ATOM 2349 C CA . PHE A 1 295 ? 17.611 -12.666 -10.933 1.00 91.31 295 PHE A CA 1
ATOM 2350 C C . PHE A 1 295 ? 16.827 -12.261 -12.189 1.00 91.31 295 PHE A C 1
ATOM 2352 O O . PHE A 1 295 ? 16.131 -13.084 -12.786 1.00 91.31 295 PHE A O 1
ATOM 2359 N N . TRP A 1 296 ? 17.016 -11.025 -12.660 1.00 92.06 296 TRP A N 1
ATOM 2360 C CA . TRP A 1 296 ? 16.289 -10.487 -13.816 1.00 92.06 296 TRP A CA 1
ATOM 2361 C C . TRP A 1 296 ? 16.738 -11.063 -15.167 1.00 92.06 296 TRP A C 1
ATOM 2363 O O . TRP A 1 296 ? 15.969 -11.039 -16.130 1.00 92.06 296 TRP A O 1
ATOM 2373 N N . LEU A 1 297 ? 17.941 -11.643 -15.247 1.00 89.75 297 LEU A N 1
ATOM 2374 C CA . LEU A 1 297 ? 18.395 -12.408 -16.416 1.00 89.75 297 LEU A CA 1
ATOM 2375 C C . LEU A 1 297 ? 17.532 -13.649 -16.696 1.00 89.75 297 LEU A C 1
ATOM 2377 O O . LEU A 1 297 ? 17.420 -14.054 -17.853 1.00 89.75 297 LEU A O 1
ATOM 2381 N N . ARG A 1 298 ? 16.906 -14.238 -15.665 1.00 89.50 298 ARG A N 1
ATOM 2382 C CA . ARG A 1 298 ? 16.070 -15.450 -15.789 1.00 89.50 298 ARG A CA 1
ATOM 2383 C C . ARG A 1 298 ? 14.736 -15.189 -16.493 1.00 89.50 298 ARG A C 1
ATOM 2385 O O . ARG A 1 298 ? 14.101 -16.132 -16.962 1.00 89.50 298 ARG A O 1
ATOM 2392 N N . VAL A 1 299 ? 14.321 -13.925 -16.567 1.00 91.25 299 VAL A N 1
ATOM 2393 C CA . VAL A 1 299 ? 13.051 -13.503 -17.162 1.00 91.25 299 VAL A CA 1
ATOM 2394 C C . VAL A 1 299 ? 13.185 -13.424 -18.684 1.00 91.25 299 VAL A C 1
ATOM 2396 O O . VAL A 1 299 ? 14.089 -12.766 -19.210 1.00 91.25 299 VAL A O 1
ATOM 2399 N N . THR A 1 300 ? 12.281 -14.099 -19.394 1.00 90.44 300 THR A N 1
ATOM 2400 C CA . THR A 1 300 ? 12.241 -14.141 -20.864 1.00 90.44 300 THR A CA 1
ATOM 2401 C C . THR A 1 300 ? 11.695 -12.842 -21.465 1.00 90.44 300 THR A C 1
ATOM 2403 O O . THR A 1 300 ? 11.063 -12.044 -20.780 1.00 90.44 300 THR A O 1
ATOM 2406 N N . ALA A 1 301 ? 11.889 -12.629 -22.772 1.00 88.06 301 ALA A N 1
ATOM 2407 C CA . ALA A 1 301 ? 11.384 -11.434 -23.458 1.00 88.06 301 ALA A CA 1
ATOM 2408 C C . ALA A 1 301 ? 9.850 -11.285 -23.379 1.00 88.06 301 ALA A C 1
ATOM 2410 O O . ALA A 1 301 ? 9.354 -10.180 -23.182 1.00 88.06 301 ALA A O 1
ATOM 2411 N N . ALA A 1 302 ? 9.102 -12.391 -23.476 1.00 88.94 302 ALA A N 1
ATOM 2412 C CA . ALA A 1 302 ? 7.643 -12.376 -23.351 1.00 88.94 302 ALA A CA 1
ATOM 2413 C C . ALA A 1 302 ? 7.193 -11.995 -21.930 1.00 88.94 302 ALA A C 1
ATOM 2415 O O . ALA A 1 302 ? 6.260 -11.219 -21.755 1.00 88.94 302 ALA A O 1
ATOM 2416 N N . GLU A 1 303 ? 7.888 -12.499 -20.908 1.00 91.75 303 GLU A N 1
ATOM 2417 C CA . GLU A 1 303 ? 7.619 -12.141 -19.514 1.00 91.75 303 GLU A CA 1
ATOM 2418 C C . GLU A 1 303 ? 8.004 -10.683 -19.223 1.00 91.75 303 GLU A C 1
ATOM 2420 O O . GLU A 1 303 ? 7.278 -9.997 -18.511 1.00 91.75 303 GLU A O 1
ATOM 2425 N N . LEU A 1 304 ? 9.093 -10.173 -19.813 1.00 91.69 304 LEU A N 1
ATOM 2426 C CA . LEU A 1 304 ? 9.474 -8.761 -19.703 1.00 91.69 304 LEU A CA 1
ATOM 2427 C C . LEU A 1 304 ? 8.414 -7.825 -20.292 1.00 91.69 304 LEU A C 1
ATOM 2429 O O . LEU A 1 304 ? 8.184 -6.763 -19.722 1.00 91.69 304 LEU A O 1
ATOM 2433 N N . ASP A 1 305 ? 7.749 -8.207 -21.383 1.00 90.50 305 ASP A N 1
ATOM 2434 C CA . ASP A 1 305 ? 6.643 -7.427 -21.951 1.00 90.50 305 ASP A CA 1
ATOM 2435 C C . ASP A 1 305 ? 5.428 -7.380 -21.004 1.00 90.50 305 ASP A C 1
ATOM 2437 O O . ASP A 1 305 ? 4.837 -6.319 -20.800 1.00 90.50 305 ASP A O 1
ATOM 2441 N N . VAL A 1 306 ? 5.109 -8.496 -20.334 1.00 91.12 306 VAL A N 1
ATOM 2442 C CA . VAL A 1 306 ? 4.063 -8.537 -19.292 1.00 91.12 306 VAL A CA 1
ATOM 2443 C C . VAL A 1 306 ? 4.437 -7.652 -18.102 1.00 91.12 306 VAL A C 1
ATOM 2445 O O . VAL A 1 306 ? 3.614 -6.858 -17.644 1.00 91.12 306 VAL A O 1
ATOM 2448 N N . LEU A 1 307 ? 5.679 -7.747 -17.618 1.00 93.12 307 LEU A N 1
ATOM 2449 C CA . LEU A 1 307 ? 6.170 -6.918 -16.515 1.00 93.12 307 LEU A CA 1
ATOM 2450 C C . LEU A 1 307 ? 6.161 -5.433 -16.888 1.00 93.12 307 LEU A C 1
ATOM 2452 O O . LEU A 1 307 ? 5.735 -4.612 -16.080 1.00 93.12 307 LEU A O 1
ATOM 2456 N N . LEU A 1 308 ? 6.583 -5.083 -18.107 1.00 93.50 308 LEU A N 1
ATOM 2457 C CA . LEU A 1 308 ? 6.560 -3.709 -18.602 1.00 93.50 308 LEU A CA 1
ATOM 2458 C C . LEU A 1 308 ? 5.137 -3.156 -18.592 1.00 93.50 308 LEU A C 1
ATOM 2460 O O . LEU A 1 308 ? 4.895 -2.107 -17.998 1.00 93.50 308 LEU A O 1
ATOM 2464 N N . HIS A 1 309 ? 4.202 -3.885 -19.205 1.00 92.06 309 HIS A N 1
ATOM 2465 C CA . HIS A 1 309 ? 2.794 -3.506 -19.242 1.00 92.06 309 HIS A CA 1
ATOM 2466 C C . HIS A 1 309 ? 2.263 -3.237 -17.834 1.00 92.06 309 HIS A C 1
ATOM 2468 O O . HIS A 1 309 ? 1.636 -2.214 -17.559 1.00 92.06 309 HIS A O 1
ATOM 2474 N N . ARG A 1 310 ? 2.592 -4.137 -16.908 1.00 90.81 310 ARG A N 1
ATOM 2475 C CA . ARG A 1 310 ? 2.121 -4.077 -15.534 1.00 90.81 310 ARG A CA 1
ATOM 2476 C C . ARG A 1 310 ? 2.705 -2.901 -14.756 1.00 90.81 310 ARG A C 1
ATOM 2478 O O . ARG A 1 310 ? 1.962 -2.192 -14.087 1.00 90.81 310 ARG A O 1
ATOM 2485 N N . VAL A 1 311 ? 4.009 -2.658 -14.873 1.00 93.50 311 VAL A N 1
ATOM 2486 C CA . VAL A 1 311 ? 4.675 -1.519 -14.224 1.00 93.50 311 VAL A CA 1
ATOM 2487 C C . VAL A 1 311 ? 4.126 -0.198 -14.744 1.00 93.50 311 VAL A C 1
ATOM 2489 O O . VAL A 1 311 ? 3.913 0.725 -13.958 1.00 93.50 311 VAL A O 1
ATOM 2492 N N . VAL A 1 312 ? 3.892 -0.098 -16.054 1.00 94.00 312 VAL A N 1
ATOM 2493 C CA . VAL A 1 312 ? 3.385 1.131 -16.668 1.00 94.00 312 VAL A CA 1
ATOM 2494 C C . VAL A 1 312 ? 1.968 1.436 -16.182 1.00 94.00 312 VAL A C 1
ATOM 2496 O O . VAL A 1 312 ? 1.722 2.559 -15.739 1.00 94.00 312 VAL A O 1
ATOM 2499 N N . LEU A 1 313 ? 1.068 0.448 -16.209 1.00 91.62 313 LEU A N 1
ATOM 2500 C CA . LEU A 1 313 ? -0.338 0.642 -15.845 1.00 91.62 313 LEU A CA 1
ATOM 2501 C C . LEU A 1 313 ? -0.577 0.667 -14.329 1.00 91.62 313 LEU A C 1
ATOM 2503 O O . LEU A 1 313 ? -1.216 1.580 -13.819 1.00 91.62 313 LEU A O 1
ATOM 2507 N N . TYR A 1 314 ? -0.054 -0.317 -13.599 1.00 91.31 314 TYR A N 1
ATOM 2508 C CA . TYR A 1 314 ? -0.398 -0.577 -12.195 1.00 91.31 314 TYR A CA 1
ATOM 2509 C C . TYR A 1 314 ? 0.723 -0.211 -11.205 1.00 91.31 314 TYR A C 1
ATOM 2511 O O . TYR A 1 314 ? 0.546 -0.327 -9.992 1.00 91.31 314 TYR A O 1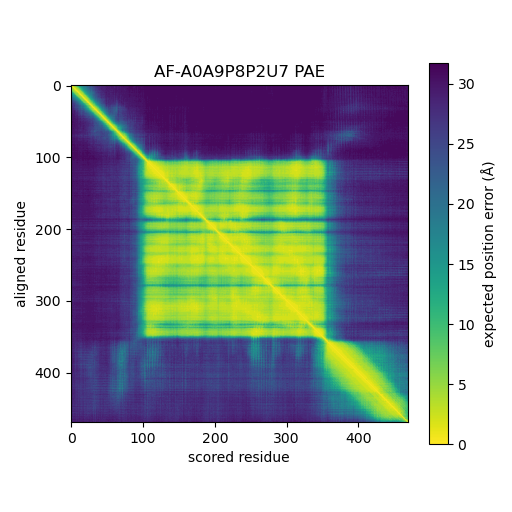
ATOM 2519 N N . GLY A 1 315 ? 1.886 0.231 -11.698 1.00 92.31 315 GLY A N 1
ATOM 2520 C CA . GLY A 1 315 ? 3.031 0.629 -10.876 1.00 92.31 315 GLY A CA 1
ATOM 2521 C C . GLY A 1 315 ? 3.854 -0.541 -10.332 1.00 92.31 315 GLY A C 1
ATOM 2522 O O . GLY A 1 315 ? 3.492 -1.704 -10.470 1.00 92.31 315 GLY A O 1
ATOM 2523 N N . PHE A 1 316 ? 4.987 -0.250 -9.686 1.00 92.81 316 PHE A N 1
ATOM 2524 C CA . PHE A 1 316 ? 5.936 -1.280 -9.226 1.00 92.81 316 PHE A CA 1
ATOM 2525 C C . PHE A 1 316 ? 5.389 -2.220 -8.143 1.00 92.81 316 PHE A C 1
ATOM 2527 O O . PHE A 1 316 ? 5.819 -3.368 -8.072 1.00 92.81 316 PHE A O 1
ATOM 2534 N N . ASP A 1 317 ? 4.420 -1.782 -7.337 1.00 91.00 317 ASP A N 1
ATOM 2535 C CA . ASP A 1 317 ? 3.836 -2.614 -6.271 1.00 91.00 317 ASP A CA 1
ATOM 2536 C C . ASP A 1 317 ? 3.097 -3.840 -6.834 1.00 91.00 317 ASP A C 1
ATOM 2538 O O . ASP A 1 317 ? 3.038 -4.894 -6.200 1.00 91.00 317 ASP A O 1
ATOM 2542 N N . SER A 1 318 ? 2.593 -3.731 -8.065 1.00 91.12 318 SER A N 1
ATOM 2543 C CA . SER A 1 318 ? 1.941 -4.829 -8.783 1.00 91.12 318 SER A CA 1
ATOM 2544 C C . SER A 1 318 ? 2.893 -5.987 -9.126 1.00 91.12 318 SER A C 1
ATOM 2546 O O . SER A 1 318 ? 2.435 -7.117 -9.308 1.00 91.12 318 SER A O 1
ATOM 2548 N N . LEU A 1 319 ? 4.211 -5.739 -9.157 1.00 92.31 319 LEU A N 1
ATOM 2549 C CA . LEU A 1 319 ? 5.222 -6.763 -9.428 1.00 92.31 319 LEU A CA 1
ATOM 2550 C C . LEU A 1 319 ? 5.420 -7.731 -8.264 1.00 92.31 319 LEU A C 1
ATOM 2552 O O . LEU A 1 319 ? 6.058 -8.767 -8.444 1.00 92.31 319 LEU A O 1
ATOM 2556 N N . ALA A 1 320 ? 4.898 -7.421 -7.073 1.00 92.50 320 ALA A N 1
ATOM 2557 C CA . ALA A 1 320 ? 5.143 -8.231 -5.886 1.00 92.50 320 ALA A CA 1
ATOM 2558 C C . ALA A 1 320 ? 4.739 -9.703 -6.090 1.00 92.50 320 ALA A C 1
ATOM 2560 O O . ALA A 1 320 ? 5.440 -10.607 -5.638 1.00 92.50 320 ALA A O 1
ATOM 2561 N N . GLY A 1 321 ? 3.647 -9.946 -6.824 1.00 90.31 321 GLY A N 1
ATOM 2562 C CA . GLY A 1 321 ? 3.211 -11.296 -7.182 1.00 90.31 321 GLY A CA 1
ATOM 2563 C C . GLY A 1 321 ? 4.158 -12.012 -8.145 1.00 90.31 321 GLY A C 1
ATOM 2564 O O . GLY A 1 321 ? 4.446 -13.189 -7.953 1.00 90.31 321 GLY A O 1
ATOM 2565 N N . ASP A 1 322 ? 4.685 -11.309 -9.147 1.00 91.94 322 ASP A N 1
ATOM 2566 C CA . ASP A 1 322 ? 5.591 -11.903 -10.137 1.00 91.94 322 ASP A CA 1
ATOM 2567 C C . ASP A 1 322 ? 6.947 -12.225 -9.534 1.00 91.94 322 ASP A C 1
ATOM 2569 O O . ASP A 1 322 ? 7.484 -13.306 -9.757 1.00 91.94 322 ASP A O 1
ATOM 2573 N N . VAL A 1 323 ? 7.478 -11.309 -8.723 1.00 92.31 323 VAL A N 1
ATOM 2574 C CA . VAL A 1 323 ? 8.723 -11.533 -7.989 1.00 92.31 323 VAL A CA 1
ATOM 2575 C C . VAL A 1 323 ? 8.558 -12.725 -7.048 1.00 92.31 323 VAL A C 1
ATOM 2577 O O . VAL A 1 323 ? 9.416 -13.602 -7.034 1.00 92.31 323 VAL A O 1
ATOM 2580 N N . ALA A 1 324 ? 7.442 -12.813 -6.317 1.00 92.25 324 ALA A N 1
ATOM 2581 C CA . ALA A 1 324 ? 7.161 -13.955 -5.453 1.00 92.25 324 ALA A CA 1
ATOM 2582 C C . ALA A 1 324 ? 7.097 -15.280 -6.233 1.00 92.25 324 ALA A C 1
ATOM 2584 O O . ALA A 1 324 ? 7.730 -16.255 -5.831 1.00 92.25 324 ALA A O 1
ATOM 2585 N N . ASN A 1 325 ? 6.408 -15.305 -7.379 1.00 91.31 325 ASN A N 1
ATOM 2586 C CA . ASN A 1 325 ? 6.352 -16.480 -8.250 1.00 91.31 325 ASN A CA 1
ATOM 2587 C C . ASN A 1 325 ? 7.748 -16.903 -8.725 1.00 91.31 325 ASN A C 1
ATOM 2589 O O . ASN A 1 325 ? 8.102 -18.075 -8.605 1.00 91.31 325 ASN A O 1
ATOM 2593 N N . LEU A 1 326 ? 8.560 -15.955 -9.199 1.00 90.69 326 LEU A N 1
ATOM 2594 C CA . LEU A 1 326 ? 9.927 -16.217 -9.655 1.00 90.69 326 LEU A CA 1
ATOM 2595 C C . LEU A 1 326 ? 10.816 -16.774 -8.532 1.00 90.69 326 LEU A C 1
ATOM 2597 O O . LEU A 1 326 ? 11.604 -17.688 -8.774 1.00 90.69 326 LEU A O 1
ATOM 2601 N N . LEU A 1 327 ? 10.670 -16.275 -7.298 1.00 90.12 327 LEU A N 1
ATOM 2602 C CA . LEU A 1 327 ? 11.389 -16.794 -6.126 1.00 90.12 327 LEU A CA 1
ATOM 2603 C C . LEU A 1 327 ? 10.969 -18.226 -5.764 1.00 90.12 327 LEU A C 1
ATOM 2605 O O . LEU A 1 327 ? 11.806 -19.027 -5.351 1.00 90.12 327 LEU A O 1
ATOM 2609 N N . CYS A 1 328 ? 9.697 -18.573 -5.966 1.00 88.25 328 CYS A N 1
ATOM 2610 C CA . CYS A 1 328 ? 9.180 -19.933 -5.803 1.00 88.25 328 CYS A CA 1
ATOM 2611 C C . CYS A 1 328 ? 9.494 -20.860 -6.996 1.00 88.25 328 CYS A C 1
ATOM 2613 O O . CYS A 1 328 ? 9.063 -22.012 -7.001 1.00 88.25 328 CYS A O 1
ATOM 2615 N N . GLY A 1 329 ? 10.223 -20.388 -8.015 1.00 85.81 329 GLY A N 1
ATOM 2616 C CA . GLY A 1 329 ? 10.544 -21.163 -9.219 1.00 85.81 329 GLY A CA 1
ATOM 2617 C C . GLY A 1 329 ? 9.400 -21.265 -10.236 1.00 85.81 329 GLY A C 1
ATOM 2618 O O . GLY A 1 329 ? 9.486 -22.055 -11.177 1.00 85.81 329 GLY A O 1
ATOM 2619 N N . ALA A 1 330 ? 8.340 -20.474 -10.068 1.00 87.50 330 ALA A N 1
ATOM 2620 C CA . ALA A 1 330 ? 7.246 -20.343 -11.020 1.00 87.50 330 ALA A CA 1
ATOM 2621 C C . ALA A 1 330 ? 7.518 -19.231 -12.052 1.00 87.50 330 ALA A C 1
ATOM 2623 O O . ALA A 1 330 ? 8.432 -18.417 -11.917 1.00 87.50 330 ALA A O 1
ATOM 2624 N N . ARG A 1 331 ? 6.715 -19.218 -13.120 1.00 88.06 331 ARG A N 1
ATOM 2625 C CA . ARG A 1 331 ? 6.754 -18.201 -14.184 1.00 88.06 331 ARG A CA 1
ATOM 2626 C C . ARG A 1 331 ? 5.960 -16.954 -13.784 1.00 88.06 331 ARG A C 1
ATOM 2628 O O . ARG A 1 331 ? 5.145 -17.000 -12.863 1.00 88.06 331 ARG A O 1
ATOM 2635 N N . VAL A 1 332 ? 6.178 -15.850 -14.500 1.00 85.38 332 VAL A N 1
ATOM 2636 C CA . VAL A 1 332 ? 5.369 -14.626 -14.349 1.00 85.38 332 VAL A CA 1
ATOM 2637 C C . VAL A 1 332 ? 3.899 -14.954 -14.639 1.00 85.38 332 VAL A C 1
ATOM 2639 O O . VAL A 1 332 ? 3.588 -15.612 -15.632 1.00 85.38 332 VAL A O 1
ATOM 2642 N N . SER A 1 333 ? 2.995 -14.520 -13.759 1.00 80.00 333 SER A N 1
ATOM 2643 C CA . SER A 1 333 ? 1.555 -14.746 -13.928 1.00 80.00 333 SER A CA 1
ATOM 2644 C C . SER A 1 333 ? 0.974 -13.661 -14.824 1.00 80.00 333 SER A C 1
ATOM 2646 O O . SER A 1 333 ? 1.354 -12.502 -14.691 1.00 80.00 333 SER A O 1
ATOM 2648 N N . ALA A 1 334 ? 0.011 -13.991 -15.688 1.00 70.44 334 ALA A N 1
ATOM 2649 C CA . ALA A 1 334 ? -0.723 -12.976 -16.447 1.00 70.44 334 ALA A CA 1
ATOM 2650 C C . ALA A 1 334 ? -1.589 -12.090 -15.529 1.00 70.44 334 ALA A C 1
ATOM 2652 O O . ALA A 1 334 ? -1.735 -10.892 -15.772 1.00 70.44 334 ALA A O 1
ATOM 2653 N N . GLU A 1 335 ? -2.092 -12.653 -14.430 1.00 80.88 335 GLU A N 1
ATOM 2654 C CA . GLU A 1 335 ? -2.963 -11.961 -13.482 1.00 80.88 335 GLU A CA 1
ATOM 2655 C C . GLU A 1 335 ? -2.172 -11.255 -12.375 1.00 80.88 335 GLU A C 1
ATOM 2657 O O . GLU A 1 335 ? -1.244 -11.826 -11.792 1.00 80.88 335 GLU A O 1
ATOM 2662 N N . VAL A 1 336 ? -2.572 -10.019 -12.057 1.00 80.19 336 VAL A N 1
ATOM 2663 C CA . VAL A 1 336 ? -2.063 -9.284 -10.891 1.00 80.19 336 VAL A CA 1
ATOM 2664 C C . VAL A 1 336 ? -2.626 -9.920 -9.625 1.00 80.19 336 VAL A C 1
ATOM 2666 O O . VAL A 1 336 ? -3.829 -10.159 -9.519 1.00 80.19 336 VAL A O 1
ATOM 2669 N N . SER A 1 337 ? -1.764 -10.164 -8.637 1.00 80.19 337 SER A N 1
ATOM 2670 C CA . SER A 1 337 ? -2.196 -10.747 -7.367 1.00 80.19 337 SER A CA 1
ATOM 2671 C C . SER A 1 337 ? -3.210 -9.840 -6.661 1.00 80.19 337 SER A C 1
ATOM 2673 O O . SER A 1 337 ? -2.900 -8.714 -6.256 1.00 80.19 337 SER A O 1
ATOM 2675 N N . SER A 1 338 ? -4.415 -10.370 -6.431 1.00 75.38 338 SER A N 1
ATOM 2676 C CA . SER A 1 338 ? -5.491 -9.674 -5.714 1.00 75.38 338 SER A CA 1
ATOM 2677 C C . SER A 1 338 ? -5.114 -9.313 -4.267 1.00 75.38 338 SER A C 1
ATOM 2679 O O . SER A 1 338 ? -5.760 -8.468 -3.649 1.00 75.38 338 SER A O 1
ATOM 2681 N N . ARG A 1 339 ? -4.032 -9.896 -3.736 1.00 83.50 339 ARG A N 1
ATOM 2682 C CA . ARG A 1 339 ? -3.558 -9.703 -2.359 1.00 83.50 339 ARG A CA 1
ATOM 2683 C C . ARG A 1 339 ? -2.622 -8.511 -2.175 1.00 83.50 339 ARG A C 1
ATOM 2685 O O . ARG A 1 339 ? -2.377 -8.132 -1.035 1.00 83.50 339 ARG A O 1
ATOM 2692 N N . VAL A 1 340 ? -2.134 -7.894 -3.256 1.00 85.25 340 VAL A N 1
ATOM 2693 C CA . VAL A 1 340 ? -1.226 -6.731 -3.185 1.00 85.25 340 VAL A CA 1
ATOM 2694 C C . VAL A 1 340 ? -1.842 -5.596 -2.365 1.00 85.25 340 VAL A C 1
ATOM 2696 O O . VAL A 1 340 ? -1.197 -5.071 -1.462 1.00 85.25 340 VAL A O 1
ATOM 2699 N N . VAL A 1 341 ? -3.112 -5.261 -2.607 1.00 84.62 341 VAL A N 1
ATOM 2700 C CA . VAL A 1 341 ? -3.814 -4.200 -1.861 1.00 84.62 341 VAL A CA 1
ATOM 2701 C C . VAL A 1 341 ? -4.032 -4.588 -0.402 1.00 84.62 341 VAL A C 1
ATOM 2703 O O . VAL A 1 341 ? -3.809 -3.771 0.491 1.00 84.62 341 VAL A O 1
ATOM 2706 N N . LEU A 1 342 ? -4.401 -5.845 -0.148 1.00 86.69 342 LEU A N 1
ATOM 2707 C CA . LEU A 1 342 ? -4.623 -6.350 1.205 1.00 86.69 342 LEU A CA 1
ATOM 2708 C C . LEU A 1 342 ? -3.341 -6.280 2.047 1.00 86.69 342 LEU A C 1
ATOM 2710 O O . LEU A 1 342 ? -3.360 -5.738 3.150 1.00 86.69 342 LEU A O 1
ATOM 2714 N N . PHE A 1 343 ? -2.213 -6.744 1.510 1.00 90.69 343 PHE A N 1
ATOM 2715 C CA . PHE A 1 343 ? -0.924 -6.670 2.198 1.00 90.69 343 PHE A CA 1
ATOM 2716 C C . PHE A 1 343 ? -0.351 -5.250 2.228 1.00 90.69 343 PHE A C 1
ATOM 2718 O O . PHE A 1 343 ? 0.363 -4.897 3.160 1.00 90.69 343 PHE A O 1
ATOM 2725 N N . SER A 1 344 ? -0.692 -4.392 1.265 1.00 88.44 344 SER A N 1
ATOM 2726 C CA . SER A 1 344 ? -0.330 -2.973 1.321 1.00 88.44 344 SER A CA 1
ATOM 2727 C C . SER A 1 344 ? -1.024 -2.278 2.490 1.00 88.44 344 SER A C 1
ATOM 2729 O O . SER A 1 344 ? -0.399 -1.486 3.192 1.00 88.44 344 SER A O 1
ATOM 2731 N N . HIS A 1 345 ? -2.304 -2.578 2.715 1.00 85.56 345 HIS A N 1
ATOM 2732 C CA . HIS A 1 345 ? -3.038 -2.088 3.877 1.00 85.56 345 HIS A CA 1
ATOM 2733 C C . HIS A 1 345 ? -2.457 -2.654 5.179 1.00 85.56 345 HIS A C 1
ATOM 2735 O O . HIS A 1 345 ? -2.246 -1.915 6.135 1.00 85.56 345 HIS A O 1
ATOM 2741 N N . GLU A 1 346 ? -2.111 -3.944 5.201 1.00 88.06 346 GLU A N 1
ATOM 2742 C CA . GLU A 1 346 ? -1.430 -4.554 6.344 1.00 88.06 346 GLU A CA 1
ATOM 2743 C C . GLU A 1 346 ? -0.099 -3.856 6.676 1.00 88.06 346 GLU A C 1
ATOM 2745 O O . GLU A 1 346 ? 0.147 -3.517 7.831 1.00 88.06 346 GLU A O 1
ATOM 2750 N N . PHE A 1 347 ? 0.735 -3.574 5.672 1.00 88.12 347 PHE A N 1
ATOM 2751 C CA . PHE A 1 347 ? 1.996 -2.853 5.853 1.00 88.12 347 PHE A CA 1
ATOM 2752 C C . PHE A 1 347 ? 1.787 -1.470 6.482 1.00 88.12 347 PHE A C 1
ATOM 2754 O O . PHE A 1 347 ? 2.557 -1.058 7.350 1.00 88.12 347 PHE A O 1
ATOM 2761 N N . GLN A 1 348 ? 0.738 -0.755 6.064 1.00 86.31 348 GLN A N 1
ATOM 2762 C CA . GLN A 1 348 ? 0.387 0.544 6.637 1.00 86.31 348 GLN A CA 1
ATOM 2763 C C . GLN A 1 348 ? -0.027 0.409 8.105 1.00 86.31 348 GLN A C 1
ATOM 2765 O O . GLN A 1 348 ? 0.511 1.130 8.940 1.00 86.31 348 GLN A O 1
ATOM 2770 N N . LEU A 1 349 ? -0.884 -0.563 8.437 1.00 82.88 349 LEU A N 1
ATOM 2771 C CA . LEU A 1 349 ? -1.299 -0.832 9.819 1.00 82.88 349 LEU A CA 1
ATOM 2772 C C . LEU A 1 349 ? -0.121 -1.186 10.734 1.00 82.88 349 LEU A C 1
ATOM 2774 O O . LEU A 1 349 ? -0.074 -0.742 11.876 1.00 82.88 349 LEU A O 1
ATOM 2778 N N . LEU A 1 350 ? 0.838 -1.973 10.239 1.00 80.62 350 LEU A N 1
ATOM 2779 C CA . LEU A 1 350 ? 2.043 -2.340 10.990 1.00 80.62 350 LEU A CA 1
ATOM 2780 C C . LEU A 1 350 ? 3.007 -1.155 11.173 1.00 80.62 350 LEU A C 1
ATOM 2782 O O . LEU A 1 350 ? 3.780 -1.134 12.130 1.00 80.62 350 LEU A O 1
ATOM 2786 N N . GLY A 1 351 ? 2.982 -0.186 10.253 1.00 68.56 351 GLY A N 1
ATOM 2787 C CA . GLY A 1 351 ? 3.778 1.041 10.317 1.00 68.56 351 GLY A CA 1
ATOM 2788 C C . GLY A 1 351 ? 3.150 2.156 11.160 1.00 68.56 351 GLY A C 1
ATOM 2789 O O . GLY A 1 351 ? 3.855 3.076 11.581 1.00 68.56 351 GLY A O 1
ATOM 2790 N N . GLU A 1 352 ? 1.847 2.095 11.427 1.00 67.75 352 GLU A N 1
ATOM 2791 C CA . GLU A 1 352 ? 1.180 3.019 12.335 1.00 67.75 352 GLU A CA 1
ATOM 2792 C C . GLU A 1 352 ? 1.576 2.691 13.781 1.00 67.75 352 GLU A C 1
ATOM 2794 O O . GLU A 1 352 ? 1.361 1.587 14.277 1.00 67.75 352 GLU A O 1
ATOM 2799 N N . THR A 1 353 ? 2.143 3.663 14.512 1.00 53.88 353 THR A N 1
ATOM 2800 C CA . THR A 1 353 ? 2.189 3.555 15.979 1.00 53.88 353 THR A CA 1
ATOM 2801 C C . THR A 1 353 ? 0.762 3.293 16.436 1.00 53.88 353 THR A C 1
ATOM 2803 O O . THR A 1 353 ? -0.095 4.101 16.077 1.00 53.88 353 THR A O 1
ATOM 2806 N N . VAL A 1 354 ? 0.515 2.210 17.185 1.00 50.34 354 VAL A N 1
ATOM 2807 C CA . VAL A 1 354 ? -0.801 1.864 17.744 1.00 50.34 354 VAL A CA 1
ATOM 2808 C C . VAL A 1 354 ? -1.332 3.075 18.511 1.00 50.34 354 VAL A C 1
ATOM 2810 O O . VAL A 1 354 ? -1.028 3.287 19.683 1.00 50.34 354 VAL A O 1
ATOM 2813 N N . ARG A 1 355 ? -2.074 3.935 17.818 1.00 54.56 355 ARG A N 1
ATOM 2814 C CA . ARG A 1 355 ? -2.767 5.074 18.396 1.00 54.56 355 ARG A CA 1
ATOM 2815 C C . ARG A 1 355 ? -4.128 4.534 18.763 1.00 54.56 355 ARG A C 1
ATOM 2817 O O . ARG A 1 355 ? -4.833 4.010 17.904 1.00 54.56 355 ARG A O 1
ATOM 2824 N N . GLU A 1 356 ? -4.468 4.617 20.046 1.00 55.25 356 GLU A N 1
ATOM 2825 C CA . G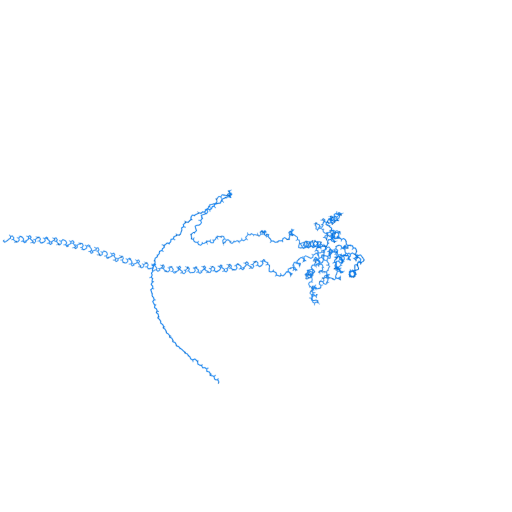LU A 1 356 ? -5.804 4.271 20.521 1.00 55.25 356 GLU A CA 1
ATOM 2826 C C . GLU A 1 356 ? -6.810 5.026 19.629 1.00 55.25 356 GLU A C 1
ATOM 2828 O O . GLU A 1 356 ? -6.723 6.259 19.556 1.00 55.25 356 GLU A O 1
ATOM 2833 N N . PRO A 1 357 ? -7.689 4.325 18.880 1.00 68.19 357 PRO A N 1
ATOM 2834 C CA . PRO A 1 357 ? -8.580 4.974 17.929 1.00 68.19 357 PRO A CA 1
ATOM 2835 C C . PRO A 1 357 ? -9.341 6.082 18.649 1.00 68.19 357 PRO A C 1
ATOM 2837 O O . PRO A 1 357 ? -9.853 5.856 19.748 1.00 68.19 357 PRO A O 1
ATOM 2840 N N . GLU A 1 358 ? -9.437 7.281 18.068 1.00 68.81 358 GLU A N 1
ATOM 2841 C CA . GLU A 1 358 ? -10.148 8.382 18.733 1.00 68.81 358 GLU A CA 1
ATOM 2842 C C . GLU A 1 358 ? -11.579 7.986 19.125 1.00 68.81 358 GLU A C 1
ATOM 2844 O O . GLU A 1 358 ? -12.080 8.412 20.166 1.00 68.81 358 GLU A O 1
ATOM 2849 N N . GLU A 1 359 ? -12.203 7.127 18.318 1.00 71.38 359 GLU A N 1
ATOM 2850 C CA . GLU A 1 359 ? -13.490 6.480 18.569 1.00 71.38 359 GLU A CA 1
ATOM 2851 C C . GLU A 1 359 ? -13.495 5.700 19.895 1.00 71.38 359 GLU A C 1
ATOM 2853 O O . GLU A 1 359 ? -14.381 5.887 20.728 1.00 71.38 359 GLU A O 1
ATOM 2858 N N . LEU A 1 360 ? -12.468 4.878 20.139 1.00 70.88 360 LEU A N 1
ATOM 2859 C CA . LEU A 1 360 ? -12.329 4.073 21.352 1.00 70.88 360 LEU A CA 1
ATOM 2860 C C . LEU A 1 360 ? -12.119 4.968 22.577 1.00 70.88 360 LEU A C 1
ATOM 2862 O O . LEU A 1 360 ? -12.766 4.770 23.606 1.00 70.88 360 LEU A O 1
ATOM 2866 N N . ARG A 1 361 ? -11.301 6.020 22.444 1.00 77.44 361 ARG A N 1
ATOM 2867 C CA . ARG A 1 361 ? -11.114 7.024 23.501 1.00 77.44 361 ARG A CA 1
ATOM 2868 C C . ARG A 1 361 ? -12.426 7.741 23.836 1.00 77.44 361 ARG A C 1
ATOM 2870 O O . ARG A 1 361 ? -12.744 7.945 25.008 1.00 77.44 361 ARG A O 1
ATOM 2877 N N . ARG A 1 362 ? -13.224 8.098 22.822 1.00 79.56 362 ARG A N 1
ATOM 2878 C CA . ARG A 1 362 ? -14.554 8.710 23.004 1.00 79.56 362 ARG A CA 1
ATOM 2879 C C . ARG A 1 362 ? -15.520 7.757 23.709 1.00 79.56 362 ARG A C 1
ATOM 2881 O O . ARG A 1 362 ? -16.198 8.186 24.642 1.00 79.56 362 ARG A O 1
ATOM 2888 N N . GLN A 1 363 ? -15.557 6.483 23.318 1.00 78.88 363 GLN A N 1
ATOM 2889 C CA . GLN A 1 363 ? -16.416 5.477 23.956 1.00 78.88 363 GLN A CA 1
ATOM 2890 C C . GLN A 1 363 ? -16.011 5.208 25.408 1.00 78.88 363 GLN A C 1
ATOM 2892 O O . GLN A 1 363 ? -16.873 5.149 26.280 1.00 78.88 363 GLN A O 1
ATOM 2897 N N . LYS A 1 364 ? -14.709 5.137 25.700 1.00 84.62 364 LYS A N 1
ATOM 2898 C CA . LYS A 1 364 ? -14.185 4.968 27.062 1.00 84.62 364 LYS A CA 1
ATOM 2899 C C . LYS A 1 364 ? -14.567 6.138 27.972 1.00 84.62 364 LYS A C 1
ATOM 2901 O O . LYS A 1 364 ? -15.053 5.924 29.078 1.00 84.62 364 LYS A O 1
ATOM 2906 N N . ASN A 1 365 ? -14.449 7.370 27.472 1.00 90.06 365 ASN A N 1
ATOM 2907 C CA . ASN A 1 365 ? -14.893 8.562 28.198 1.00 90.06 365 ASN A CA 1
ATOM 2908 C C . ASN A 1 365 ? -16.413 8.574 28.419 1.00 90.06 365 ASN A C 1
ATOM 2910 O O . ASN A 1 365 ? -16.881 8.996 29.474 1.00 90.06 365 ASN A O 1
ATOM 2914 N N . LYS A 1 366 ? -17.196 8.109 27.438 1.00 92.12 366 LYS A N 1
ATOM 2915 C CA . LYS A 1 366 ? -18.652 7.980 27.578 1.00 92.12 366 LYS A CA 1
ATOM 2916 C C . LYS A 1 366 ? -19.023 6.937 28.633 1.00 92.12 366 LYS A C 1
ATOM 2918 O O . LYS A 1 366 ? -19.906 7.193 29.443 1.00 92.12 366 LYS A O 1
ATOM 2923 N N . LEU A 1 367 ? -18.335 5.798 28.646 1.00 91.94 367 LEU A N 1
ATOM 2924 C CA . LEU A 1 367 ? -18.545 4.736 29.626 1.00 91.94 367 LEU A CA 1
ATOM 2925 C C . LEU A 1 367 ? -18.228 5.211 31.048 1.00 91.94 367 LEU A C 1
ATOM 2927 O O . LEU A 1 367 ? -19.022 4.965 31.948 1.00 91.94 367 LEU A O 1
ATOM 2931 N N . HIS A 1 368 ? -17.140 5.963 31.228 1.00 93.19 368 HIS A N 1
ATOM 2932 C CA . HIS A 1 368 ? -16.797 6.563 32.518 1.00 93.19 368 HIS A CA 1
ATOM 2933 C C . HIS A 1 368 ? -17.900 7.500 33.030 1.00 93.19 368 HIS A C 1
ATOM 2935 O O . HIS A 1 368 ? -18.332 7.380 34.170 1.00 93.19 368 HIS A O 1
ATOM 2941 N N . ARG A 1 369 ? -18.418 8.393 32.174 1.00 92.56 369 ARG A N 1
ATOM 2942 C CA . ARG A 1 369 ? -19.523 9.294 32.553 1.00 92.56 369 ARG A CA 1
ATOM 2943 C C . ARG A 1 369 ? -20.788 8.534 32.940 1.00 92.56 369 ARG A C 1
ATOM 2945 O O . ARG A 1 369 ? -21.457 8.896 33.897 1.00 92.56 369 ARG A O 1
ATOM 2952 N N . LEU A 1 370 ? -21.109 7.466 32.210 1.00 93.19 370 LEU A N 1
ATOM 2953 C CA . LEU A 1 370 ? -22.267 6.630 32.527 1.00 93.19 370 LEU A CA 1
ATOM 2954 C C . LEU A 1 370 ? -22.095 5.875 33.851 1.00 93.19 370 LEU A C 1
ATOM 2956 O O . LEU A 1 370 ? -23.081 5.665 34.550 1.00 93.19 370 LEU A O 1
ATOM 2960 N N . GLN A 1 371 ? -20.870 5.481 34.209 1.00 93.62 371 GLN A N 1
ATOM 2961 C CA . GLN A 1 371 ? -20.578 4.888 35.516 1.00 93.62 371 GLN A CA 1
ATOM 2962 C C . GLN A 1 371 ? -20.748 5.909 36.646 1.00 93.62 371 GLN A C 1
ATOM 2964 O O . GLN A 1 371 ? -21.433 5.605 37.618 1.00 93.62 371 GLN A O 1
ATOM 2969 N N . GLU A 1 372 ? -20.227 7.128 36.483 1.00 95.38 372 GLU A N 1
ATOM 2970 C CA . GLU A 1 372 ? -20.424 8.219 37.451 1.00 95.38 372 GLU A CA 1
ATOM 2971 C C . GLU A 1 372 ? -21.918 8.535 37.651 1.00 95.38 372 GLU A C 1
ATOM 2973 O O . GLU A 1 372 ? -22.395 8.617 38.783 1.00 95.38 372 GLU A O 1
ATOM 2978 N N . GLU A 1 373 ? -22.692 8.642 36.565 1.00 93.88 373 GLU A N 1
ATOM 2979 C CA . GLU A 1 373 ? -24.143 8.866 36.641 1.00 93.88 373 GLU A CA 1
ATOM 2980 C C . GLU A 1 373 ? -24.883 7.708 37.327 1.00 93.88 373 GLU A C 1
ATOM 2982 O O . GLU A 1 373 ? -25.861 7.927 38.052 1.00 93.88 373 GLU A O 1
ATOM 2987 N N . LEU A 1 374 ? -24.448 6.468 37.094 1.00 93.06 374 LEU A N 1
ATOM 2988 C CA . LEU A 1 374 ? -25.030 5.286 37.722 1.00 93.06 374 LEU A CA 1
ATOM 2989 C C . LEU A 1 374 ? -24.770 5.286 39.233 1.00 93.06 374 LEU A C 1
ATOM 2991 O O . LEU A 1 374 ? -25.695 5.042 40.010 1.00 93.06 374 LEU A O 1
ATOM 2995 N N . GLU A 1 375 ? -23.547 5.604 39.655 1.00 95.00 375 GLU A N 1
ATOM 2996 C CA . GLU A 1 375 ? -23.178 5.732 41.067 1.00 95.00 375 GLU A CA 1
ATOM 2997 C C . GLU A 1 375 ? -23.971 6.848 41.758 1.00 95.00 375 GLU A C 1
ATOM 2999 O O . GLU A 1 375 ? -24.535 6.633 42.835 1.00 95.00 375 GLU A O 1
ATOM 3004 N N . GLU A 1 376 ? -24.118 8.009 41.112 1.00 95.19 376 GLU A N 1
ATOM 3005 C CA . GLU A 1 376 ? -24.914 9.118 41.642 1.00 95.19 376 GLU A CA 1
ATOM 3006 C C . GLU A 1 376 ? -26.397 8.735 41.790 1.00 95.19 376 GLU A C 1
ATOM 3008 O O . GLU A 1 376 ? -27.040 9.039 42.803 1.00 95.19 376 GLU A O 1
ATOM 3013 N N . LYS A 1 377 ? -26.960 8.017 40.808 1.00 93.56 377 LYS A N 1
ATOM 3014 C CA . LYS A 1 377 ? -28.337 7.509 40.885 1.00 93.56 377 LYS A CA 1
ATOM 3015 C C . LYS A 1 377 ? -28.505 6.461 41.982 1.00 93.56 377 LYS A C 1
ATOM 3017 O O . LYS A 1 377 ? -29.524 6.489 42.673 1.00 93.56 377 LYS A O 1
ATOM 3022 N N . HIS A 1 378 ? -27.529 5.580 42.189 1.00 93.94 378 HIS A N 1
ATOM 3023 C CA . HIS A 1 378 ? -27.554 4.627 43.299 1.00 93.94 378 HIS A CA 1
ATOM 3024 C C . HIS A 1 378 ? -27.493 5.326 44.659 1.00 93.94 378 HIS A C 1
ATOM 3026 O O . HIS A 1 378 ? -28.257 4.965 45.556 1.00 93.94 378 HIS A O 1
ATOM 3032 N N . ALA A 1 379 ? -26.657 6.356 44.806 1.00 93.38 379 ALA A N 1
ATOM 3033 C CA . ALA A 1 379 ? -26.598 7.155 46.027 1.00 93.38 379 ALA A CA 1
ATOM 3034 C C . ALA A 1 379 ? -27.952 7.824 46.326 1.00 93.38 379 ALA A C 1
ATOM 3036 O O . ALA A 1 379 ? -28.492 7.662 47.422 1.00 93.38 379 ALA A O 1
ATOM 3037 N N . LYS A 1 380 ? -28.560 8.473 45.322 1.00 91.81 380 LYS A N 1
ATOM 3038 C CA . LYS A 1 380 ? -29.897 9.089 45.432 1.00 91.81 380 LYS A CA 1
ATOM 3039 C C . LYS A 1 380 ? -30.990 8.071 45.763 1.00 91.81 380 LYS A C 1
ATOM 3041 O O . LYS A 1 380 ? -31.876 8.351 46.569 1.00 91.81 380 LYS A O 1
ATOM 3046 N N . TYR A 1 381 ? -30.940 6.884 45.160 1.00 94.19 381 TYR A N 1
ATOM 3047 C CA . TYR A 1 381 ? -31.884 5.806 45.457 1.00 94.19 381 TYR A CA 1
ATOM 3048 C C . TYR A 1 381 ? -31.760 5.324 46.907 1.00 94.19 381 TYR A C 1
ATOM 3050 O O . TYR A 1 381 ? -32.771 5.152 47.585 1.00 94.19 381 TYR A O 1
ATOM 3058 N N . ASN A 1 382 ? -30.534 5.152 47.405 1.00 93.00 382 ASN A N 1
ATOM 3059 C CA . ASN A 1 382 ? -30.286 4.734 48.784 1.00 93.00 382 ASN A CA 1
ATOM 3060 C C . ASN A 1 382 ? -30.762 5.781 49.796 1.00 93.00 382 ASN A C 1
ATOM 3062 O O . ASN A 1 382 ? -31.369 5.427 50.806 1.00 93.00 382 ASN A O 1
ATOM 3066 N N . GLU A 1 383 ? -30.542 7.064 49.509 1.00 93.50 383 GLU A N 1
ATOM 3067 C CA . GLU A 1 383 ? -31.057 8.163 50.328 1.00 93.50 383 GLU A CA 1
ATOM 3068 C C . GLU A 1 383 ? -32.593 8.153 50.366 1.00 93.50 383 GLU A C 1
ATOM 3070 O O . GLU A 1 383 ? -33.197 8.202 51.439 1.00 93.50 383 GLU A O 1
ATOM 3075 N N . LEU A 1 384 ? -33.240 7.994 49.206 1.00 93.44 384 LEU A N 1
ATOM 3076 C CA . LEU A 1 384 ? -34.694 7.885 49.117 1.00 93.44 384 LEU A CA 1
ATOM 3077 C C . LEU A 1 384 ? -35.225 6.669 49.891 1.00 93.44 384 LEU A C 1
ATOM 3079 O O . LEU A 1 384 ? -36.223 6.778 50.603 1.00 93.44 384 LEU A O 1
ATOM 3083 N N . LEU A 1 385 ? -34.552 5.521 49.791 1.00 93.69 385 LEU A N 1
ATOM 3084 C CA . LEU A 1 385 ? -34.905 4.315 50.535 1.00 93.69 385 LEU A CA 1
ATOM 3085 C C . LEU A 1 385 ? -34.816 4.539 52.051 1.00 93.69 385 LEU A C 1
ATOM 3087 O O . LEU A 1 385 ? -35.703 4.098 52.783 1.00 93.69 385 LEU A O 1
ATOM 3091 N N . ASN A 1 386 ? -33.786 5.244 52.525 1.00 92.69 386 ASN A N 1
ATOM 3092 C CA . ASN A 1 386 ? -33.657 5.608 53.936 1.00 92.69 386 ASN A CA 1
ATOM 3093 C C . ASN A 1 386 ? -34.779 6.548 54.386 1.00 92.69 386 ASN A C 1
ATOM 3095 O O . ASN A 1 386 ? -35.407 6.292 55.412 1.00 92.69 386 ASN A O 1
ATOM 3099 N N . ASN A 1 387 ? -35.102 7.563 53.582 1.00 93.62 387 ASN A N 1
ATOM 3100 C CA . ASN A 1 387 ? -36.223 8.462 53.858 1.00 93.62 387 ASN A CA 1
ATOM 3101 C C . ASN A 1 387 ? -37.553 7.699 53.963 1.00 93.62 387 ASN A C 1
ATOM 3103 O O . ASN A 1 387 ? -38.348 7.958 54.865 1.00 93.62 387 ASN A O 1
ATOM 3107 N N . TYR A 1 388 ? -37.793 6.709 53.095 1.00 93.00 388 TYR A N 1
ATOM 3108 C CA . TYR A 1 388 ? -38.986 5.861 53.187 1.00 93.00 388 TYR A CA 1
ATOM 3109 C C . TYR A 1 388 ? -39.014 4.992 54.450 1.00 93.00 388 TYR A C 1
ATOM 3111 O O . TYR A 1 388 ? -40.087 4.801 55.027 1.00 93.00 388 TYR A O 1
ATOM 3119 N N . LYS A 1 389 ? -37.866 4.467 54.892 1.00 92.19 389 LYS A N 1
ATOM 3120 C CA . LYS A 1 389 ? -37.773 3.714 56.153 1.00 92.19 389 LYS A CA 1
ATOM 3121 C C . LYS A 1 389 ? -38.095 4.606 57.348 1.00 92.19 389 LYS A C 1
ATOM 3123 O O . LYS A 1 389 ? -38.980 4.253 58.124 1.00 92.19 389 LYS A O 1
ATOM 3128 N N . GLN A 1 390 ? -37.475 5.782 57.425 1.00 92.88 390 GLN A N 1
ATOM 3129 C CA . GLN A 1 390 ? -37.735 6.751 58.488 1.00 92.88 390 GLN A CA 1
ATOM 3130 C C . GLN A 1 390 ? -39.210 7.178 58.512 1.00 92.88 390 GLN A C 1
ATOM 3132 O O . GLN A 1 390 ? -39.848 7.154 59.561 1.00 92.88 390 GLN A O 1
ATOM 3137 N N . LEU A 1 391 ? -39.797 7.483 57.351 1.00 92.69 391 LEU A N 1
ATOM 3138 C CA . LEU A 1 391 ? -41.209 7.858 57.266 1.00 92.69 391 LEU A CA 1
ATOM 3139 C C . LEU A 1 391 ? -42.139 6.733 57.751 1.00 92.69 391 LEU A C 1
ATOM 3141 O O . LEU A 1 391 ? -43.170 6.993 58.372 1.00 92.69 391 LEU A O 1
ATOM 3145 N N . ASN A 1 392 ? -41.791 5.473 57.481 1.00 93.19 392 ASN A N 1
ATOM 3146 C CA . ASN A 1 392 ? -42.549 4.328 57.981 1.00 93.19 392 ASN A CA 1
ATOM 3147 C C . ASN A 1 392 ? -42.423 4.163 59.502 1.00 93.19 392 ASN A C 1
ATOM 3149 O O . ASN A 1 392 ? -43.425 3.864 60.155 1.00 93.19 392 ASN A O 1
ATOM 3153 N N . GLU A 1 393 ? -41.240 4.387 60.071 1.00 92.38 393 GLU A N 1
ATOM 3154 C CA . GLU A 1 393 ? -41.028 4.390 61.524 1.00 92.38 393 GLU A CA 1
ATOM 3155 C C . GLU A 1 393 ? -41.837 5.504 62.200 1.00 92.38 393 GLU A C 1
ATOM 3157 O O . GLU A 1 393 ? -42.572 5.251 63.159 1.00 92.38 393 GLU A O 1
ATOM 3162 N N . GLU A 1 394 ? -41.797 6.719 61.648 1.00 91.19 394 GLU A N 1
ATOM 3163 C CA . GLU A 1 394 ? -42.598 7.855 62.114 1.00 91.19 394 GLU A CA 1
ATOM 3164 C C . GLU A 1 394 ? -44.098 7.564 62.012 1.00 91.19 394 GLU A C 1
ATOM 3166 O O . GLU A 1 394 ? -44.853 7.820 62.952 1.00 91.19 394 GLU A O 1
ATOM 3171 N N . LYS A 1 395 ? -44.550 6.961 60.906 1.00 93.12 395 LYS A N 1
ATOM 3172 C CA . LYS A 1 395 ? -45.945 6.537 60.738 1.00 93.12 395 LYS A CA 1
ATOM 3173 C C . LYS A 1 395 ? -46.354 5.526 61.808 1.00 93.12 395 LYS A C 1
ATOM 3175 O O . LYS A 1 395 ? -47.444 5.656 62.365 1.00 93.12 395 LYS A O 1
ATOM 3180 N N . PHE A 1 396 ? -45.510 4.542 62.111 1.00 91.00 396 PHE A N 1
ATOM 3181 C CA . PHE A 1 396 ? -45.793 3.542 63.141 1.00 91.00 396 PHE A CA 1
ATOM 3182 C C . PHE A 1 396 ? -45.831 4.162 64.548 1.00 91.00 396 PHE A C 1
ATOM 3184 O O . PHE A 1 396 ? -46.738 3.877 65.340 1.00 91.00 396 PHE A O 1
ATOM 3191 N N . SER A 1 397 ? -44.897 5.070 64.840 1.00 93.75 397 SER A N 1
ATOM 3192 C CA . SER A 1 397 ? -44.862 5.845 66.085 1.00 93.75 397 SER A CA 1
ATOM 3193 C C . SER A 1 397 ? -46.133 6.685 66.256 1.00 93.75 397 SER A C 1
ATOM 3195 O O . SER A 1 397 ? -46.834 6.569 67.266 1.00 93.75 397 SER A O 1
ATOM 3197 N N . ASN A 1 398 ? -46.516 7.432 65.217 1.00 92.62 398 ASN A N 1
ATOM 3198 C CA . ASN A 1 398 ? -47.727 8.250 65.202 1.00 92.62 398 ASN A CA 1
ATOM 3199 C C . ASN A 1 398 ? -48.996 7.406 65.346 1.00 92.62 398 ASN A C 1
ATOM 3201 O O . ASN A 1 398 ? -49.872 7.749 66.137 1.00 92.62 398 ASN A O 1
ATOM 3205 N N . GLN A 1 399 ? -49.098 6.269 64.651 1.00 94.12 399 GLN A N 1
ATOM 3206 C CA . GLN A 1 399 ? -50.224 5.343 64.819 1.00 94.12 399 GLN A CA 1
ATOM 3207 C C . GLN A 1 399 ? -50.333 4.828 66.258 1.00 94.12 399 GLN A C 1
ATOM 3209 O O . GLN A 1 399 ? -51.435 4.709 66.795 1.00 94.12 399 GLN A O 1
ATOM 3214 N N . THR A 1 400 ? -49.203 4.551 66.907 1.00 93.38 400 THR A N 1
ATOM 3215 C CA . THR A 1 400 ? -49.176 4.118 68.308 1.00 93.38 400 THR A CA 1
ATOM 3216 C C . THR A 1 400 ? -49.613 5.242 69.251 1.00 93.38 400 THR A C 1
ATOM 3218 O O . THR A 1 400 ? -50.387 5.001 70.180 1.00 93.38 400 THR A O 1
ATOM 3221 N N . ALA A 1 401 ? -49.170 6.477 69.003 1.00 92.88 401 ALA A N 1
ATOM 3222 C CA . ALA A 1 401 ? -49.589 7.650 69.766 1.00 92.88 401 ALA A CA 1
ATOM 3223 C C . ALA A 1 401 ? -51.095 7.926 69.619 1.00 92.88 401 ALA A C 1
ATOM 3225 O O . ALA A 1 401 ? -51.774 8.139 70.622 1.00 92.88 401 ALA A O 1
ATOM 3226 N N . ILE A 1 402 ? -51.632 7.839 68.397 1.00 93.75 402 ILE A N 1
ATOM 3227 C CA . ILE A 1 402 ? -53.069 7.987 68.125 1.00 93.75 402 ILE A CA 1
ATOM 3228 C C . ILE A 1 402 ? -53.868 6.944 68.907 1.00 93.75 402 ILE A C 1
ATOM 3230 O O . ILE A 1 402 ? -54.772 7.322 69.645 1.00 93.75 402 ILE A O 1
ATOM 3234 N N . LYS A 1 403 ? -53.484 5.660 68.860 1.00 94.62 403 LYS A N 1
ATOM 3235 C CA . LYS A 1 403 ? -54.157 4.600 69.635 1.00 94.62 403 LYS A CA 1
ATOM 3236 C C . LYS A 1 403 ? -54.176 4.888 71.141 1.00 94.62 403 LYS A C 1
ATOM 3238 O O . LYS A 1 403 ? -55.185 4.654 71.804 1.00 94.62 403 LYS A O 1
ATOM 3243 N N . LYS A 1 404 ? -53.078 5.417 71.699 1.00 94.50 404 LYS A N 1
ATOM 3244 C CA . LYS A 1 404 ? -53.016 5.825 73.117 1.00 94.50 404 LYS A CA 1
ATOM 3245 C C . LYS A 1 404 ? -53.953 6.996 73.415 1.00 94.50 404 LYS A C 1
ATOM 3247 O O . LYS A 1 404 ? -54.653 6.976 74.425 1.00 94.50 404 LYS A O 1
ATOM 3252 N N . LEU A 1 405 ? -53.980 8.006 72.546 1.00 92.75 405 LEU A N 1
ATOM 3253 C CA . LEU A 1 405 ? -54.871 9.158 72.686 1.00 92.75 405 LEU A CA 1
ATOM 3254 C C . LEU A 1 405 ? -56.345 8.753 72.569 1.00 92.75 405 LEU A C 1
ATOM 3256 O O . LEU A 1 405 ? -57.159 9.229 73.355 1.00 92.75 405 LEU A O 1
ATOM 3260 N N . GLU A 1 406 ? -56.686 7.845 71.655 1.00 94.94 406 GLU A N 1
ATOM 3261 C CA . GLU A 1 406 ? -58.032 7.279 71.518 1.00 94.94 406 GLU A CA 1
ATOM 3262 C C . GLU A 1 406 ? -58.458 6.522 72.781 1.00 94.94 406 GLU A C 1
ATOM 3264 O O . GLU A 1 406 ? -59.552 6.760 73.295 1.00 94.94 406 GLU A O 1
ATOM 3269 N N . ALA A 1 407 ? -57.579 5.680 73.337 1.00 93.50 407 ALA A N 1
ATOM 3270 C CA . ALA A 1 407 ? -57.838 4.971 74.590 1.00 93.50 407 ALA A CA 1
ATOM 3271 C C . ALA A 1 407 ? -58.055 5.941 75.767 1.00 93.50 407 ALA A C 1
ATOM 3273 O O . ALA A 1 407 ? -59.031 5.810 76.510 1.00 93.50 407 ALA A O 1
ATOM 3274 N N . ASN A 1 408 ? -57.198 6.959 75.903 1.00 93.50 408 ASN A N 1
ATOM 3275 C CA . ASN A 1 408 ? -57.339 7.994 76.930 1.00 93.50 408 ASN A CA 1
ATOM 3276 C C . ASN A 1 408 ? -58.633 8.800 76.760 1.00 93.50 408 ASN A C 1
ATOM 3278 O O . ASN A 1 408 ? -59.327 9.067 77.740 1.00 93.50 408 ASN A O 1
ATOM 3282 N N . ASN A 1 409 ? -58.998 9.163 75.528 1.00 93.38 409 ASN A N 1
ATOM 3283 C CA . ASN A 1 409 ? -60.252 9.859 75.244 1.00 93.38 409 ASN A CA 1
ATOM 3284 C C . ASN A 1 409 ? -61.460 8.981 75.608 1.00 93.38 409 ASN A C 1
ATOM 3286 O O . ASN A 1 409 ? -62.401 9.462 76.235 1.00 93.38 409 ASN A O 1
ATOM 3290 N N . GLY A 1 410 ? -61.401 7.677 75.315 1.00 93.69 410 GLY A N 1
ATOM 3291 C CA . GLY A 1 410 ? -62.396 6.699 75.756 1.00 93.69 410 GLY A CA 1
ATOM 3292 C C . GLY A 1 410 ? -62.574 6.682 77.279 1.00 93.69 410 GLY A C 1
ATOM 3293 O O . GLY A 1 410 ? -63.699 6.789 77.769 1.00 93.69 410 GLY A O 1
ATOM 3294 N N . GLN A 1 411 ? -61.476 6.644 78.039 1.00 93.81 411 GLN A N 1
ATOM 3295 C CA . GLN A 1 411 ? -61.522 6.711 79.506 1.00 93.81 411 GLN A CA 1
ATOM 3296 C C . GLN A 1 411 ? -62.082 8.043 80.021 1.00 93.81 411 GLN A C 1
ATOM 3298 O O . GLN A 1 411 ? -62.892 8.059 80.948 1.00 93.81 411 GLN A O 1
ATOM 3303 N N . LEU A 1 412 ? -61.681 9.167 79.423 1.00 93.06 412 LEU A N 1
ATOM 3304 C CA . LEU A 1 412 ? -62.194 10.488 79.792 1.00 93.06 412 LEU A CA 1
ATOM 3305 C C . LEU A 1 412 ? -63.692 10.615 79.510 1.00 93.06 412 LEU A C 1
ATOM 3307 O O . LEU A 1 412 ? -64.413 11.173 80.333 1.00 93.06 412 LEU A O 1
ATOM 3311 N N . ARG A 1 413 ? -64.184 10.056 78.398 1.00 93.44 413 ARG A N 1
ATOM 3312 C CA . ARG A 1 413 ? -65.623 9.991 78.100 1.00 93.44 413 ARG A CA 1
ATOM 3313 C C . ARG A 1 413 ? -66.381 9.185 79.151 1.00 93.44 413 ARG A C 1
ATOM 3315 O O . ARG A 1 413 ? -67.424 9.641 79.606 1.00 93.44 413 ARG A O 1
ATOM 3322 N N . LEU A 1 414 ? -65.851 8.038 79.579 1.00 93.44 414 LEU A N 1
ATOM 3323 C CA . LEU A 1 414 ? -66.456 7.248 80.658 1.00 93.44 414 LEU A CA 1
ATOM 3324 C C . LEU A 1 414 ? -66.511 8.040 81.970 1.00 93.44 414 LEU A C 1
ATOM 3326 O O . LEU A 1 414 ? -67.586 8.169 82.551 1.00 93.44 414 LEU A O 1
ATOM 3330 N N . LYS A 1 415 ? -65.396 8.657 82.382 1.00 93.19 415 LYS A N 1
ATOM 3331 C CA . LYS A 1 415 ? -65.345 9.503 83.588 1.00 93.19 415 LYS A CA 1
ATOM 3332 C C . LYS A 1 415 ? -66.307 10.687 83.506 1.00 93.19 415 LYS A C 1
ATOM 3334 O O . LYS A 1 415 ? -66.968 11.009 84.493 1.00 93.19 415 LYS A O 1
ATOM 3339 N N . ARG A 1 416 ? -66.406 11.331 82.339 1.00 93.06 416 ARG A N 1
ATOM 3340 C CA . ARG A 1 416 ? -67.367 12.413 82.090 1.00 93.06 416 ARG A CA 1
ATOM 3341 C C . ARG A 1 416 ? -68.793 11.913 82.294 1.00 93.06 416 ARG A C 1
ATOM 3343 O O . ARG A 1 416 ? -69.511 12.514 83.080 1.00 93.06 416 ARG A O 1
ATOM 3350 N N . ASN A 1 417 ? -69.166 10.800 81.665 1.00 92.94 417 ASN A N 1
ATOM 3351 C CA . ASN A 1 417 ? -70.503 10.218 81.793 1.00 92.94 417 ASN A CA 1
ATOM 3352 C C . ASN A 1 417 ? -70.822 9.818 83.243 1.00 92.94 417 ASN A C 1
ATOM 3354 O O . ASN A 1 417 ? -71.938 10.019 83.710 1.00 92.94 417 ASN A O 1
ATOM 3358 N N . GLU A 1 418 ? -69.855 9.268 83.982 1.00 93.88 418 GLU A N 1
ATOM 3359 C CA . GLU A 1 418 ? -70.014 8.969 85.411 1.00 93.88 418 GLU A CA 1
ATOM 3360 C C . GLU A 1 418 ? -70.237 10.232 86.244 1.00 93.88 418 GLU A C 1
ATOM 3362 O O . GLU A 1 418 ? -71.111 10.261 87.110 1.00 93.88 418 GLU A O 1
ATOM 3367 N N . SER A 1 419 ? -69.460 11.280 85.979 1.00 91.88 419 SER A N 1
ATOM 3368 C CA . SER A 1 419 ? -69.556 12.559 86.688 1.00 91.88 419 SER A CA 1
ATOM 3369 C C . SER A 1 419 ? -70.872 13.268 86.372 1.00 91.88 419 SER A C 1
ATOM 3371 O O . SER A 1 419 ? -71.507 13.809 87.268 1.00 91.88 419 SER A O 1
ATOM 3373 N N . GLU A 1 420 ? -71.328 13.190 85.123 1.00 93.69 420 GLU A N 1
ATOM 3374 C CA . GLU A 1 420 ? -72.621 13.698 84.667 1.00 93.69 420 GLU A CA 1
ATOM 3375 C C . GLU A 1 420 ? -73.788 12.944 85.317 1.00 93.69 420 GLU A C 1
ATOM 3377 O O . GLU A 1 420 ? -74.722 13.566 85.813 1.00 93.69 420 GLU A O 1
ATOM 3382 N N . ARG A 1 421 ? -73.705 11.610 85.438 1.00 91.81 421 ARG A N 1
ATOM 3383 C CA . ARG A 1 421 ? -74.687 10.821 86.205 1.00 91.81 421 ARG A CA 1
ATOM 3384 C C . ARG A 1 421 ? -74.727 11.228 87.677 1.00 91.81 421 ARG A C 1
ATOM 3386 O O . ARG A 1 421 ? -75.814 11.385 88.226 1.00 91.81 421 ARG A O 1
ATOM 3393 N N . LYS A 1 422 ? -73.563 11.412 88.313 1.00 92.75 422 LYS A N 1
ATOM 3394 C CA . LYS A 1 422 ? -73.476 11.882 89.708 1.00 92.75 422 LYS A CA 1
ATOM 3395 C C . LYS A 1 422 ? -74.079 13.277 89.863 1.00 92.75 422 LYS A C 1
ATOM 3397 O O . LYS A 1 422 ? -74.831 13.502 90.805 1.00 92.75 422 LYS A O 1
ATOM 3402 N N . LEU A 1 423 ? -73.786 14.188 88.934 1.00 91.88 423 LEU A N 1
ATOM 3403 C CA . LEU A 1 423 ? -74.350 15.534 88.922 1.00 91.88 423 LEU A CA 1
ATOM 3404 C C . LEU A 1 423 ? -75.874 15.494 88.780 1.00 91.88 423 LEU A C 1
ATOM 3406 O O . LEU A 1 423 ? -76.562 16.118 89.577 1.00 91.88 423 LEU A O 1
ATOM 3410 N N . ASN A 1 424 ? -76.405 14.718 87.834 1.00 90.06 424 ASN A N 1
ATOM 3411 C CA . ASN A 1 424 ? -77.849 14.581 87.638 1.00 90.06 424 ASN A CA 1
ATOM 3412 C C . ASN A 1 424 ? -78.545 13.986 88.871 1.00 90.06 424 ASN A C 1
ATOM 3414 O O . ASN A 1 424 ? -79.619 14.447 89.250 1.00 90.06 424 ASN A O 1
ATOM 3418 N N . ALA A 1 425 ? -77.922 13.013 89.544 1.00 89.69 425 ALA A N 1
ATOM 3419 C CA . ALA A 1 425 ? -78.437 12.476 90.803 1.00 89.69 425 ALA A CA 1
ATOM 3420 C C . ALA A 1 425 ? -78.454 13.534 91.924 1.00 89.69 425 ALA A C 1
ATOM 3422 O O . ALA A 1 425 ? -79.437 13.644 92.654 1.00 89.69 425 ALA A O 1
ATOM 3423 N N . LEU A 1 426 ? -77.395 14.343 92.046 1.00 89.12 426 LEU A N 1
ATOM 3424 C CA . LEU A 1 426 ? -77.336 15.441 93.017 1.00 89.12 426 LEU A CA 1
ATOM 3425 C C . LEU A 1 426 ? -78.353 16.545 92.709 1.00 89.12 426 LEU A C 1
ATOM 3427 O O . LEU A 1 426 ? -78.990 17.040 93.634 1.00 89.12 426 LEU A O 1
ATOM 3431 N N . LEU A 1 427 ? -78.529 16.910 91.437 1.00 89.50 427 LEU A N 1
ATOM 3432 C CA . LEU A 1 427 ? -79.537 17.880 91.006 1.00 89.50 427 LEU A CA 1
ATOM 3433 C C . LEU A 1 427 ? -80.953 17.385 91.312 1.00 89.50 427 LEU A C 1
ATOM 3435 O O . LEU A 1 427 ? -81.744 18.140 91.866 1.00 89.50 427 LEU A O 1
ATOM 3439 N N . SER A 1 428 ? -81.251 16.109 91.052 1.00 86.56 428 SER A N 1
ATOM 3440 C CA . SER A 1 428 ? -82.542 15.509 91.411 1.00 86.56 428 SER A CA 1
ATOM 3441 C C . SER A 1 428 ? -82.777 15.514 92.928 1.00 86.56 428 SER A C 1
ATOM 3443 O O . SER A 1 428 ? -83.843 15.920 93.389 1.00 86.56 428 SER A O 1
ATOM 3445 N N . ASN A 1 429 ? -81.765 15.160 93.730 1.00 87.38 429 ASN A N 1
ATOM 3446 C CA . ASN A 1 429 ? -81.850 15.268 95.191 1.00 87.38 429 ASN A CA 1
ATOM 3447 C C . ASN A 1 429 ? -82.071 16.717 95.648 1.00 87.38 429 ASN A C 1
ATOM 3449 O O . ASN A 1 429 ? -82.852 16.964 96.566 1.00 87.38 429 ASN A O 1
ATOM 3453 N N . TYR A 1 430 ? -81.399 17.678 95.011 1.00 88.69 430 TYR A N 1
ATOM 3454 C CA . TYR A 1 430 ? -81.580 19.097 95.297 1.00 88.69 430 TYR A CA 1
ATOM 3455 C C . TYR A 1 430 ? -82.998 19.569 94.961 1.00 88.69 430 TYR A C 1
ATOM 3457 O O . TYR A 1 430 ? -83.582 20.289 95.763 1.00 88.69 430 TYR A O 1
ATOM 3465 N N . GLU A 1 431 ? -83.586 19.142 93.841 1.00 83.25 431 GLU A N 1
ATOM 3466 C CA . GLU A 1 431 ? -84.983 19.449 93.503 1.00 83.25 431 GLU A CA 1
ATOM 3467 C C . GLU A 1 431 ? -85.953 18.932 94.568 1.00 83.25 431 GLU A C 1
ATOM 3469 O O . GLU A 1 431 ? -86.837 19.672 94.999 1.00 83.25 431 GLU A O 1
ATOM 3474 N N . VAL A 1 432 ? -85.753 17.704 95.060 1.00 85.19 432 VAL A N 1
ATOM 3475 C CA . VAL A 1 432 ? -86.564 17.144 96.155 1.00 85.19 432 VAL A CA 1
ATOM 3476 C C . VAL A 1 432 ? -86.415 17.975 97.432 1.00 85.19 432 VAL A C 1
ATOM 3478 O O . VAL A 1 432 ? -87.414 18.304 98.074 1.00 85.19 432 VAL A O 1
ATOM 3481 N N . ILE A 1 433 ? -85.186 18.355 97.797 1.00 80.75 433 ILE A N 1
ATOM 3482 C CA . ILE A 1 433 ? -84.923 19.213 98.962 1.00 80.75 433 ILE A CA 1
ATOM 3483 C C . ILE A 1 433 ? -85.559 20.593 98.775 1.00 80.75 433 ILE A C 1
ATOM 3485 O O . ILE A 1 433 ? -86.161 21.108 99.714 1.00 80.75 433 ILE A O 1
ATOM 3489 N N . ARG A 1 434 ? -85.464 21.187 97.581 1.00 88.00 434 ARG A N 1
ATOM 3490 C CA . ARG A 1 434 ? -86.048 22.495 97.267 1.00 88.00 434 ARG A CA 1
ATOM 3491 C C . ARG A 1 434 ? -87.564 22.461 97.431 1.00 88.00 434 ARG A C 1
ATOM 3493 O O . ARG A 1 434 ? -88.087 23.274 98.181 1.00 88.00 434 ARG A O 1
ATOM 3500 N N . VAL A 1 435 ? -88.241 21.481 96.829 1.00 86.00 435 VAL A N 1
ATOM 3501 C CA . VAL A 1 435 ? -89.699 21.302 96.957 1.00 86.00 435 VAL A CA 1
ATOM 3502 C C . VAL A 1 435 ? -90.103 21.060 98.414 1.00 86.00 435 VAL A C 1
ATOM 3504 O O . VAL A 1 435 ? -91.107 21.598 98.874 1.00 86.00 435 VAL A O 1
ATOM 3507 N N . ASN A 1 436 ? -89.329 20.280 99.174 1.00 85.44 436 ASN A N 1
ATOM 3508 C CA . ASN A 1 436 ? -89.601 20.076 100.599 1.00 85.44 436 ASN A CA 1
ATOM 3509 C C . ASN A 1 436 ? -89.389 21.348 101.428 1.00 85.44 436 ASN A C 1
ATOM 3511 O O . ASN A 1 436 ? -90.178 21.614 102.329 1.00 85.44 436 ASN A O 1
ATOM 3515 N N . ASN A 1 437 ? -88.363 22.145 101.133 1.00 86.06 437 ASN A N 1
ATOM 3516 C CA . ASN A 1 437 ? -88.142 23.423 101.803 1.00 86.06 437 ASN A CA 1
ATOM 3517 C C . ASN A 1 437 ? -89.227 24.443 101.448 1.00 86.06 437 ASN A C 1
ATOM 3519 O O . ASN A 1 437 ? -89.726 25.099 102.353 1.00 86.06 437 ASN A O 1
ATOM 3523 N N . GLU A 1 438 ? -89.644 24.528 100.181 1.00 86.88 438 GLU A N 1
ATOM 3524 C CA . GLU A 1 438 ? -90.793 25.333 99.743 1.00 86.88 438 GLU A CA 1
ATOM 3525 C C . GLU A 1 438 ? -92.054 24.929 100.530 1.00 86.88 438 GLU A C 1
ATOM 3527 O O . GLU A 1 438 ? -92.664 25.767 101.197 1.00 86.88 438 GLU A O 1
ATOM 3532 N N . LYS A 1 439 ? -92.367 23.627 100.602 1.00 85.81 439 LYS A N 1
ATOM 3533 C CA . LYS A 1 439 ? -93.471 23.111 101.433 1.00 85.81 439 LYS A CA 1
ATOM 3534 C C . LYS A 1 439 ? -93.305 23.429 102.918 1.00 85.81 439 LYS A C 1
ATOM 3536 O O . LYS A 1 439 ? -94.278 23.781 103.573 1.00 85.81 439 LYS A O 1
ATOM 3541 N N . ASN A 1 440 ? -92.098 23.331 103.472 1.00 85.12 440 ASN A N 1
ATOM 3542 C CA . ASN A 1 440 ? -91.845 23.678 104.871 1.00 85.12 440 ASN A CA 1
ATOM 3543 C C . ASN A 1 440 ? -92.047 25.174 105.130 1.00 85.12 440 ASN A C 1
ATOM 3545 O O . ASN A 1 440 ? -92.583 25.531 106.176 1.00 85.12 440 ASN A O 1
ATOM 3549 N N . THR A 1 441 ? -91.667 26.047 104.193 1.00 86.69 441 THR A N 1
ATOM 3550 C CA . THR A 1 441 ? -91.957 27.484 104.294 1.00 86.69 441 THR A CA 1
ATOM 3551 C C . THR A 1 441 ? -93.454 27.769 104.199 1.00 86.69 441 THR A C 1
ATOM 3553 O O . THR A 1 441 ? -93.964 28.567 104.983 1.00 86.69 441 THR A O 1
ATOM 3556 N N . GLU A 1 442 ? -94.189 27.067 103.330 1.00 85.06 442 GLU A N 1
ATOM 3557 C CA . GLU A 1 442 ? -95.653 27.150 103.270 1.00 85.06 442 GLU A CA 1
ATOM 3558 C C . GLU A 1 442 ? -96.300 26.671 104.574 1.00 85.06 442 GLU A C 1
ATOM 3560 O O . GLU A 1 442 ? -97.150 27.364 105.129 1.00 85.06 442 GLU A O 1
ATOM 3565 N N . ILE A 1 443 ? -95.863 25.531 105.119 1.00 83.56 443 ILE A N 1
ATOM 3566 C CA . ILE A 1 443 ? -96.329 25.008 106.411 1.00 83.56 443 ILE A CA 1
ATOM 3567 C C . ILE A 1 443 ? -96.008 25.991 107.536 1.00 83.56 443 ILE A C 1
ATOM 3569 O O . ILE A 1 443 ? -96.855 26.226 108.394 1.00 83.56 443 ILE A O 1
ATOM 3573 N N . HIS A 1 444 ? -94.816 26.592 107.547 1.00 85.31 444 HIS A N 1
ATOM 3574 C CA . HIS A 1 444 ? -94.462 27.614 108.528 1.00 85.31 444 HIS A CA 1
ATOM 3575 C C . HIS A 1 444 ? -95.417 28.807 108.443 1.00 85.31 444 HIS A C 1
ATOM 3577 O O . HIS A 1 444 ? -95.932 29.255 109.463 1.00 85.31 444 HIS A O 1
ATOM 3583 N N . HIS A 1 445 ? -95.719 29.272 107.231 1.00 87.56 445 HIS A N 1
ATOM 3584 C CA . HIS A 1 445 ? -96.666 30.360 107.013 1.00 87.56 445 HIS A CA 1
ATOM 3585 C C . HIS A 1 445 ? -98.099 29.994 107.447 1.00 87.56 445 HIS A C 1
ATOM 3587 O O . HIS A 1 445 ? -98.800 30.808 108.050 1.00 87.56 445 HIS A O 1
ATOM 3593 N N . VAL A 1 446 ? -98.538 28.756 107.198 1.00 86.06 446 VAL A N 1
ATOM 3594 C CA . VAL A 1 446 ? -99.821 28.231 107.698 1.00 86.06 446 VAL A CA 1
ATOM 3595 C C . VAL A 1 446 ? -99.821 28.160 109.227 1.00 86.06 446 VAL A C 1
ATOM 3597 O O . VAL A 1 446 ? -100.786 28.585 109.856 1.00 86.06 446 VAL A O 1
ATOM 3600 N N . ASN A 1 447 ? -98.734 27.699 109.844 1.00 85.88 447 ASN A N 1
ATOM 3601 C CA . ASN A 1 447 ? -98.593 27.637 111.297 1.00 85.88 447 ASN A CA 1
ATOM 3602 C C . ASN A 1 447 ? -98.590 29.028 111.941 1.00 85.88 447 ASN A C 1
ATOM 3604 O O . ASN A 1 447 ? -99.179 29.199 113.003 1.00 85.88 447 ASN A O 1
ATOM 3608 N N . GLU A 1 448 ? -97.965 30.030 111.321 1.00 88.00 448 GLU A N 1
ATOM 3609 C CA . GLU A 1 448 ? -98.042 31.424 111.775 1.00 88.00 448 GLU A CA 1
ATOM 3610 C C . GLU A 1 448 ? -99.475 31.957 111.725 1.00 88.00 448 GLU A C 1
ATOM 3612 O O . GLU A 1 448 ? -99.930 32.561 112.697 1.00 88.00 448 GLU A O 1
ATOM 3617 N N . LYS A 1 449 ? -100.212 31.687 110.638 1.00 85.88 449 LYS A N 1
ATOM 3618 C CA . LYS A 1 449 ? -101.634 32.049 110.529 1.00 85.88 449 LYS A CA 1
ATOM 3619 C C . LYS A 1 449 ? -102.474 31.369 111.605 1.00 85.88 449 LYS A C 1
ATOM 3621 O O . LYS A 1 449 ? -103.222 32.053 112.294 1.00 85.88 449 LYS A O 1
ATOM 3626 N N . LEU A 1 450 ? -102.301 30.061 111.797 1.00 84.56 450 LEU A N 1
ATOM 3627 C CA . LEU A 1 450 ? -102.996 29.305 112.839 1.00 84.56 450 LEU A CA 1
ATOM 3628 C C . LEU A 1 450 ? -102.648 29.816 114.238 1.00 84.56 450 LEU A C 1
ATOM 3630 O O . LEU A 1 450 ? -103.533 29.932 115.071 1.00 84.56 450 LEU A O 1
ATOM 3634 N N . ARG A 1 451 ? -101.387 30.168 114.512 1.00 86.62 451 ARG A N 1
ATOM 3635 C CA . ARG A 1 451 ? -100.995 30.777 115.794 1.00 86.62 451 ARG A CA 1
ATOM 3636 C C . ARG A 1 451 ? -101.658 32.130 116.002 1.00 86.62 451 ARG A C 1
ATOM 3638 O O . ARG A 1 451 ? -102.166 32.376 117.087 1.00 86.62 451 ARG A O 1
ATOM 3645 N N . ALA A 1 452 ? -101.683 32.986 114.982 1.00 85.00 452 ALA A N 1
ATOM 3646 C CA . ALA A 1 452 ? -102.382 34.264 115.059 1.00 85.00 452 ALA A CA 1
ATOM 3647 C C . ALA A 1 452 ? -103.888 34.067 115.306 1.00 85.00 452 ALA A C 1
ATOM 3649 O O . ALA A 1 452 ? -104.489 34.803 116.087 1.00 85.00 452 ALA A O 1
ATOM 3650 N N . GLU A 1 453 ? -104.487 33.053 114.685 1.00 82.69 453 GLU A N 1
ATOM 3651 C CA . GLU A 1 453 ? -105.892 32.690 114.860 1.00 82.69 453 GLU A CA 1
ATOM 3652 C C . GLU A 1 453 ? -106.170 32.085 116.245 1.00 82.69 453 GLU A C 1
ATOM 3654 O O . GLU A 1 453 ? -107.138 32.477 116.886 1.00 82.69 453 GLU A O 1
ATOM 3659 N N . ILE A 1 454 ? -105.288 31.229 116.771 1.00 82.88 454 ILE A N 1
ATOM 3660 C CA . ILE A 1 454 ? -105.346 30.722 118.151 1.00 82.88 454 ILE A CA 1
ATOM 3661 C C . ILE A 1 454 ? -105.218 31.874 119.140 1.00 82.88 454 ILE A C 1
ATOM 3663 O O . ILE A 1 454 ? -106.072 32.002 120.003 1.00 82.88 454 ILE A O 1
ATOM 3667 N N . SER A 1 455 ? -104.225 32.755 119.001 1.00 83.12 455 SER A N 1
ATOM 3668 C CA . SER A 1 455 ? -104.083 33.918 119.886 1.00 83.12 455 SER A CA 1
ATOM 3669 C C . SER A 1 455 ? -105.289 34.855 119.805 1.00 83.12 455 SER A C 1
ATOM 3671 O O . SER A 1 455 ? -105.677 35.454 120.808 1.00 83.12 455 SER A O 1
ATOM 3673 N N . ARG A 1 456 ? -105.923 34.973 118.631 1.00 83.81 456 ARG A N 1
ATOM 3674 C CA . ARG A 1 456 ? -107.190 35.692 118.480 1.00 83.81 456 ARG A CA 1
ATOM 3675 C C . ARG A 1 456 ? -108.324 34.987 119.227 1.00 83.81 456 ARG A C 1
ATOM 3677 O O . ARG A 1 456 ? -109.013 35.646 119.997 1.00 83.81 456 ARG A O 1
ATOM 3684 N N . MET A 1 457 ? -108.486 33.677 119.051 1.00 81.50 457 MET A N 1
ATOM 3685 C CA . MET A 1 457 ? -109.496 32.876 119.753 1.00 81.50 457 MET A CA 1
ATOM 3686 C C . MET A 1 457 ? -109.275 32.859 121.273 1.00 81.50 457 MET A C 1
ATOM 3688 O O . MET A 1 457 ? -110.235 32.959 122.026 1.00 81.50 457 MET A O 1
ATOM 3692 N N . GLU A 1 458 ? -108.032 32.779 121.748 1.00 81.50 458 GLU A N 1
ATOM 3693 C CA . GLU A 1 458 ? -107.668 32.872 123.167 1.00 81.50 458 GLU A CA 1
ATOM 3694 C C . GLU A 1 458 ? -108.000 34.250 123.737 1.00 81.50 458 GLU A C 1
ATOM 3696 O O . GLU A 1 458 ? -108.518 34.344 124.848 1.00 81.50 458 GLU A O 1
ATOM 3701 N N . LYS A 1 459 ? -107.758 35.322 122.971 1.00 80.00 459 LYS A N 1
ATOM 3702 C CA . LYS A 1 459 ? -108.169 36.676 123.351 1.00 80.00 459 LYS A CA 1
ATOM 3703 C C . LYS A 1 459 ? -109.692 36.802 123.405 1.00 80.00 459 LYS A C 1
ATOM 3705 O O . LYS A 1 459 ? -110.215 37.333 124.376 1.00 80.00 459 LYS A O 1
ATOM 3710 N N . GLU A 1 460 ? -110.406 36.255 122.423 1.00 78.31 460 GLU A N 1
ATOM 3711 C CA . GLU A 1 460 ? -111.874 36.227 122.406 1.00 78.31 460 GLU A CA 1
ATOM 3712 C C . GLU A 1 460 ? -112.449 35.397 123.576 1.00 78.31 460 GLU A C 1
ATOM 3714 O O . GLU A 1 460 ? -113.406 35.823 124.224 1.00 78.31 460 GLU A O 1
ATOM 3719 N N . LEU A 1 461 ? -111.835 34.259 123.924 1.00 75.38 461 LEU A N 1
ATOM 3720 C CA . LEU A 1 461 ? -112.182 33.451 125.103 1.00 75.38 461 LEU A CA 1
ATOM 3721 C C . LEU A 1 461 ? -111.861 34.169 126.421 1.00 75.38 461 LEU A C 1
ATOM 3723 O O . LEU A 1 461 ? -112.646 34.097 127.368 1.00 75.38 461 LEU A O 1
ATOM 3727 N N . GLY A 1 462 ? -110.731 34.875 126.489 1.00 71.75 462 GLY A N 1
ATOM 3728 C CA . GLY A 1 462 ? -110.349 35.713 127.624 1.00 71.75 462 GLY A CA 1
ATOM 3729 C C . GLY A 1 462 ? -111.329 36.865 127.844 1.00 71.75 462 GLY A C 1
ATOM 3730 O O . GLY A 1 462 ? -111.780 37.078 128.969 1.00 71.75 462 GLY A O 1
ATOM 3731 N N . ASP A 1 463 ? -111.744 37.539 126.771 1.00 71.69 463 ASP A N 1
ATOM 3732 C CA . ASP A 1 463 ? -112.743 38.610 126.810 1.00 71.69 463 ASP A CA 1
ATOM 3733 C C . ASP A 1 463 ? -114.136 38.080 127.210 1.00 71.69 463 ASP A C 1
ATOM 3735 O O . ASP A 1 463 ? -114.879 38.750 127.935 1.00 71.69 463 ASP A O 1
ATOM 3739 N N . LEU A 1 464 ? -114.491 36.857 126.798 1.00 64.44 464 LEU A N 1
ATOM 3740 C CA . LEU A 1 464 ? -115.723 36.179 127.223 1.00 64.44 464 LEU A CA 1
ATOM 3741 C C . LEU A 1 464 ? -115.691 35.756 128.701 1.00 64.44 464 LEU A C 1
ATOM 3743 O O . LEU A 1 464 ? -116.706 35.887 129.389 1.00 64.44 464 LEU A O 1
ATOM 3747 N N . ASN A 1 465 ? -114.547 35.296 129.216 1.00 58.91 465 ASN A N 1
ATOM 3748 C CA . ASN A 1 465 ? -114.385 34.948 130.633 1.00 58.91 465 ASN A CA 1
ATOM 3749 C C . ASN A 1 465 ? -114.255 36.184 131.544 1.00 58.91 465 ASN A C 1
ATOM 3751 O O . ASN A 1 465 ? -114.691 36.135 132.694 1.00 58.91 465 ASN A O 1
ATOM 3755 N N . GLY A 1 466 ? -113.712 37.298 131.042 1.00 59.00 466 GLY A N 1
ATOM 3756 C CA . GLY A 1 466 ? -113.604 38.570 131.767 1.00 59.00 466 GLY A CA 1
ATOM 3757 C C . GLY A 1 466 ? -114.934 39.314 131.926 1.00 59.00 466 GLY A C 1
ATOM 3758 O O . GLY A 1 466 ? -115.117 40.036 132.899 1.00 59.00 466 GLY A O 1
ATOM 3759 N N . LYS A 1 467 ? -115.907 39.091 131.032 1.00 57.25 467 LYS A N 1
ATOM 3760 C CA . LYS A 1 467 ? -117.264 39.672 131.116 1.00 57.25 467 LYS A CA 1
ATOM 3761 C C . LYS A 1 467 ? -118.219 38.941 132.078 1.00 57.25 467 LYS A C 1
ATOM 3763 O O . LYS A 1 467 ? -119.404 39.263 132.107 1.00 57.25 467 LYS A O 1
ATOM 3768 N N . LYS A 1 468 ? -117.734 37.965 132.857 1.00 51.41 468 LYS A N 1
ATOM 3769 C CA . LYS A 1 468 ? -118.533 37.161 133.807 1.00 51.41 468 LYS A CA 1
ATOM 3770 C C . LYS A 1 468 ? -118.195 37.373 135.294 1.00 51.41 468 LYS A C 1
ATOM 3772 O O . LYS A 1 468 ? -118.561 36.525 136.109 1.00 51.41 468 LYS A O 1
ATOM 3777 N N . ARG A 1 469 ? -117.545 38.476 135.679 1.00 41.62 469 ARG A N 1
ATOM 3778 C CA . ARG A 1 469 ? -117.401 38.863 137.094 1.00 41.62 469 ARG A CA 1
ATOM 3779 C C . ARG A 1 469 ? -117.856 40.283 137.357 1.00 41.62 469 ARG A C 1
ATOM 3781 O O . ARG A 1 469 ? -117.471 41.164 136.562 1.00 41.62 469 ARG A O 1
#

Radius of gyration: 60.24 Å; Cα contacts (8 Å, |Δi|>4): 266; chains: 1; bounding box: 151×74×173 Å

Sequence (469 aa):
MSTTDNQPADLSRQNTSDQLALLDPYTPVSPPLPPRHRAQSTEPQKPTPEDRPALPQRPRPAKKYGMKRASVEDFEVHTPLGSPIAQRTSSHVSRSTSLSVSKEASLQEINLEFLLDSQTVRIKRTLDSLPDELKLSQDEYLTSINSKDHWIELRSEIEAGNYSNPDKVAVYELVLKSPMVRKFAPVSAPNPELSKQLESLNVQQETAYSELAPVCGKLAVQTLPPLLVRLYTVHRSPQITFLLAKLYEQTNLRQLVFLVLRIVETIDASVLVRWWREHESVYEYVAREVGSEQFWLRVTAAELDVLLHRVVLYGFDSLAGDVANLLCGARVSAEVSSRVVLFSHEFQLLGETVREPEELRRQKNKLHRLQEELEEKHAKYNELLNNYKQLNEEKFSNQTAIKKLEANNGQLRLKRNESERKLNALLSNYEVIRVNNEKNTEIHHVNEKLRAEISRMEKELGDLNGKKR

Secondary structure (DSSP, 8-state):
--------------------------------PPPP----------------PPPPPPPPPPSSSS--PPPGGGG------S---------S----------TT--HHHHHHHHHHHHHHHHHHHHHHHS-GGGBPPHHHHHHHHHT-HHHHHHHHHHHTT----S-HHHHHHHHHTGGGBPPPPP-----HHHHHHHHHTT--HHHHHHHHHHHHHHHT-SS--HHHHHHHHHH--HHHHHHHHHHHHTS-HHHHHHHHHHHHHHHHHHHHHHHHHHHS-HHHHHHHHHT-HHHHHTS-HHHHHHHHHHHHHH-GGGGHHHHHHHHTTPPPPSSPPTHHHHHHHHHHHHHS--PPPHHHHHHHHHHHHHHHHHHHHHHHHHHHHHHHHHHHHHHHHHHHHHHHHHHHHHHHHHHHHHHHHHHHHHHHHHHHHHHHHHHHHHHHHHHHHHHHHHHHHHHHHHHHHHTT-

pLDDT: mean 75.97, std 22.33, range [27.14, 96.0]

Solvent-accessible surface area (backbone atoms only — not comparable to full-atom values): 28708 Å² total; per-residue (Å²): 137,80,89,88,80,83,84,84,90,81,86,82,91,78,90,79,86,89,81,91,78,92,80,85,89,85,86,88,87,88,88,83,86,84,82,92,82,83,89,82,89,80,85,84,87,86,85,85,86,91,87,75,87,86,74,86,82,75,82,82,82,76,96,72,85,78,80,86,73,80,56,76,78,82,69,64,78,83,73,83,88,65,81,86,77,83,77,87,79,90,85,81,82,89,82,87,73,83,78,80,70,59,98,76,68,50,71,53,55,55,40,53,52,50,30,34,53,52,28,54,53,48,50,51,52,53,59,69,69,50,59,70,90,47,42,50,54,72,65,57,36,51,50,61,44,69,72,35,72,69,50,48,53,53,47,52,35,46,75,70,71,48,79,86,58,90,60,52,60,64,51,48,35,60,74,67,43,28,73,38,43,56,84,77,66,78,44,87,74,88,52,70,60,39,52,53,51,29,58,75,69,73,46,69,53,77,65,51,46,45,48,45,46,30,40,30,61,76,68,74,41,71,66,73,62,50,60,56,62,58,40,35,76,76,64,73,42,53,54,55,49,43,51,51,49,57,52,51,73,71,48,58,61,70,57,42,44,49,41,19,51,56,46,26,50,72,76,48,42,64,59,53,55,54,48,29,76,77,63,76,45,56,65,59,50,50,51,49,46,76,66,29,56,75,54,56,66,73,56,49,73,72,51,41,51,52,51,44,55,42,38,70,52,36,22,71,64,53,45,24,46,34,55,22,27,47,74,73,73,44,67,71,61,94,68,72,52,59,54,49,60,58,44,50,51,48,52,50,60,73,68,46,76,90,64,79,49,69,69,56,55,52,50,52,54,50,51,52,53,52,50,54,51,49,51,53,50,50,52,53,48,51,53,51,52,48,51,54,50,52,51,49,52,50,50,52,51,49,53,52,52,48,54,51,50,52,52,51,50,52,51,51,50,51,52,48,54,54,51,49,51,51,47,53,53,52,51,53,52,46,51,54,51,50,53,50,49,52,50,49,52,51,50,49,54,50,50,51,52,51,48,55,49,46,53,48,51,51,48,54,52,47,55,58,60,60,74,73,117